Protein AF-A0A1B7TD98-F1 (afdb_monomer_lite)

InterPro domains:
  IPR039529 GPI inositol-deacylase [PTHR15495] (25-375)
  IPR056824 GPI inositol-deacylase, transmembrane domain [PF25140] (60-376)

pLDDT: mean 79.12, std 17.43, range [30.53, 97.5]

Structure (mmCIF, N/CA/C/O backbone):
data_AF-A0A1B7TD98-F1
#
_entry.id   AF-A0A1B7TD98-F1
#
loop_
_atom_site.group_PDB
_atom_site.id
_atom_site.type_symbol
_atom_site.label_atom_id
_atom_site.label_alt_id
_atom_site.label_comp_id
_atom_site.label_asym_id
_atom_site.label_entity_id
_atom_site.label_seq_id
_atom_site.pdbx_PDB_ins_code
_atom_site.Cartn_x
_atom_site.Cartn_y
_atom_site.Cartn_z
_atom_site.occupancy
_atom_site.B_iso_or_equiv
_atom_site.auth_seq_id
_atom_site.auth_comp_id
_atom_site.auth_asym_id
_atom_site.auth_atom_id
_atom_site.pdbx_PDB_model_num
ATOM 1 N N . MET A 1 1 ? 39.299 22.205 -28.347 1.00 33.16 1 MET A N 1
ATOM 2 C CA . MET A 1 1 ? 37.877 21.859 -28.118 1.00 33.16 1 MET A CA 1
ATOM 3 C C . MET A 1 1 ? 37.809 20.585 -27.289 1.00 33.16 1 MET A C 1
ATOM 5 O O . MET A 1 1 ? 38.097 19.516 -27.811 1.00 33.16 1 MET A O 1
ATOM 9 N N . SER A 1 2 ? 37.504 20.690 -25.994 1.00 30.53 2 SER A N 1
ATOM 10 C CA . SER A 1 2 ? 37.338 19.525 -25.119 1.00 30.53 2 SER A CA 1
ATOM 11 C C . SER A 1 2 ? 36.077 18.757 -25.520 1.00 30.53 2 SER A C 1
ATOM 13 O O . SER A 1 2 ? 34.961 19.213 -25.267 1.00 30.53 2 SER A O 1
ATOM 15 N N . LYS A 1 3 ? 36.238 17.610 -26.184 1.00 42.78 3 LYS A N 1
ATOM 16 C CA . LYS A 1 3 ? 35.116 16.724 -26.512 1.00 42.78 3 LYS A CA 1
ATOM 17 C C . LYS A 1 3 ? 34.628 16.077 -25.209 1.00 42.78 3 LYS A C 1
ATOM 19 O O . LYS A 1 3 ? 35.352 15.319 -24.570 1.00 42.78 3 LYS A O 1
ATOM 24 N N . HIS A 1 4 ? 33.425 16.443 -24.775 1.00 40.53 4 HIS A N 1
ATOM 25 C CA . HIS A 1 4 ? 32.807 15.912 -23.562 1.00 40.53 4 HIS A CA 1
ATOM 26 C C . HIS A 1 4 ? 32.268 14.501 -23.820 1.00 40.53 4 HIS A C 1
ATOM 28 O O . HIS A 1 4 ? 31.397 14.313 -24.663 1.00 40.53 4 HIS A O 1
ATOM 34 N N . ILE A 1 5 ? 32.770 13.516 -23.076 1.00 46.03 5 ILE A N 1
ATOM 35 C CA . ILE A 1 5 ? 32.271 12.137 -23.097 1.00 46.03 5 ILE A CA 1
ATOM 36 C C . ILE A 1 5 ? 31.273 11.993 -21.943 1.00 46.03 5 ILE A C 1
ATOM 38 O O . ILE A 1 5 ? 31.642 12.134 -20.778 1.00 46.03 5 ILE A O 1
ATOM 42 N N . SER A 1 6 ? 29.999 11.744 -22.252 1.00 37.22 6 SER A N 1
ATOM 43 C CA . SER A 1 6 ? 28.957 11.539 -21.241 1.00 37.22 6 SER A CA 1
ATOM 44 C C . SER A 1 6 ? 28.821 10.056 -20.894 1.00 37.22 6 SER A C 1
ATOM 46 O O . SER A 1 6 ? 28.399 9.253 -21.729 1.00 37.22 6 SER A O 1
ATOM 48 N N . ILE A 1 7 ? 29.128 9.692 -19.649 1.00 43.53 7 ILE A N 1
ATOM 49 C CA . ILE A 1 7 ? 28.857 8.354 -19.112 1.00 43.53 7 ILE A CA 1
ATOM 50 C C . ILE A 1 7 ? 27.369 8.279 -18.771 1.00 43.53 7 ILE A C 1
ATOM 52 O O . ILE A 1 7 ? 26.873 9.053 -17.953 1.00 43.53 7 ILE A O 1
ATOM 56 N N . THR A 1 8 ? 26.647 7.352 -19.398 1.00 44.50 8 THR A N 1
ATOM 57 C CA . THR A 1 8 ? 25.242 7.087 -19.073 1.00 44.50 8 THR A CA 1
ATOM 58 C C . THR A 1 8 ? 25.122 5.730 -18.395 1.00 44.50 8 THR A C 1
ATOM 60 O O . THR A 1 8 ? 25.466 4.687 -18.943 1.00 44.50 8 THR A O 1
ATOM 63 N N . THR A 1 9 ? 24.655 5.750 -17.156 1.00 45.41 9 THR A N 1
ATOM 64 C CA . THR A 1 9 ? 24.327 4.564 -16.369 1.00 45.41 9 THR A CA 1
ATOM 65 C C . THR A 1 9 ? 22.892 4.147 -16.712 1.00 45.41 9 THR A C 1
ATOM 67 O O . THR A 1 9 ? 21.987 4.978 -16.738 1.00 45.41 9 THR A O 1
ATOM 70 N N . ALA A 1 10 ? 22.684 2.860 -17.013 1.00 48.12 10 ALA A N 1
ATOM 71 C CA . ALA A 1 10 ? 21.403 2.255 -17.410 1.00 48.12 10 ALA A CA 1
ATOM 72 C C . ALA A 1 10 ? 20.827 2.709 -18.773 1.00 48.12 10 ALA A C 1
ATOM 74 O O . ALA A 1 10 ? 19.827 3.423 -18.845 1.00 48.12 10 ALA A O 1
ATOM 75 N N . VAL A 1 11 ? 21.411 2.219 -19.872 1.00 49.56 11 VAL A N 1
ATOM 76 C CA . VAL A 1 11 ? 20.911 2.496 -21.235 1.00 49.56 11 VAL A CA 1
ATOM 77 C C . VAL A 1 11 ? 19.663 1.673 -21.591 1.00 49.56 11 VAL A C 1
ATOM 79 O O . VAL A 1 11 ? 18.836 2.145 -22.367 1.00 49.56 11 VAL A O 1
ATOM 82 N N . ASN A 1 12 ? 19.473 0.480 -21.011 1.00 54.53 12 ASN A N 1
ATOM 83 C CA . ASN A 1 12 ? 18.415 -0.426 -21.466 1.00 54.53 12 ASN A CA 1
ATOM 84 C C . ASN A 1 12 ? 17.199 -0.486 -20.530 1.00 54.53 12 ASN A C 1
ATOM 86 O O . ASN A 1 12 ? 17.366 -0.584 -19.308 1.00 54.53 12 ASN A O 1
ATOM 90 N N . PRO A 1 13 ? 15.976 -0.446 -21.090 1.00 51.91 13 PRO A N 1
ATOM 91 C CA . PRO A 1 13 ? 14.746 -0.625 -20.330 1.00 51.91 13 PRO A CA 1
ATOM 92 C C . PRO A 1 13 ? 14.681 -2.028 -19.699 1.00 51.91 13 PRO A C 1
ATOM 94 O O . PRO A 1 13 ? 15.098 -3.005 -20.328 1.00 51.91 13 PRO A O 1
ATOM 97 N N . PRO A 1 14 ? 14.167 -2.148 -18.461 1.00 53.59 14 PRO A N 1
ATOM 98 C CA . PRO A 1 14 ? 13.927 -3.438 -17.834 1.00 53.59 14 PRO A CA 1
ATOM 99 C C . PRO A 1 14 ? 12.843 -4.173 -18.635 1.00 53.59 14 PRO A C 1
ATOM 101 O O . PRO A 1 14 ? 11.969 -3.529 -19.218 1.00 53.59 14 PRO A O 1
ATOM 104 N N . TYR A 1 15 ? 12.912 -5.506 -18.667 1.00 53.12 15 TYR A N 1
ATOM 105 C CA . TYR A 1 15 ? 11.934 -6.384 -19.333 1.00 53.12 15 TYR A CA 1
ATOM 106 C C . TYR A 1 15 ? 11.955 -6.409 -20.871 1.00 53.12 15 TYR A C 1
ATOM 108 O O . TYR A 1 15 ? 11.081 -7.026 -21.472 1.00 53.12 15 TYR A O 1
ATOM 116 N N . ILE A 1 16 ? 12.956 -5.809 -21.531 1.00 54.75 16 ILE A N 1
ATOM 117 C CA . ILE A 1 16 ? 13.160 -5.995 -22.979 1.00 54.75 16 ILE A CA 1
ATOM 118 C C . ILE A 1 16 ? 14.197 -7.101 -23.222 1.00 54.75 16 ILE A C 1
ATOM 120 O O . ILE A 1 16 ? 15.303 -7.019 -22.676 1.00 54.75 16 ILE A O 1
ATOM 124 N N . PRO A 1 17 ? 13.895 -8.113 -24.060 1.00 50.19 17 PRO A N 1
ATOM 125 C CA . PRO A 1 17 ? 14.865 -9.134 -24.432 1.00 50.19 17 PRO A CA 1
ATOM 126 C C . PRO A 1 17 ? 16.018 -8.478 -25.199 1.00 50.19 17 PRO A C 1
ATOM 128 O O . PRO A 1 17 ? 15.862 -8.023 -26.331 1.00 50.19 17 PRO A O 1
ATOM 131 N N . THR A 1 18 ? 17.194 -8.418 -24.577 1.00 52.53 18 THR A N 1
ATOM 132 C CA . THR A 1 18 ? 18.419 -7.938 -25.225 1.00 52.53 18 THR A CA 1
ATOM 133 C C . THR A 1 18 ? 19.396 -9.096 -25.364 1.00 52.53 18 THR A C 1
ATOM 135 O O . THR A 1 18 ? 19.607 -9.874 -24.432 1.00 52.53 18 THR A O 1
ATOM 138 N N . LYS A 1 19 ? 19.997 -9.246 -26.550 1.00 45.91 19 LYS A N 1
ATOM 139 C CA . LYS A 1 19 ? 21.075 -10.217 -26.745 1.00 45.91 19 LYS A CA 1
ATOM 140 C C . LYS A 1 19 ? 22.274 -9.755 -25.909 1.00 45.91 19 LYS A C 1
ATOM 142 O O . LYS A 1 19 ? 22.843 -8.698 -26.163 1.00 45.91 19 LYS A O 1
ATOM 147 N N . THR A 1 20 ? 22.620 -10.564 -24.906 1.00 49.62 20 THR A N 1
ATOM 148 C CA . THR A 1 20 ? 23.910 -10.577 -24.192 1.00 49.62 20 THR A CA 1
ATOM 149 C C . THR A 1 20 ? 24.321 -9.273 -23.505 1.00 49.62 20 THR A C 1
ATOM 151 O O . THR A 1 20 ? 25.203 -8.559 -23.976 1.00 49.62 20 THR A O 1
ATOM 154 N N . ILE A 1 21 ? 23.761 -8.998 -22.324 1.00 50.81 21 ILE A N 1
ATOM 155 C CA . ILE A 1 21 ? 24.272 -7.950 -21.432 1.00 50.81 21 ILE A CA 1
ATOM 156 C C . ILE A 1 21 ? 24.578 -8.560 -20.069 1.00 50.81 21 ILE A C 1
ATOM 158 O O . ILE A 1 21 ? 23.672 -8.931 -19.331 1.00 50.81 21 ILE A O 1
ATOM 162 N N . LYS A 1 22 ? 25.875 -8.690 -19.759 1.00 49.31 22 LYS A N 1
ATOM 163 C CA . LYS A 1 22 ? 26.366 -9.251 -18.487 1.00 49.31 22 LYS A CA 1
ATOM 164 C C . LYS A 1 22 ? 26.331 -8.242 -17.328 1.00 49.31 22 LYS A C 1
ATOM 166 O O . LYS A 1 22 ? 26.167 -8.658 -16.185 1.00 49.31 22 LYS A O 1
ATOM 171 N N . HIS A 1 23 ? 26.425 -6.942 -17.623 1.00 52.69 23 HIS A N 1
ATOM 172 C CA . HIS A 1 23 ? 26.517 -5.865 -16.628 1.00 52.69 23 HIS A CA 1
ATOM 173 C C . HIS A 1 23 ? 25.477 -4.769 -16.877 1.00 52.69 23 HIS A C 1
ATOM 175 O O . HIS A 1 23 ? 25.276 -4.347 -18.018 1.00 52.69 23 HIS A O 1
ATOM 181 N N . LEU A 1 24 ? 24.827 -4.304 -15.804 1.00 53.97 24 LEU A N 1
ATOM 182 C CA . LEU A 1 24 ? 23.800 -3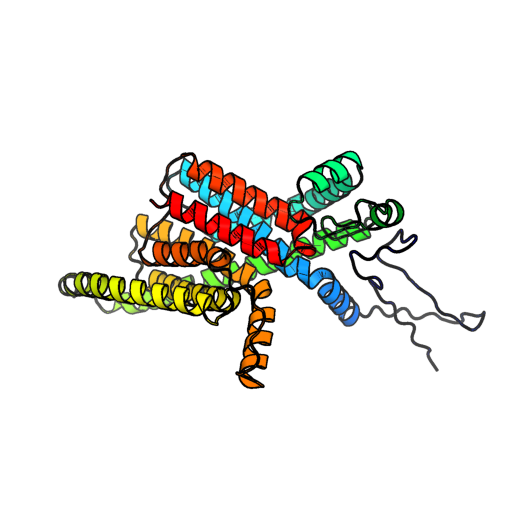.256 -15.854 1.00 53.97 24 LEU A CA 1
ATOM 183 C C . LEU A 1 24 ? 24.395 -1.868 -16.161 1.00 53.97 24 LEU A C 1
ATOM 185 O O . LEU A 1 24 ? 23.711 -0.992 -16.700 1.00 53.97 24 LEU A O 1
ATOM 189 N N . ILE A 1 25 ? 25.674 -1.691 -15.823 1.00 55.44 25 ILE A N 1
ATOM 190 C CA . ILE A 1 25 ? 26.480 -0.502 -16.080 1.00 55.44 25 ILE A CA 1
ATOM 191 C C . ILE A 1 25 ? 27.420 -0.832 -17.242 1.00 55.44 25 ILE A C 1
ATOM 193 O O . ILE A 1 25 ? 28.267 -1.715 -17.139 1.00 55.44 25 ILE A O 1
ATOM 197 N N . GLN A 1 26 ? 27.256 -0.142 -18.370 1.00 52.00 26 GLN A N 1
ATOM 198 C CA . GLN A 1 26 ? 28.139 -0.282 -19.527 1.00 52.00 26 GLN A CA 1
ATOM 199 C C . GLN A 1 26 ? 28.829 1.048 -19.802 1.00 52.00 26 GLN A C 1
ATOM 201 O O . GLN A 1 26 ? 28.171 2.056 -20.054 1.00 52.00 26 GLN A O 1
ATOM 206 N N . LEU A 1 27 ? 30.158 1.033 -19.800 1.00 53.31 27 LEU A N 1
ATOM 207 C CA . LEU A 1 27 ? 30.965 2.130 -20.316 1.00 53.31 27 LEU A CA 1
ATOM 208 C C . LEU A 1 27 ? 31.115 1.930 -21.826 1.00 53.31 27 LEU A C 1
ATOM 210 O O . LEU A 1 27 ? 31.827 1.032 -22.266 1.00 53.31 27 LEU A O 1
ATOM 214 N N . LYS A 1 28 ? 30.407 2.736 -22.626 1.00 51.50 28 LYS A N 1
ATOM 215 C CA . LYS A 1 28 ? 30.590 2.770 -24.083 1.00 51.50 28 LYS A CA 1
ATOM 216 C C . LYS A 1 28 ? 31.461 3.964 -24.451 1.00 51.50 28 LYS A C 1
ATOM 218 O O . LYS A 1 28 ? 31.071 5.106 -24.222 1.00 51.50 28 LYS A O 1
ATOM 223 N N . LEU A 1 29 ? 32.632 3.680 -25.013 1.00 51.00 29 LEU A N 1
ATOM 224 C CA . LEU A 1 29 ? 33.535 4.675 -25.580 1.00 51.00 29 LEU A CA 1
ATOM 225 C C . LEU A 1 29 ? 33.253 4.762 -27.079 1.00 51.00 29 LEU A C 1
ATOM 227 O O . LEU A 1 29 ? 33.496 3.806 -27.810 1.00 51.00 29 LEU A O 1
ATOM 231 N N . PHE A 1 30 ? 32.713 5.893 -27.525 1.00 51.75 30 PHE A N 1
ATOM 232 C CA . PHE A 1 30 ? 32.619 6.210 -28.946 1.00 51.75 30 PHE A CA 1
ATOM 233 C C . PHE A 1 30 ? 33.789 7.124 -29.285 1.00 51.75 30 PHE A C 1
ATOM 235 O O . PHE A 1 30 ? 33.818 8.273 -28.844 1.00 51.75 30 PHE A O 1
ATOM 242 N N . ASN A 1 31 ? 34.765 6.593 -30.016 1.00 53.91 31 ASN A N 1
ATOM 243 C CA . ASN A 1 31 ? 35.889 7.366 -30.513 1.00 53.91 31 ASN A CA 1
ATOM 244 C C . ASN A 1 31 ? 36.013 7.150 -32.023 1.00 53.91 31 ASN A C 1
ATOM 246 O O . ASN A 1 31 ? 36.061 6.007 -32.470 1.00 53.91 31 ASN A O 1
ATOM 250 N N . ASN A 1 32 ? 36.017 8.245 -32.782 1.00 54.22 32 ASN A N 1
ATOM 251 C CA . ASN A 1 32 ? 36.147 8.202 -34.239 1.00 54.22 32 ASN A CA 1
ATOM 252 C C . ASN A 1 32 ? 37.615 8.238 -34.694 1.00 54.22 32 ASN A C 1
ATOM 254 O O . ASN A 1 32 ? 37.887 7.829 -35.817 1.00 54.22 32 ASN A O 1
ATOM 258 N N . ASP A 1 33 ? 38.542 8.676 -33.834 1.00 54.31 33 ASP A N 1
ATOM 259 C CA . ASP A 1 33 ? 39.964 8.819 -34.161 1.00 54.31 33 ASP A CA 1
ATOM 260 C C . ASP A 1 33 ? 40.791 7.860 -33.288 1.00 54.31 33 ASP A C 1
ATOM 262 O O . ASP A 1 33 ? 40.589 7.794 -32.079 1.00 54.31 33 ASP A O 1
ATOM 266 N N . ASN A 1 34 ? 41.732 7.109 -33.864 1.00 56.44 34 ASN A N 1
ATOM 267 C CA . ASN A 1 34 ? 42.464 6.029 -33.176 1.00 56.44 34 ASN A CA 1
ATOM 268 C C . ASN A 1 34 ? 43.441 6.481 -32.065 1.00 56.44 34 ASN A C 1
ATOM 270 O O . ASN A 1 34 ? 44.133 5.639 -31.496 1.00 56.44 34 ASN A O 1
ATOM 274 N N . GLU A 1 35 ? 43.494 7.768 -31.711 1.00 58.34 35 GLU A N 1
ATOM 275 C CA . GLU A 1 35 ? 44.401 8.294 -30.684 1.00 58.34 35 GLU A CA 1
ATOM 276 C C . GLU A 1 35 ? 43.649 9.071 -29.594 1.00 58.34 35 GLU A C 1
ATOM 278 O O . GLU A 1 35 ? 42.868 9.987 -29.857 1.00 58.34 35 GLU A O 1
ATOM 283 N N . VAL A 1 36 ? 43.880 8.688 -28.332 1.00 58.00 36 VAL A N 1
ATOM 284 C CA . VAL A 1 36 ? 43.253 9.287 -27.144 1.00 58.00 36 VAL A CA 1
ATOM 285 C C . VAL A 1 36 ? 44.327 10.015 -26.335 1.00 58.00 36 VAL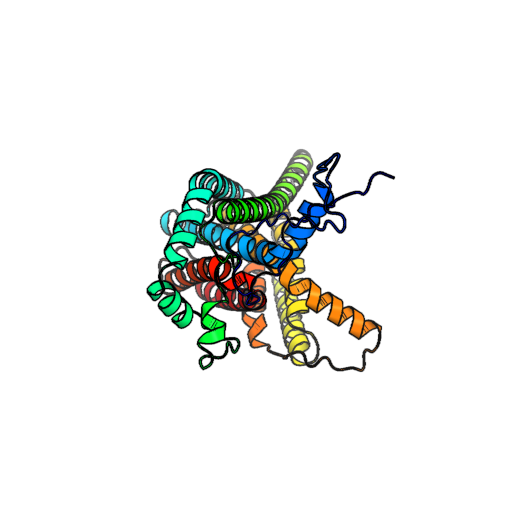 A C 1
ATOM 287 O O . VAL A 1 36 ? 45.069 9.386 -25.589 1.00 58.00 36 VAL A O 1
ATOM 290 N N . HIS A 1 37 ? 44.406 11.344 -26.455 1.00 58.31 37 HIS A N 1
ATOM 291 C CA . HIS A 1 37 ? 45.429 12.137 -25.750 1.00 58.31 37 HIS A CA 1
ATOM 292 C C . HIS A 1 37 ? 45.063 12.511 -24.304 1.00 58.31 37 HIS A C 1
ATOM 294 O O . HIS A 1 37 ? 45.949 12.717 -23.482 1.00 58.31 37 HIS A O 1
ATOM 300 N N . SER A 1 38 ? 43.776 12.617 -23.958 1.00 56.84 38 SER A N 1
ATOM 301 C CA . SER A 1 38 ? 43.332 12.761 -22.562 1.00 56.84 38 SER A CA 1
ATOM 302 C C . SER A 1 38 ? 41.843 12.461 -22.424 1.00 56.84 38 SER A C 1
ATOM 304 O O . SER A 1 38 ? 41.033 12.832 -23.275 1.00 56.84 38 SER A O 1
ATOM 306 N N . LEU A 1 39 ? 41.476 11.776 -21.341 1.00 59.91 39 LEU A N 1
ATOM 307 C CA . LEU A 1 39 ? 40.105 11.371 -21.056 1.00 59.91 39 LEU A CA 1
ATOM 308 C C . LEU A 1 39 ? 39.698 11.954 -19.700 1.00 59.91 39 LEU A C 1
ATOM 310 O O . LEU A 1 39 ? 40.201 11.540 -18.660 1.00 59.91 39 LEU A O 1
ATOM 314 N N . ILE A 1 40 ? 38.791 12.934 -19.710 1.00 60.25 40 ILE A N 1
ATOM 315 C CA . ILE A 1 40 ? 38.248 13.538 -18.487 1.00 60.25 40 ILE A CA 1
ATOM 316 C C . ILE A 1 40 ? 36.883 12.911 -18.209 1.00 60.25 40 ILE A C 1
ATOM 318 O O . ILE A 1 40 ? 35.885 13.237 -18.852 1.00 60.25 40 ILE A O 1
ATOM 322 N N . ILE A 1 41 ? 36.847 12.008 -17.232 1.00 60.91 41 ILE A N 1
ATOM 323 C CA . ILE A 1 41 ? 35.622 11.370 -16.746 1.00 60.91 41 ILE A CA 1
ATOM 324 C C . ILE A 1 41 ? 34.915 12.343 -15.798 1.00 60.91 41 ILE A C 1
ATOM 326 O O . ILE A 1 41 ? 35.410 12.624 -14.709 1.00 60.91 41 ILE A O 1
ATOM 330 N N . LYS A 1 42 ? 33.740 12.849 -16.191 1.00 64.81 42 LYS A N 1
ATOM 331 C CA . LYS A 1 42 ? 32.827 13.562 -15.285 1.00 64.81 42 LYS A CA 1
ATOM 332 C C . LYS A 1 42 ? 31.599 12.697 -15.021 1.00 64.81 42 LYS A C 1
ATOM 334 O O . LYS A 1 42 ? 30.877 12.341 -15.949 1.00 64.81 42 LYS A O 1
ATOM 339 N N . ILE A 1 43 ? 31.363 12.367 -13.754 1.00 71.88 43 ILE A N 1
ATOM 340 C CA . ILE A 1 43 ? 30.170 11.631 -13.328 1.00 71.88 43 ILE A CA 1
ATOM 341 C C . ILE A 1 43 ? 29.037 12.642 -13.129 1.00 71.88 43 ILE A C 1
ATOM 343 O O . ILE A 1 43 ? 29.057 13.424 -12.180 1.00 71.88 43 ILE A O 1
ATOM 347 N N . ASP A 1 44 ? 28.038 12.628 -14.013 1.00 79.50 44 ASP A N 1
ATOM 348 C CA . ASP A 1 44 ? 26.814 13.409 -13.815 1.00 79.50 44 ASP A CA 1
ATOM 349 C C . ASP A 1 44 ? 25.843 12.637 -12.908 1.00 79.50 44 ASP A C 1
ATOM 351 O O . ASP A 1 44 ? 25.037 11.806 -13.352 1.00 79.50 44 ASP A O 1
ATOM 355 N N . LEU A 1 45 ? 25.943 12.908 -11.604 1.00 80.12 45 LEU A N 1
ATOM 356 C CA . LEU A 1 45 ? 25.087 12.302 -10.583 1.00 80.12 45 LEU A CA 1
ATOM 357 C C . LEU A 1 45 ? 23.608 12.656 -10.786 1.00 80.12 45 LEU A C 1
ATOM 359 O O . LEU A 1 45 ? 22.740 11.805 -10.590 1.00 80.12 45 LEU A O 1
ATOM 363 N N . LYS A 1 46 ? 23.303 13.885 -11.224 1.00 82.69 46 LYS A N 1
ATOM 364 C CA . LYS A 1 46 ? 21.922 14.351 -11.413 1.00 82.69 46 LYS A CA 1
ATOM 365 C C . LYS A 1 46 ? 21.260 13.611 -12.571 1.00 82.69 46 LYS A C 1
ATOM 367 O O . LYS A 1 46 ? 20.128 13.139 -12.438 1.00 82.69 46 LYS A O 1
ATOM 372 N N . HIS A 1 47 ? 21.961 13.487 -13.695 1.00 77.00 47 HIS A N 1
ATOM 373 C CA . HIS A 1 47 ? 21.462 12.747 -14.850 1.00 77.00 47 HIS A CA 1
ATOM 374 C C . HIS A 1 47 ? 21.322 11.249 -14.547 1.00 77.00 47 HIS A C 1
ATOM 376 O O . HIS A 1 47 ? 20.288 10.654 -14.854 1.00 77.00 47 HIS A O 1
ATOM 382 N N . THR A 1 48 ? 22.305 10.660 -13.861 1.00 74.56 48 THR A N 1
ATOM 383 C CA . THR A 1 48 ? 22.274 9.258 -13.411 1.00 74.56 48 THR A CA 1
ATOM 384 C C . THR A 1 48 ? 21.051 8.965 -12.537 1.00 74.56 48 THR A C 1
ATOM 386 O O . THR A 1 48 ? 20.279 8.050 -12.826 1.00 74.56 48 THR A O 1
ATOM 389 N N . LEU A 1 49 ? 20.807 9.783 -11.509 1.00 77.94 49 LEU A N 1
ATOM 390 C CA . LEU A 1 49 ? 19.672 9.608 -10.600 1.00 77.94 49 LEU A CA 1
ATOM 391 C C . LEU A 1 49 ? 18.324 9.741 -11.331 1.00 77.94 49 LEU A C 1
ATOM 393 O O . LEU A 1 49 ? 17.407 8.951 -11.100 1.00 77.94 49 LEU A O 1
ATOM 397 N N . LYS A 1 50 ? 18.218 10.677 -12.285 1.00 80.56 50 LYS A N 1
ATOM 398 C CA . LYS A 1 50 ? 17.028 10.834 -13.138 1.00 80.56 50 LYS A CA 1
ATOM 399 C C . LYS A 1 50 ? 16.742 9.579 -13.972 1.00 80.56 50 LYS A C 1
ATOM 401 O O . LYS A 1 50 ? 15.579 9.189 -14.102 1.00 80.56 50 LYS A O 1
ATOM 406 N N . LEU A 1 51 ? 17.772 8.946 -14.538 1.00 76.44 51 LEU A N 1
ATOM 407 C CA . LEU A 1 51 ? 17.620 7.715 -15.318 1.00 76.44 51 LEU A CA 1
ATOM 408 C C . LEU A 1 51 ? 17.169 6.538 -14.447 1.00 76.44 51 LEU A C 1
ATOM 410 O O . LEU A 1 51 ? 16.254 5.817 -14.848 1.00 76.44 51 LEU A O 1
ATOM 414 N N . ILE A 1 52 ? 17.738 6.390 -13.247 1.00 76.94 52 ILE A N 1
ATOM 415 C CA . ILE A 1 52 ? 17.359 5.346 -12.282 1.00 76.94 52 ILE A CA 1
ATOM 416 C C . ILE A 1 52 ? 15.887 5.493 -11.879 1.00 76.94 52 ILE A C 1
ATOM 418 O O . ILE A 1 52 ? 15.133 4.526 -11.974 1.00 76.94 52 ILE A O 1
ATOM 422 N N . ILE A 1 53 ? 15.441 6.701 -11.513 1.00 81.69 53 ILE A N 1
ATOM 423 C CA . ILE A 1 53 ? 14.033 6.947 -11.157 1.00 81.69 53 ILE A CA 1
ATOM 424 C C . ILE A 1 53 ? 13.116 6.624 -12.338 1.00 81.69 53 ILE A C 1
ATOM 426 O O . ILE A 1 53 ? 12.119 5.927 -12.170 1.00 81.69 53 ILE A O 1
ATOM 430 N N . ARG A 1 54 ? 13.451 7.080 -13.553 1.00 79.38 54 ARG A N 1
ATOM 431 C CA . ARG A 1 54 ? 12.640 6.792 -14.746 1.00 79.38 54 ARG A CA 1
ATOM 432 C C . ARG A 1 54 ? 12.538 5.289 -15.015 1.00 79.38 54 ARG A C 1
ATOM 434 O O . ARG A 1 54 ? 11.473 4.826 -15.418 1.00 79.38 54 ARG A O 1
ATOM 441 N N . ARG A 1 55 ? 13.625 4.549 -14.779 1.00 78.69 55 ARG A N 1
ATOM 442 C CA . ARG A 1 55 ? 13.711 3.099 -14.969 1.00 78.69 55 ARG A CA 1
ATOM 443 C C . ARG A 1 55 ? 12.889 2.323 -13.938 1.00 78.69 55 ARG A C 1
ATOM 445 O O . ARG A 1 55 ? 12.127 1.442 -14.320 1.00 78.69 55 ARG A O 1
ATOM 452 N N . TYR A 1 56 ? 13.012 2.671 -12.659 1.00 84.81 56 TYR A N 1
ATOM 453 C CA . TYR A 1 56 ? 12.433 1.915 -11.542 1.00 84.81 56 TYR A CA 1
ATOM 454 C C . TYR A 1 56 ? 11.164 2.543 -10.945 1.00 84.81 56 TYR A C 1
ATOM 456 O O . TYR A 1 56 ? 10.675 2.089 -9.913 1.00 84.81 56 TYR A O 1
ATOM 464 N N . ARG A 1 57 ? 10.567 3.545 -11.606 1.00 86.00 57 ARG A N 1
ATOM 465 C CA . ARG A 1 57 ? 9.349 4.244 -11.143 1.00 86.00 57 ARG A CA 1
ATOM 466 C C . ARG A 1 57 ? 8.195 3.320 -10.746 1.00 86.00 57 ARG A C 1
ATOM 468 O O . ARG A 1 57 ? 7.496 3.610 -9.785 1.00 86.00 57 ARG A O 1
ATOM 475 N N . LEU A 1 58 ? 7.997 2.217 -11.472 1.00 87.06 58 LEU A N 1
ATOM 476 C CA . LEU A 1 58 ? 6.926 1.259 -11.177 1.00 87.06 58 LEU A CA 1
ATOM 477 C C . LEU A 1 58 ? 7.240 0.457 -9.911 1.00 87.06 58 LEU A C 1
ATOM 479 O O . LEU A 1 58 ? 6.355 0.250 -9.089 1.00 87.06 58 LEU A O 1
ATOM 483 N N . SER A 1 59 ? 8.511 0.111 -9.694 1.00 88.31 59 SER A N 1
ATOM 484 C CA . SER A 1 59 ? 8.961 -0.519 -8.451 1.00 88.31 59 SER A CA 1
ATOM 485 C C . SER A 1 59 ? 8.795 0.390 -7.239 1.00 88.31 59 SER A C 1
ATOM 487 O O . SER A 1 59 ? 8.442 -0.085 -6.163 1.00 88.31 59 SER A O 1
ATOM 489 N N . LEU A 1 60 ? 9.005 1.699 -7.410 1.00 89.69 60 LEU A N 1
ATOM 490 C CA . LEU A 1 60 ? 8.752 2.690 -6.362 1.00 89.69 60 LEU A CA 1
ATOM 491 C C . LEU A 1 60 ? 7.259 2.856 -6.041 1.00 89.69 60 LEU A C 1
ATOM 493 O O . LEU A 1 60 ? 6.940 3.443 -5.015 1.00 89.69 60 LEU A O 1
ATOM 497 N N . ALA A 1 61 ? 6.352 2.335 -6.873 1.00 89.62 61 ALA A N 1
ATOM 498 C CA . ALA A 1 61 ? 4.924 2.271 -6.573 1.00 89.62 61 ALA A CA 1
ATOM 499 C C . ALA A 1 61 ? 4.516 0.925 -5.946 1.00 89.62 61 ALA A C 1
ATOM 501 O O . ALA A 1 61 ? 3.641 0.895 -5.089 1.00 89.62 61 ALA A O 1
ATOM 502 N N . THR A 1 62 ? 5.143 -0.190 -6.335 1.00 92.88 62 THR A N 1
ATOM 503 C CA . THR A 1 62 ? 4.715 -1.537 -5.911 1.00 92.88 62 THR A CA 1
ATOM 504 C C . THR A 1 62 ? 5.378 -2.031 -4.632 1.00 92.88 62 THR A C 1
ATOM 506 O O . THR A 1 62 ? 4.703 -2.612 -3.782 1.00 92.88 62 THR A O 1
ATOM 509 N N . LEU A 1 63 ? 6.680 -1.783 -4.459 1.00 93.94 63 LEU A N 1
ATOM 510 C CA . LEU A 1 63 ? 7.408 -2.212 -3.264 1.00 93.94 63 LEU A CA 1
ATOM 511 C C . LEU A 1 63 ? 6.869 -1.576 -1.976 1.00 93.94 63 LEU A C 1
ATOM 513 O O . LEU A 1 63 ? 6.729 -2.313 -1.001 1.00 93.94 63 LEU A O 1
ATOM 517 N N . PRO A 1 64 ? 6.477 -0.282 -1.933 1.00 95.88 64 PRO A N 1
ATOM 518 C CA . PRO A 1 64 ? 5.840 0.275 -0.741 1.00 95.88 64 PRO A CA 1
ATOM 519 C C . PRO A 1 64 ? 4.602 -0.511 -0.303 1.00 95.88 64 PRO A C 1
ATOM 521 O O . PRO A 1 64 ? 4.439 -0.781 0.884 1.00 95.88 64 PRO A O 1
ATOM 524 N N . VAL A 1 65 ? 3.767 -0.948 -1.253 1.00 96.00 65 VAL A N 1
ATOM 525 C CA . VAL A 1 65 ? 2.568 -1.748 -0.965 1.00 96.00 65 VAL A CA 1
ATOM 526 C C . VAL A 1 65 ? 2.945 -3.107 -0.366 1.00 96.00 65 VAL A C 1
ATOM 528 O O . VAL A 1 65 ? 2.313 -3.563 0.590 1.00 96.00 65 VAL A O 1
ATOM 531 N N . ALA A 1 66 ? 4.006 -3.743 -0.873 1.00 95.69 66 ALA A N 1
ATOM 532 C CA . ALA A 1 66 ? 4.517 -4.992 -0.311 1.00 95.69 66 ALA A CA 1
ATOM 533 C C . ALA A 1 66 ? 5.024 -4.804 1.130 1.00 95.69 66 ALA A C 1
ATOM 535 O O . ALA A 1 66 ? 4.654 -5.572 2.018 1.00 95.69 66 ALA A O 1
ATOM 536 N N . LEU A 1 67 ? 5.796 -3.743 1.388 1.00 96.75 67 LEU A N 1
ATOM 537 C CA . LEU A 1 67 ? 6.301 -3.417 2.724 1.00 96.75 67 LEU A CA 1
ATOM 538 C C . LEU A 1 67 ? 5.170 -3.117 3.717 1.00 96.75 67 LEU A C 1
ATOM 540 O O . LEU A 1 67 ? 5.184 -3.614 4.843 1.00 96.75 67 LEU A O 1
ATOM 544 N N . ILE A 1 68 ? 4.155 -2.358 3.300 1.00 97.38 68 ILE A N 1
ATOM 545 C CA . ILE A 1 68 ? 2.981 -2.070 4.136 1.00 97.38 68 ILE A CA 1
ATOM 546 C C . ILE A 1 68 ? 2.177 -3.346 4.404 1.00 97.38 68 ILE A C 1
ATOM 548 O O . ILE A 1 68 ? 1.684 -3.531 5.515 1.00 97.38 68 ILE A O 1
ATOM 552 N N . SER A 1 69 ? 2.108 -4.271 3.445 1.00 96.88 69 SER A N 1
ATOM 553 C CA . SER A 1 69 ? 1.454 -5.570 3.648 1.00 96.88 69 SER A CA 1
ATOM 554 C C . SER A 1 69 ? 2.153 -6.408 4.723 1.00 96.88 69 SER A C 1
ATOM 556 O O . SER A 1 69 ? 1.477 -7.041 5.535 1.00 96.88 69 SER A O 1
ATOM 558 N N . ILE A 1 70 ? 3.491 -6.368 4.790 1.00 95.62 70 ILE A N 1
ATOM 559 C CA . ILE A 1 70 ? 4.274 -6.997 5.868 1.00 95.62 70 ILE A CA 1
ATOM 560 C C . ILE A 1 70 ? 3.960 -6.339 7.219 1.00 95.62 70 ILE A C 1
ATOM 562 O O . ILE A 1 70 ? 3.679 -7.041 8.193 1.00 95.62 70 ILE A O 1
ATOM 566 N N . ILE A 1 71 ? 3.970 -5.001 7.279 1.00 96.62 71 ILE A N 1
ATOM 567 C CA . ILE A 1 71 ? 3.632 -4.240 8.495 1.00 96.62 71 ILE A CA 1
ATOM 568 C C . ILE A 1 71 ? 2.245 -4.644 8.997 1.00 96.62 71 ILE A C 1
ATOM 570 O O . ILE A 1 71 ? 2.076 -4.988 10.170 1.00 96.62 71 ILE A O 1
ATOM 574 N N . PHE A 1 72 ? 1.266 -4.667 8.095 1.00 96.44 72 PHE A N 1
ATOM 575 C CA . PHE A 1 72 ? -0.112 -4.977 8.437 1.00 96.44 72 PHE A CA 1
ATOM 576 C C . PHE A 1 72 ? -0.274 -6.435 8.887 1.00 96.44 72 PHE A C 1
ATOM 578 O O . PHE A 1 72 ? -0.973 -6.711 9.863 1.00 96.44 72 PHE A O 1
ATOM 585 N N . LEU A 1 73 ? 0.435 -7.374 8.250 1.00 95.44 73 LEU A N 1
ATOM 586 C CA . LEU A 1 73 ? 0.460 -8.777 8.660 1.00 95.44 73 LEU A CA 1
ATOM 587 C C . LEU A 1 73 ? 0.999 -8.940 10.087 1.00 95.44 73 LEU A C 1
ATOM 589 O O . LEU A 1 73 ? 0.416 -9.682 10.882 1.00 95.44 73 LEU A O 1
ATOM 593 N N . PHE A 1 74 ? 2.085 -8.240 10.431 1.00 93.81 74 PHE A N 1
ATOM 594 C CA . PHE A 1 74 ? 2.628 -8.256 11.789 1.00 93.81 74 PHE A CA 1
ATOM 595 C C . PHE A 1 74 ? 1.655 -7.658 12.805 1.00 93.81 74 PHE A C 1
ATOM 597 O O . PHE A 1 74 ? 1.486 -8.227 13.884 1.00 93.81 74 PHE A O 1
ATOM 604 N N . GLN A 1 75 ? 0.976 -6.560 12.468 1.00 94.81 75 GLN A N 1
ATOM 605 C CA . GLN A 1 75 ? -0.003 -5.937 13.359 1.00 94.81 75 GLN A CA 1
ATOM 606 C C . GLN A 1 75 ? -1.234 -6.820 13.587 1.00 94.81 75 GLN A C 1
ATOM 608 O O . GLN A 1 75 ? -1.636 -6.994 14.735 1.00 94.81 75 GLN A O 1
ATOM 613 N N . ILE A 1 76 ? -1.793 -7.432 12.537 1.00 93.06 76 ILE A N 1
ATOM 614 C CA . ILE A 1 76 ? -2.945 -8.341 12.647 1.00 93.06 76 ILE A CA 1
ATOM 615 C C . ILE A 1 76 ? -2.586 -9.585 13.468 1.00 93.06 76 ILE A C 1
ATOM 617 O O . ILE A 1 76 ? -3.343 -9.984 14.352 1.00 93.06 76 ILE A O 1
ATOM 621 N N . ARG A 1 77 ? -1.412 -10.188 13.229 1.00 92.69 77 ARG A N 1
ATOM 622 C CA . ARG A 1 77 ? -0.943 -11.339 14.020 1.00 92.69 77 ARG A CA 1
ATOM 623 C C . ARG A 1 77 ? -0.680 -10.973 15.477 1.00 92.69 77 ARG A C 1
ATOM 625 O O . ARG A 1 77 ? -1.024 -11.749 16.364 1.00 92.69 77 ARG A O 1
ATOM 632 N N . GLY A 1 78 ? -0.094 -9.800 15.719 1.00 91.12 78 GLY A N 1
ATOM 633 C CA . GLY A 1 78 ? 0.089 -9.259 17.062 1.00 91.12 78 GLY A CA 1
ATOM 634 C C . GLY A 1 78 ? -1.250 -9.086 17.775 1.00 91.12 78 GLY A C 1
ATOM 635 O O . GLY A 1 78 ? -1.427 -9.620 18.864 1.00 91.12 78 GLY A O 1
ATOM 636 N N . PHE A 1 79 ? -2.214 -8.446 17.112 1.00 92.00 79 PHE A N 1
ATOM 637 C CA . PHE A 1 79 ? -3.556 -8.208 17.637 1.00 92.00 79 PHE A CA 1
ATOM 638 C C . PHE A 1 79 ? -4.300 -9.506 17.976 1.00 92.00 79 PHE A C 1
ATOM 640 O O . PHE A 1 79 ? -4.864 -9.614 19.058 1.00 92.00 79 PHE A O 1
ATOM 647 N N . ALA A 1 80 ? -4.238 -10.529 17.118 1.00 90.69 80 ALA A N 1
ATOM 648 C CA . ALA A 1 80 ? -4.884 -11.815 17.390 1.00 90.69 80 ALA A CA 1
ATOM 649 C C . ALA A 1 80 ? -4.293 -12.569 18.596 1.00 90.69 80 ALA A C 1
ATOM 651 O O . ALA A 1 80 ? -4.973 -13.414 19.176 1.00 90.69 80 ALA A O 1
ATOM 652 N N . ASN A 1 81 ? -3.039 -12.294 18.970 1.00 89.81 81 ASN A N 1
ATOM 653 C CA . ASN A 1 81 ? -2.388 -12.932 20.115 1.00 89.81 81 ASN A CA 1
ATOM 654 C C . ASN A 1 81 ? -2.519 -12.114 21.408 1.00 89.81 81 ASN A C 1
ATOM 656 O O . ASN A 1 81 ? -2.707 -12.703 22.465 1.00 89.81 81 ASN A O 1
ATOM 660 N N . SER A 1 82 ? -2.398 -10.785 21.343 1.00 87.69 82 SER A N 1
ATOM 661 C CA . SER A 1 82 ? -2.342 -9.917 22.529 1.00 87.69 82 SER A CA 1
ATOM 662 C C . SER A 1 82 ? -3.630 -9.140 22.810 1.00 87.69 82 SER A C 1
ATOM 664 O O . SER A 1 82 ? -3.753 -8.557 23.883 1.00 87.69 82 SER A O 1
ATOM 666 N N . GLY A 1 83 ? -4.551 -9.054 21.846 1.00 85.25 83 GLY A N 1
ATOM 667 C CA . GLY A 1 83 ? -5.723 -8.169 21.896 1.00 85.25 83 GLY A CA 1
ATOM 668 C C . GLY A 1 83 ? -5.408 -6.681 21.721 1.00 85.25 83 GLY A C 1
ATOM 669 O O . GLY A 1 83 ? -6.319 -5.861 21.620 1.00 85.25 83 GLY A O 1
ATOM 670 N N . ASN A 1 84 ? -4.127 -6.317 21.616 1.00 88.19 84 ASN A N 1
ATOM 671 C CA . ASN A 1 84 ? -3.676 -4.942 21.437 1.00 88.19 84 ASN A CA 1
ATOM 672 C C . ASN A 1 84 ? -3.084 -4.752 20.045 1.00 88.19 84 ASN A C 1
ATOM 674 O O . ASN A 1 84 ? -2.144 -5.443 19.642 1.00 88.19 84 ASN A O 1
ATOM 678 N N . PHE A 1 85 ? -3.628 -3.788 19.305 1.00 89.62 85 PHE A N 1
ATOM 679 C CA . PHE A 1 85 ? -3.141 -3.475 17.972 1.00 89.62 85 PHE A CA 1
ATOM 680 C C . PHE A 1 85 ? -1.860 -2.651 18.105 1.00 89.62 85 PHE A C 1
ATOM 682 O O . PHE A 1 85 ? -1.849 -1.582 18.717 1.00 89.62 85 PHE A O 1
ATOM 689 N N . SER A 1 86 ? -0.757 -3.178 17.572 1.00 90.06 86 SER A N 1
ATOM 690 C CA . SER A 1 86 ? 0.551 -2.524 17.660 1.00 90.06 86 SER A CA 1
ATOM 691 C C . SER A 1 86 ? 0.516 -1.167 16.962 1.00 90.06 86 SER A C 1
ATOM 693 O O . SER A 1 86 ? 0.049 -1.062 15.824 1.00 90.06 86 SER A O 1
ATOM 695 N N . GLY A 1 87 ? 1.057 -0.143 17.625 1.00 91.75 87 GLY A N 1
ATOM 696 C CA . GLY A 1 87 ? 1.111 1.208 17.081 1.00 91.75 87 GLY A CA 1
ATOM 697 C C . GLY A 1 87 ? 1.825 1.253 15.731 1.00 91.75 87 GLY A C 1
ATOM 698 O O . GLY A 1 87 ? 2.790 0.513 15.491 1.00 91.75 87 GLY A O 1
ATOM 699 N N . LEU A 1 88 ? 1.360 2.127 14.837 1.00 93.38 88 LEU A N 1
ATOM 700 C CA . LEU A 1 88 ? 1.941 2.280 13.506 1.00 93.38 88 LEU A CA 1
ATOM 701 C C . LEU A 1 88 ? 3.426 2.667 13.592 1.00 93.38 88 LEU A C 1
ATOM 703 O O . LEU A 1 88 ? 4.251 2.076 12.899 1.00 93.38 88 LEU A O 1
ATOM 707 N N . GLY A 1 89 ? 3.786 3.588 14.493 1.00 93.38 89 GLY A N 1
ATOM 708 C CA . GLY A 1 89 ? 5.174 4.028 14.690 1.00 93.38 89 GLY A CA 1
ATOM 709 C C . GLY A 1 89 ? 6.125 2.905 15.115 1.00 93.38 89 GLY A C 1
ATOM 710 O O . GLY A 1 89 ? 7.209 2.765 14.546 1.00 93.38 89 GLY A O 1
ATOM 711 N N . ASP A 1 90 ? 5.708 2.053 16.055 1.00 92.44 90 ASP A N 1
ATOM 712 C CA . ASP A 1 90 ? 6.513 0.904 16.489 1.00 92.44 90 ASP A CA 1
ATOM 713 C C . ASP A 1 90 ? 6.693 -0.114 15.361 1.00 92.44 90 ASP A C 1
ATOM 715 O O . ASP A 1 90 ? 7.783 -0.657 15.168 1.00 92.44 90 ASP A O 1
ATOM 719 N N . SER A 1 91 ? 5.628 -0.349 14.594 1.00 93.75 91 SER A N 1
ATOM 720 C CA . SER A 1 91 ? 5.618 -1.311 13.490 1.00 93.75 91 SER A CA 1
ATOM 721 C C . SER A 1 91 ? 6.491 -0.833 12.320 1.00 93.75 91 SER A C 1
ATOM 723 O O . SER A 1 91 ? 7.260 -1.620 11.761 1.00 93.75 91 SER A O 1
ATOM 725 N N . LEU A 1 92 ? 6.461 0.470 12.018 1.00 94.75 92 LEU A N 1
ATOM 726 C CA . LEU A 1 92 ? 7.358 1.130 11.065 1.00 94.75 92 LEU A CA 1
ATOM 727 C C . LEU A 1 92 ? 8.824 1.026 11.503 1.00 94.75 92 LEU A C 1
ATOM 729 O O . LEU A 1 92 ? 9.663 0.587 10.721 1.00 94.75 92 LEU A O 1
ATOM 733 N N . ARG A 1 93 ? 9.139 1.347 12.767 1.00 94.88 93 ARG A N 1
ATOM 734 C CA . ARG A 1 93 ? 10.512 1.268 13.299 1.00 94.88 93 ARG A CA 1
ATOM 735 C C . ARG A 1 93 ? 11.076 -0.152 13.239 1.00 94.88 93 ARG A C 1
ATOM 737 O O . ARG A 1 93 ? 12.212 -0.334 12.807 1.00 94.88 93 ARG A O 1
ATOM 744 N N . ARG A 1 94 ? 10.289 -1.158 13.640 1.00 93.44 94 ARG A N 1
ATOM 745 C CA . ARG A 1 94 ? 10.694 -2.575 13.567 1.00 93.44 94 ARG A CA 1
ATOM 746 C C . ARG A 1 94 ? 10.978 -3.003 12.130 1.00 93.44 94 ARG A C 1
ATOM 748 O O . ARG A 1 94 ? 12.005 -3.619 11.870 1.00 93.44 94 ARG A O 1
ATOM 755 N N . THR A 1 95 ? 10.101 -2.631 11.202 1.00 93.06 95 THR A N 1
ATOM 756 C CA . THR A 1 95 ? 10.246 -2.968 9.779 1.00 93.06 95 THR A CA 1
ATOM 757 C C . THR A 1 95 ? 11.453 -2.268 9.157 1.00 93.06 95 THR A C 1
ATOM 759 O O . THR A 1 95 ? 12.216 -2.894 8.428 1.00 93.06 95 THR A O 1
ATOM 762 N N . CYS A 1 96 ? 11.690 -1.003 9.513 1.00 94.44 96 CYS A N 1
ATOM 763 C CA . CYS A 1 96 ? 12.859 -0.244 9.081 1.00 94.44 96 CYS A CA 1
ATOM 764 C C . CYS A 1 96 ? 14.170 -0.888 9.552 1.00 94.44 96 CYS A C 1
ATOM 766 O O . CYS A 1 96 ? 15.061 -1.133 8.740 1.00 94.44 96 CYS A O 1
ATOM 768 N N . SER A 1 97 ? 14.269 -1.235 10.840 1.00 93.88 97 SER A N 1
ATOM 769 C CA . SER A 1 97 ? 15.451 -1.915 11.388 1.00 93.88 97 SER A CA 1
ATOM 770 C C . SER A 1 97 ? 15.682 -3.279 10.731 1.00 93.88 97 SER A C 1
ATOM 772 O O . SER A 1 97 ? 16.809 -3.586 10.346 1.00 93.88 97 SER A O 1
ATOM 774 N N . PHE A 1 98 ? 14.616 -4.062 10.530 1.00 93.75 98 PHE A N 1
ATOM 775 C CA . PHE A 1 98 ? 14.700 -5.367 9.881 1.00 93.75 98 PHE A CA 1
ATOM 776 C C . PHE A 1 98 ? 15.204 -5.264 8.436 1.00 93.75 98 PHE A C 1
ATOM 778 O O . PHE A 1 98 ? 16.141 -5.965 8.073 1.00 93.75 98 PHE A O 1
ATOM 785 N N . ILE A 1 99 ? 14.632 -4.371 7.624 1.00 92.88 99 ILE A N 1
ATOM 786 C CA . ILE A 1 99 ? 15.010 -4.221 6.210 1.00 92.88 99 ILE A CA 1
ATOM 787 C C . ILE A 1 99 ? 16.395 -3.595 6.064 1.00 92.88 99 ILE A C 1
ATOM 789 O O . ILE A 1 99 ? 17.139 -3.985 5.175 1.00 92.88 99 ILE A O 1
ATOM 793 N N . THR A 1 100 ? 16.782 -2.670 6.940 1.00 91.94 100 THR A N 1
ATOM 794 C CA . THR A 1 100 ? 18.121 -2.065 6.868 1.00 91.94 100 THR A CA 1
ATOM 795 C C . THR A 1 100 ? 19.216 -3.099 7.148 1.00 91.94 100 THR A C 1
ATOM 797 O O . THR A 1 100 ? 20.252 -3.081 6.493 1.00 91.94 100 THR A O 1
ATOM 800 N N . TYR A 1 101 ? 18.993 -4.023 8.090 1.00 92.19 101 TYR A N 1
ATOM 801 C CA . TYR A 1 101 ? 19.982 -5.050 8.433 1.00 92.19 101 TYR A CA 1
ATOM 802 C C . TYR A 1 101 ? 19.922 -6.271 7.499 1.00 92.19 101 TYR A C 1
ATOM 804 O O . TYR A 1 101 ? 20.944 -6.711 6.982 1.00 92.19 101 TYR A O 1
ATOM 812 N N . TRP A 1 102 ? 18.724 -6.811 7.250 1.00 93.38 102 TRP A N 1
ATOM 813 C CA . TRP A 1 102 ? 18.532 -8.044 6.474 1.00 93.38 102 TRP A CA 1
ATOM 814 C C . TRP A 1 102 ? 18.238 -7.810 4.989 1.00 93.38 102 TRP A C 1
ATOM 816 O O . TRP A 1 102 ? 18.274 -8.758 4.210 1.00 93.38 102 TRP A O 1
ATOM 826 N N . GLY A 1 103 ? 17.962 -6.577 4.564 1.00 90.81 103 GLY A N 1
ATOM 827 C CA . GLY A 1 103 ? 17.591 -6.237 3.186 1.00 90.81 103 GLY A CA 1
ATOM 828 C C . GLY A 1 103 ? 18.589 -6.704 2.127 1.00 90.81 103 GLY A C 1
ATOM 829 O O . GLY A 1 103 ? 18.153 -7.362 1.184 1.00 90.81 103 GLY A O 1
ATOM 830 N N . PRO A 1 104 ? 19.909 -6.462 2.273 1.00 89.38 104 PRO A N 1
ATOM 831 C CA . PRO A 1 104 ? 20.889 -6.934 1.297 1.00 89.38 104 PRO A CA 1
ATOM 832 C C . PRO A 1 104 ? 20.881 -8.460 1.173 1.00 89.38 104 PRO A C 1
ATOM 834 O O . PRO A 1 104 ? 20.916 -8.986 0.066 1.00 89.38 104 PRO A O 1
ATOM 837 N N . VAL A 1 105 ? 20.763 -9.167 2.303 1.00 91.81 105 VAL A N 1
ATOM 838 C CA . VAL A 1 105 ? 20.692 -10.635 2.352 1.00 91.81 105 VAL A CA 1
ATOM 839 C C . VAL A 1 105 ? 19.408 -11.149 1.693 1.00 91.81 105 VAL A C 1
ATOM 841 O O . VAL A 1 105 ? 19.427 -12.144 0.976 1.00 91.81 105 VAL A O 1
ATOM 844 N N . LEU A 1 106 ? 18.279 -10.465 1.882 1.00 90.25 106 LEU A N 1
ATOM 845 C CA . LEU A 1 106 ? 17.027 -10.818 1.211 1.00 90.25 106 LEU A CA 1
ATOM 846 C C . LEU A 1 106 ? 17.132 -10.623 -0.306 1.00 90.25 106 LEU A C 1
ATOM 848 O O . LEU A 1 106 ? 16.726 -11.510 -1.054 1.00 90.25 106 LEU A O 1
ATOM 852 N N . CYS A 1 107 ? 17.714 -9.511 -0.765 1.00 88.94 107 CYS A N 1
ATOM 853 C CA . CYS A 1 107 ? 17.945 -9.257 -2.188 1.00 88.94 107 CYS A CA 1
ATOM 854 C C . CYS A 1 107 ? 18.864 -10.317 -2.812 1.00 88.94 107 CYS A C 1
ATOM 856 O O . CYS A 1 107 ? 18.543 -10.838 -3.878 1.00 88.94 107 CYS A O 1
ATOM 858 N N . THR A 1 108 ? 19.963 -10.690 -2.144 1.00 88.12 108 THR A N 1
ATOM 859 C CA . THR A 1 108 ? 20.873 -11.728 -2.654 1.00 88.12 108 THR A CA 1
ATOM 860 C C . THR A 1 108 ? 20.202 -13.093 -2.719 1.00 88.12 108 THR A C 1
ATOM 862 O O . THR A 1 108 ? 20.342 -13.782 -3.727 1.00 88.12 108 THR A O 1
ATOM 865 N N . ILE A 1 109 ? 19.441 -13.479 -1.690 1.00 90.19 109 ILE A N 1
ATOM 866 C CA . ILE A 1 109 ? 18.705 -14.747 -1.679 1.00 90.19 109 ILE A CA 1
ATOM 867 C C . ILE A 1 109 ? 17.668 -14.772 -2.805 1.00 90.19 109 ILE A C 1
ATOM 869 O O . ILE A 1 109 ? 17.598 -15.762 -3.528 1.00 90.19 109 ILE A O 1
ATOM 873 N N . ILE A 1 110 ? 16.892 -13.700 -2.994 1.00 87.94 110 ILE A N 1
ATOM 874 C CA . ILE A 1 110 ? 15.891 -13.617 -4.069 1.00 87.94 110 ILE A CA 1
ATOM 875 C C . ILE A 1 110 ? 16.567 -13.744 -5.442 1.00 87.94 110 ILE A C 1
ATOM 877 O O . ILE A 1 110 ? 16.166 -14.595 -6.234 1.00 87.94 110 ILE A O 1
ATOM 881 N N . GLU A 1 111 ? 17.626 -12.979 -5.712 1.00 84.38 111 GLU A N 1
ATOM 882 C CA . GLU A 1 111 ? 18.366 -13.042 -6.984 1.00 84.38 111 GLU A CA 1
ATOM 883 C C . GLU A 1 111 ? 19.047 -14.403 -7.219 1.00 84.38 111 GLU A C 1
ATOM 885 O O . GLU A 1 111 ? 19.155 -14.878 -8.354 1.00 84.38 111 GLU A O 1
ATOM 890 N N . MET A 1 112 ? 19.485 -15.076 -6.153 1.00 86.31 112 MET A N 1
ATOM 891 C CA . MET A 1 112 ? 20.034 -16.430 -6.233 1.00 86.31 112 MET A CA 1
ATOM 892 C C . MET A 1 112 ? 18.945 -17.460 -6.552 1.00 86.31 112 MET A C 1
ATOM 894 O O . MET A 1 112 ? 19.125 -18.298 -7.433 1.00 86.31 112 MET A O 1
ATOM 898 N N . LEU A 1 113 ? 17.787 -17.374 -5.893 1.00 85.81 113 LEU A N 1
ATOM 899 C CA . LEU A 1 113 ? 16.642 -18.251 -6.148 1.00 85.81 113 LEU A CA 1
ATOM 900 C C . LEU A 1 113 ? 16.120 -18.088 -7.583 1.00 85.81 113 LEU A C 1
ATOM 902 O O . LEU A 1 113 ? 15.832 -19.077 -8.255 1.00 85.81 113 LEU A O 1
ATOM 906 N N . LEU A 1 114 ? 16.074 -16.857 -8.095 1.00 81.94 114 LEU A N 1
ATOM 907 C CA . LEU A 1 114 ? 15.626 -16.558 -9.457 1.00 81.94 114 LEU A CA 1
ATOM 908 C C . LEU A 1 114 ? 16.575 -17.065 -10.555 1.00 81.94 114 LEU A C 1
ATOM 910 O O . LEU A 1 114 ? 16.218 -17.010 -11.730 1.00 81.94 114 LEU A O 1
ATOM 914 N N . GLN A 1 115 ? 17.767 -17.577 -10.234 1.00 80.81 115 GLN A N 1
ATOM 915 C CA . GLN A 1 115 ? 18.624 -18.219 -11.238 1.00 80.81 115 GLN A CA 1
ATOM 916 C C . GLN A 1 115 ? 18.175 -19.632 -11.587 1.00 80.81 115 GLN A C 1
ATOM 918 O O . GLN A 1 115 ? 18.342 -20.039 -12.738 1.00 80.81 115 GLN A O 1
ATOM 923 N N . PHE A 1 116 ? 17.575 -20.352 -10.639 1.00 82.69 116 PHE A N 1
ATOM 924 C CA . PHE A 1 116 ? 17.160 -21.733 -10.846 1.00 82.69 116 PHE A CA 1
ATOM 925 C C . PHE A 1 116 ? 15.934 -21.809 -11.759 1.00 82.69 116 PHE A C 1
ATOM 927 O O . PHE A 1 116 ? 14.883 -21.229 -11.479 1.00 82.69 116 PHE A O 1
ATOM 934 N N . ASP A 1 117 ? 16.036 -22.586 -12.835 1.00 78.50 117 ASP A N 1
ATOM 935 C CA . ASP A 1 117 ? 14.953 -22.718 -13.818 1.00 78.50 117 ASP A CA 1
ATOM 936 C C . ASP A 1 117 ? 13.697 -23.383 -13.235 1.00 78.50 117 ASP A C 1
ATOM 938 O O . ASP A 1 117 ? 12.581 -23.034 -13.617 1.00 78.50 117 ASP A O 1
ATOM 942 N N . ILE A 1 118 ? 13.861 -24.271 -12.247 1.00 80.06 118 ILE A N 1
ATOM 943 C CA . ILE A 1 118 ? 12.745 -24.888 -11.508 1.00 80.06 118 ILE A CA 1
ATOM 944 C C . ILE A 1 118 ? 11.923 -23.813 -10.785 1.00 80.06 118 ILE A C 1
ATOM 946 O O . ILE A 1 118 ? 10.694 -23.843 -10.814 1.00 80.06 118 ILE A O 1
ATOM 950 N N . ILE A 1 119 ? 12.596 -22.834 -10.172 1.00 82.19 119 ILE A N 1
ATOM 951 C CA . ILE A 1 119 ? 11.937 -21.748 -9.442 1.00 82.19 119 ILE A CA 1
ATOM 952 C C . ILE A 1 119 ? 11.190 -20.840 -10.418 1.00 82.19 119 ILE A C 1
ATOM 954 O O . ILE A 1 119 ? 10.037 -20.510 -10.160 1.00 82.19 119 ILE A O 1
ATOM 958 N N . LYS A 1 120 ? 11.774 -20.514 -11.576 1.00 77.62 120 LYS A N 1
ATOM 959 C CA . LYS A 1 120 ? 11.071 -19.758 -12.631 1.00 77.62 120 LYS A CA 1
ATOM 960 C C . LYS A 1 120 ? 9.833 -20.498 -13.140 1.00 77.62 120 LYS A C 1
ATOM 962 O O . LYS A 1 120 ? 8.793 -19.883 -13.352 1.00 77.62 120 LYS A O 1
ATOM 967 N N . LEU A 1 121 ? 9.912 -21.820 -13.309 1.00 76.56 121 LEU A N 1
ATOM 968 C CA . LEU A 1 121 ? 8.769 -22.633 -13.731 1.00 76.56 121 LEU A CA 1
ATOM 969 C C . LEU A 1 121 ? 7.640 -22.613 -12.689 1.00 76.56 121 LEU A C 1
ATOM 971 O O . LEU A 1 121 ? 6.479 -22.430 -13.054 1.00 76.56 121 LEU A O 1
ATOM 975 N N . LEU A 1 122 ? 7.978 -22.729 -11.401 1.00 80.88 122 LEU A N 1
ATOM 976 C CA . LEU A 1 122 ? 7.014 -22.592 -10.305 1.00 80.88 122 LEU A CA 1
ATOM 977 C C . LEU A 1 122 ? 6.410 -21.182 -10.248 1.00 80.88 122 LEU A C 1
ATOM 979 O O . LEU A 1 122 ? 5.199 -21.036 -10.105 1.00 80.88 122 LEU A O 1
ATOM 983 N N . LEU A 1 123 ? 7.227 -20.141 -10.410 1.00 79.50 123 LEU A N 1
ATOM 984 C CA . LEU A 1 123 ? 6.775 -18.749 -10.432 1.00 79.50 123 LEU A CA 1
ATOM 985 C C . LEU A 1 123 ? 5.820 -18.472 -11.598 1.00 79.50 123 LEU A C 1
ATOM 987 O O . LEU A 1 123 ? 4.784 -17.847 -11.391 1.00 79.50 123 LEU A O 1
ATOM 991 N N . ASN A 1 124 ? 6.097 -19.017 -12.782 1.00 75.94 124 ASN A N 1
ATOM 992 C CA . ASN A 1 124 ? 5.207 -18.935 -13.943 1.00 75.94 124 ASN A CA 1
ATOM 993 C C . ASN A 1 124 ? 3.874 -19.672 -13.745 1.00 75.94 124 ASN A C 1
ATOM 995 O O . ASN A 1 124 ? 2.877 -19.336 -14.386 1.00 75.94 124 ASN A O 1
ATOM 999 N N . PHE A 1 125 ? 3.840 -20.693 -12.885 1.00 74.62 125 PHE A N 1
ATOM 1000 C CA . PHE A 1 125 ? 2.594 -21.356 -12.508 1.00 74.62 125 PHE A CA 1
ATOM 1001 C C . PHE A 1 125 ? 1.767 -20.500 -11.539 1.00 74.62 125 PHE A C 1
ATOM 1003 O O . PHE A 1 125 ? 0.549 -20.424 -11.681 1.00 74.62 125 PHE A O 1
ATOM 1010 N N . VAL A 1 126 ? 2.430 -19.841 -10.583 1.00 77.56 126 VAL A N 1
ATOM 1011 C CA . VAL A 1 126 ? 1.795 -18.962 -9.585 1.00 77.56 126 VAL A CA 1
ATOM 1012 C C . VAL A 1 126 ? 1.351 -17.626 -10.186 1.00 77.56 126 VAL A C 1
ATOM 1014 O O . VAL A 1 126 ? 0.440 -16.987 -9.663 1.00 77.56 126 VAL A O 1
ATOM 1017 N N . ASP A 1 127 ? 1.963 -17.196 -11.286 1.00 72.88 127 ASP A N 1
ATOM 1018 C CA . ASP A 1 127 ? 1.564 -15.995 -12.004 1.00 72.88 127 ASP A CA 1
ATOM 1019 C C . ASP A 1 127 ? 0.171 -16.154 -12.638 1.00 72.88 127 ASP A C 1
ATOM 1021 O O . ASP A 1 127 ? -0.002 -16.620 -13.765 1.00 72.88 127 ASP A O 1
ATOM 1025 N N . CYS A 1 128 ? -0.852 -15.748 -11.886 1.00 66.75 128 CYS A N 1
ATOM 1026 C CA . CYS A 1 128 ? -2.244 -15.746 -12.332 1.00 66.75 128 CYS A CA 1
ATOM 1027 C C . CYS A 1 128 ? -2.505 -14.711 -13.436 1.00 66.75 128 CYS A C 1
ATOM 1029 O O . CYS A 1 128 ? -3.500 -14.806 -14.154 1.00 66.75 128 CYS A O 1
ATOM 1031 N N . VAL A 1 129 ? -1.632 -13.709 -13.570 1.00 66.06 129 VAL A N 1
ATOM 1032 C CA . VAL A 1 129 ? -1.774 -12.604 -14.518 1.00 66.06 129 VAL A CA 1
ATOM 1033 C C . VAL A 1 129 ? -0.857 -12.894 -15.697 1.00 66.06 129 VAL A C 1
ATOM 1035 O O . VAL A 1 129 ? 0.082 -12.152 -15.982 1.00 66.06 129 VAL A O 1
ATOM 1038 N N . LYS A 1 130 ? -1.142 -14.008 -16.382 1.00 61.12 130 LYS A N 1
ATOM 1039 C CA . LYS A 1 130 ? -0.512 -14.372 -17.653 1.00 61.12 130 LYS A CA 1
ATOM 1040 C C . LYS A 1 130 ? -0.928 -13.354 -18.711 1.00 61.12 130 LYS A C 1
ATOM 1042 O O . LYS A 1 130 ? -1.789 -13.630 -19.545 1.00 61.12 130 LYS A O 1
ATOM 1047 N N . VAL A 1 131 ? -0.342 -12.158 -18.678 1.00 50.91 131 VAL A N 1
ATOM 1048 C CA . VAL A 1 131 ? -0.421 -11.205 -19.786 1.00 50.91 131 VAL A CA 1
ATOM 1049 C C . VAL A 1 131 ? 0.453 -11.758 -20.899 1.00 50.91 131 VAL A C 1
ATOM 1051 O O . VAL A 1 131 ? 1.581 -11.336 -21.079 1.00 50.91 131 VAL A O 1
ATOM 1054 N N . ASN A 1 132 ? -0.076 -12.762 -21.592 1.00 45.28 132 ASN A N 1
ATOM 1055 C CA . ASN A 1 132 ? 0.229 -13.100 -22.972 1.00 45.28 132 ASN A CA 1
ATOM 1056 C C . ASN A 1 132 ? 1.715 -13.092 -23.379 1.00 45.28 132 ASN A C 1
ATOM 1058 O O . ASN A 1 132 ? 2.052 -12.673 -24.484 1.00 45.28 132 ASN A O 1
ATOM 1062 N N . ASP A 1 133 ? 2.612 -13.575 -22.522 1.00 48.22 133 ASP A N 1
ATOM 1063 C CA . ASP A 1 133 ? 3.966 -13.889 -22.954 1.00 48.22 133 ASP A CA 1
ATOM 1064 C C . ASP A 1 133 ? 3.883 -15.210 -23.707 1.00 48.22 133 ASP A C 1
ATOM 1066 O O . ASP A 1 133 ? 3.630 -16.258 -23.119 1.00 48.22 133 ASP A O 1
ATOM 1070 N N . ASN A 1 134 ? 4.018 -15.121 -25.028 1.00 47.34 134 ASN A N 1
ATOM 1071 C CA . ASN A 1 134 ? 4.162 -16.198 -26.001 1.00 47.34 134 ASN A CA 1
ATOM 1072 C C . ASN A 1 134 ? 4.736 -17.507 -25.412 1.00 47.34 134 ASN A C 1
ATOM 1074 O O . ASN A 1 134 ? 5.920 -17.806 -25.583 1.00 47.34 134 ASN A O 1
ATOM 1078 N N . LEU A 1 135 ? 3.879 -18.335 -24.801 1.00 45.81 135 LEU A N 1
ATOM 1079 C CA . LEU A 1 135 ? 4.199 -19.672 -24.271 1.00 45.81 135 LEU A CA 1
ATOM 1080 C C . LEU A 1 135 ? 4.881 -20.566 -25.326 1.00 45.81 135 LEU A C 1
ATOM 1082 O O . LEU A 1 135 ? 5.561 -21.531 -24.989 1.00 45.81 135 LEU A O 1
ATOM 1086 N N . PHE A 1 136 ? 4.741 -20.203 -26.603 1.00 47.53 136 PHE A N 1
ATOM 1087 C CA . PHE A 1 136 ? 5.259 -20.912 -27.766 1.00 47.53 136 PHE A CA 1
ATOM 1088 C C . PHE A 1 136 ? 6.596 -20.392 -28.310 1.00 47.53 136 PHE A C 1
ATOM 1090 O O . PHE A 1 136 ? 7.172 -21.037 -29.182 1.00 47.53 136 PHE A O 1
ATOM 1097 N N . ASN A 1 137 ? 7.143 -19.281 -27.802 1.00 53.62 137 ASN A N 1
ATOM 1098 C CA . ASN A 1 137 ? 8.398 -18.720 -28.309 1.00 53.62 137 ASN A CA 1
ATOM 1099 C C . ASN A 1 137 ? 9.530 -18.876 -27.278 1.00 53.62 137 ASN A C 1
ATOM 1101 O O . ASN A 1 137 ? 9.956 -17.916 -26.635 1.00 53.62 137 ASN A O 1
ATOM 1105 N N . LYS A 1 138 ? 10.050 -20.110 -27.145 1.00 55.06 138 LYS A N 1
ATOM 1106 C CA . LYS A 1 138 ? 11.196 -20.474 -26.273 1.00 55.06 138 LYS A CA 1
ATOM 1107 C C . LYS A 1 138 ? 12.413 -19.551 -26.442 1.00 55.06 138 LYS A C 1
ATOM 1109 O O . LYS A 1 138 ? 13.196 -19.371 -25.513 1.00 55.06 138 LYS A O 1
ATOM 1114 N N . SER A 1 139 ? 12.569 -18.962 -27.626 1.00 52.16 139 SER A N 1
ATOM 1115 C CA . SER A 1 139 ? 13.637 -18.014 -27.941 1.00 52.16 139 SER A CA 1
ATOM 1116 C C . SER A 1 139 ? 13.485 -16.673 -27.218 1.00 52.16 139 SER A C 1
ATOM 1118 O O . SER A 1 139 ? 14.497 -16.052 -26.927 1.00 52.16 139 SER A O 1
ATOM 1120 N N . TYR A 1 140 ? 12.263 -16.228 -26.904 1.00 51.09 140 TYR A N 1
ATOM 1121 C CA . TYR A 1 140 ? 12.000 -14.960 -26.208 1.00 51.09 140 TYR A CA 1
ATOM 1122 C C . TYR A 1 140 ? 12.005 -15.123 -24.683 1.00 51.09 140 TYR A C 1
ATOM 1124 O O . TYR A 1 140 ? 12.593 -14.297 -23.985 1.00 51.09 140 TYR A O 1
ATOM 1132 N N . SER A 1 141 ? 11.452 -16.226 -24.166 1.00 54.38 141 SER A N 1
ATOM 1133 C CA . SER A 1 141 ? 11.414 -16.504 -22.721 1.00 54.38 141 SER A CA 1
ATOM 1134 C C . SER A 1 141 ? 12.802 -16.700 -22.098 1.00 54.38 141 SER A C 1
ATOM 1136 O O . SER A 1 141 ? 12.990 -16.439 -20.915 1.00 54.38 141 SER A O 1
ATOM 1138 N N . LYS A 1 142 ? 13.805 -17.120 -22.884 1.00 55.34 142 LYS A N 1
ATOM 1139 C CA . LYS A 1 142 ? 15.179 -17.323 -22.394 1.00 55.34 142 LYS A CA 1
ATOM 1140 C C . LYS A 1 142 ? 15.930 -16.013 -22.107 1.00 55.34 142 LYS A C 1
ATOM 1142 O O . LYS A 1 142 ? 16.886 -16.030 -21.336 1.00 55.34 142 LYS A O 1
ATOM 1147 N N . PHE A 1 143 ? 15.524 -14.892 -22.714 1.00 51.59 143 PHE A N 1
ATOM 1148 C CA . PHE A 1 143 ? 16.212 -13.595 -22.583 1.00 51.59 143 PHE A CA 1
ATOM 1149 C C . PHE A 1 143 ? 15.421 -12.539 -21.805 1.00 51.59 143 PHE A C 1
ATOM 1151 O O . PHE A 1 143 ? 15.980 -11.495 -21.471 1.00 51.59 143 PHE A O 1
ATOM 1158 N N . GLN A 1 144 ? 14.146 -12.790 -21.511 1.00 54.59 144 GLN A N 1
ATOM 1159 C CA . GLN A 1 144 ? 13.299 -11.882 -20.750 1.00 54.59 144 GLN A CA 1
ATOM 1160 C C . GLN A 1 144 ? 13.196 -12.387 -19.307 1.00 54.59 144 GLN A C 1
ATOM 1162 O O . GLN A 1 144 ? 12.559 -13.402 -19.046 1.00 54.59 144 GLN A O 1
ATOM 1167 N N . LYS A 1 145 ? 13.852 -11.699 -18.368 1.00 60.84 145 LYS A N 1
ATOM 1168 C CA . LYS A 1 145 ? 13.597 -11.910 -16.939 1.00 60.84 145 LYS A CA 1
ATOM 1169 C C . LYS A 1 145 ? 12.467 -10.991 -16.517 1.00 60.84 145 LYS A C 1
ATOM 1171 O O . LYS A 1 145 ? 12.618 -9.771 -16.582 1.00 60.84 145 LYS A O 1
ATOM 1176 N N . ASN A 1 146 ? 11.347 -11.587 -16.140 1.00 58.53 146 ASN A N 1
ATOM 1177 C CA . ASN A 1 146 ? 10.102 -10.889 -15.832 1.00 58.53 146 ASN A CA 1
ATOM 1178 C C . ASN A 1 146 ? 9.888 -10.681 -14.333 1.00 58.53 146 ASN A C 1
ATOM 1180 O O . ASN A 1 146 ? 8.936 -10.012 -13.935 1.00 58.53 146 ASN A O 1
ATOM 1184 N N . GLU A 1 147 ? 10.768 -11.248 -13.516 1.00 70.50 147 GLU A N 1
ATOM 1185 C CA . GLU A 1 147 ? 10.629 -11.317 -12.074 1.00 70.50 147 GLU A CA 1
ATOM 1186 C C . GLU A 1 147 ? 11.489 -10.263 -11.355 1.00 70.50 147 GLU A C 1
ATOM 1188 O O . GLU A 1 147 ? 12.576 -9.882 -11.803 1.00 70.50 147 GLU A O 1
ATOM 1193 N N . PHE A 1 148 ? 10.981 -9.810 -10.207 1.00 77.88 148 PHE A N 1
ATOM 1194 C CA . PHE A 1 148 ? 11.578 -8.826 -9.308 1.00 77.88 148 PHE A CA 1
ATOM 1195 C C . PHE A 1 148 ? 11.821 -7.465 -9.981 1.00 77.88 148 PHE A C 1
ATOM 1197 O O . PHE A 1 148 ? 10.873 -6.711 -10.210 1.00 77.88 148 PHE A O 1
ATOM 1204 N N . LEU A 1 149 ? 13.075 -7.140 -10.301 1.00 72.44 149 LEU A N 1
ATOM 1205 C CA . LEU A 1 149 ? 13.473 -5.886 -10.950 1.00 72.44 149 LEU A CA 1
ATOM 1206 C C . LEU A 1 149 ? 13.901 -6.078 -12.416 1.00 72.44 149 LEU A C 1
ATOM 1208 O O . LEU A 1 149 ? 14.283 -5.112 -13.084 1.00 72.44 149 LEU A O 1
ATOM 1212 N N . GLY A 1 150 ? 13.800 -7.310 -12.931 1.00 64.88 150 GLY A N 1
ATOM 1213 C CA . GLY A 1 150 ? 14.159 -7.657 -14.306 1.00 64.88 150 GLY A CA 1
ATOM 1214 C C . GLY A 1 150 ? 15.668 -7.636 -14.565 1.00 64.88 150 GLY A C 1
ATOM 1215 O O . GLY A 1 150 ? 16.102 -7.415 -15.700 1.00 64.88 150 GLY A O 1
ATOM 1216 N N . ASN A 1 151 ? 16.488 -7.825 -13.525 1.00 68.25 151 ASN A N 1
ATOM 1217 C CA . ASN A 1 151 ? 17.942 -7.807 -13.635 1.00 68.25 151 ASN A CA 1
ATOM 1218 C C . ASN A 1 151 ? 18.474 -9.155 -14.159 1.00 68.25 151 ASN A C 1
ATOM 1220 O O . ASN A 1 151 ? 18.377 -10.213 -13.539 1.00 68.25 151 ASN A O 1
ATOM 1224 N N . GLY A 1 152 ? 19.058 -9.123 -15.358 1.00 59.62 152 GLY A N 1
ATOM 1225 C CA . GLY A 1 152 ? 19.487 -10.306 -16.114 1.00 59.62 152 GLY A CA 1
ATOM 1226 C C . GLY A 1 152 ? 20.614 -11.146 -15.494 1.00 59.62 152 GLY A C 1
ATOM 1227 O O . GLY A 1 152 ? 20.772 -12.305 -15.877 1.00 59.62 152 GLY A O 1
ATOM 1228 N N . SER A 1 153 ? 21.368 -10.638 -14.518 1.00 66.38 153 SER A N 1
ATOM 1229 C CA . SER A 1 153 ? 22.583 -11.288 -14.006 1.00 66.38 153 SER A CA 1
ATOM 1230 C C . SER A 1 153 ? 22.743 -11.167 -12.488 1.00 66.38 153 SER A C 1
ATOM 1232 O O . SER A 1 153 ? 22.329 -10.174 -11.891 1.00 66.38 153 SER A O 1
ATOM 1234 N N . LEU A 1 154 ? 23.392 -12.168 -11.877 1.00 73.25 154 LEU A N 1
ATOM 1235 C CA . LEU A 1 154 ? 23.899 -12.106 -10.502 1.00 73.25 154 LEU A CA 1
ATOM 1236 C C . LEU A 1 154 ? 25.194 -11.296 -10.487 1.00 73.25 154 LEU A C 1
ATOM 1238 O O . LEU A 1 154 ? 26.296 -11.836 -10.441 1.00 73.25 154 LEU A O 1
ATOM 1242 N N . SER A 1 155 ? 25.055 -9.989 -10.628 1.00 76.06 155 SER A N 1
ATOM 1243 C CA . SER A 1 155 ? 26.164 -9.051 -10.525 1.00 76.06 155 SER A CA 1
ATOM 1244 C C . SER A 1 155 ? 26.051 -8.276 -9.218 1.00 76.06 155 SER A C 1
ATOM 1246 O O . SER A 1 155 ? 24.952 -8.059 -8.712 1.00 76.06 155 SER A O 1
ATOM 1248 N N . LEU A 1 156 ? 27.178 -7.826 -8.665 1.00 76.06 156 LEU A N 1
ATOM 1249 C CA . LEU A 1 156 ? 27.147 -6.926 -7.507 1.00 76.06 156 LEU A CA 1
ATOM 1250 C C . LEU A 1 156 ? 26.369 -5.637 -7.827 1.00 76.06 156 LEU A C 1
ATOM 1252 O O . LEU A 1 156 ? 25.659 -5.125 -6.966 1.00 76.06 156 LEU A O 1
ATOM 1256 N N . ASP A 1 157 ? 26.422 -5.179 -9.082 1.00 78.38 157 ASP A N 1
ATOM 1257 C CA . ASP A 1 157 ? 25.690 -4.004 -9.563 1.00 78.38 157 ASP A CA 1
ATOM 1258 C C . ASP A 1 157 ? 24.169 -4.172 -9.453 1.00 78.38 157 ASP A C 1
ATOM 1260 O O . ASP A 1 157 ? 23.478 -3.233 -9.058 1.00 78.38 157 ASP A O 1
ATOM 1264 N N . SER A 1 158 ? 23.636 -5.353 -9.796 1.00 79.25 158 SER A N 1
ATOM 1265 C CA . SER A 1 158 ? 22.197 -5.626 -9.694 1.00 79.25 158 SER A CA 1
ATOM 1266 C C . SER A 1 158 ? 21.758 -5.667 -8.239 1.00 79.25 158 SER A C 1
ATOM 1268 O O . SER A 1 158 ? 20.883 -4.894 -7.868 1.00 79.25 158 SER A O 1
ATOM 1270 N N . ILE A 1 159 ? 22.448 -6.439 -7.394 1.00 84.56 159 ILE A N 1
ATOM 1271 C CA . ILE A 1 159 ? 22.142 -6.529 -5.955 1.00 84.56 159 ILE A CA 1
ATOM 1272 C C . ILE A 1 159 ? 22.176 -5.144 -5.292 1.00 84.56 159 ILE A C 1
ATOM 1274 O O . ILE A 1 159 ? 21.300 -4.813 -4.493 1.00 84.56 159 ILE A O 1
ATOM 1278 N N . PHE A 1 160 ? 23.173 -4.320 -5.627 1.00 86.12 160 PHE A N 1
ATOM 1279 C CA . PHE A 1 160 ? 23.283 -2.965 -5.095 1.00 86.12 160 PHE A CA 1
ATOM 1280 C C . PHE A 1 160 ? 22.100 -2.085 -5.512 1.00 86.12 160 PHE A C 1
ATOM 1282 O O . PHE A 1 160 ? 21.527 -1.385 -4.677 1.00 86.12 160 PHE A O 1
ATOM 1289 N N . ILE A 1 161 ? 21.710 -2.129 -6.788 1.00 85.44 161 ILE A N 1
ATOM 1290 C CA . ILE A 1 161 ? 20.566 -1.363 -7.295 1.00 85.44 161 ILE A CA 1
ATOM 1291 C C . ILE A 1 161 ? 19.261 -1.856 -6.669 1.00 85.44 161 ILE A C 1
ATOM 1293 O O . ILE A 1 161 ? 18.423 -1.037 -6.293 1.00 85.44 161 ILE A O 1
ATOM 1297 N N . ASP A 1 162 ? 19.109 -3.162 -6.495 1.00 87.31 162 ASP A N 1
ATOM 1298 C CA . ASP A 1 162 ? 17.921 -3.767 -5.904 1.00 87.31 162 ASP A CA 1
ATOM 1299 C C . ASP A 1 162 ? 17.752 -3.351 -4.446 1.00 87.31 162 ASP A C 1
ATOM 1301 O O . ASP A 1 162 ? 16.676 -2.907 -4.035 1.00 87.31 162 ASP A O 1
ATOM 1305 N N . TYR A 1 163 ? 18.846 -3.393 -3.684 1.00 91.06 163 TYR A N 1
ATOM 1306 C CA . TYR A 1 163 ? 18.870 -2.891 -2.319 1.00 91.06 163 TYR A CA 1
ATOM 1307 C C . TYR A 1 163 ? 18.613 -1.378 -2.257 1.00 91.06 163 TYR A C 1
ATOM 1309 O O . TYR A 1 163 ? 17.849 -0.917 -1.410 1.00 91.06 163 TYR A O 1
ATOM 1317 N N . LEU A 1 164 ? 19.176 -0.588 -3.178 1.00 90.44 164 LEU A N 1
ATOM 1318 C CA . LEU A 1 164 ? 18.936 0.855 -3.247 1.00 90.44 164 LEU A CA 1
ATOM 1319 C C . LEU A 1 164 ? 17.456 1.168 -3.500 1.00 90.44 164 LEU A C 1
ATOM 1321 O O . LEU A 1 164 ? 16.882 2.025 -2.826 1.00 90.44 164 LEU A O 1
ATOM 1325 N N . VAL A 1 165 ? 16.817 0.468 -4.439 1.00 90.75 165 VAL A N 1
ATOM 1326 C CA . VAL A 1 165 ? 15.388 0.637 -4.738 1.00 90.75 165 VAL A CA 1
ATOM 1327 C C . VAL A 1 165 ? 14.529 0.196 -3.548 1.00 90.75 165 VAL A C 1
ATOM 1329 O O . VAL A 1 165 ? 13.569 0.891 -3.203 1.00 90.75 165 VAL A O 1
ATOM 1332 N N . LEU A 1 166 ? 14.903 -0.890 -2.862 1.00 92.88 166 LEU A N 1
ATOM 1333 C CA . LEU A 1 166 ? 14.250 -1.324 -1.626 1.00 92.88 166 LEU A CA 1
ATOM 1334 C C . LEU A 1 166 ? 14.347 -0.248 -0.533 1.00 92.88 166 LEU A C 1
ATOM 1336 O O . LEU A 1 166 ? 13.328 0.108 0.056 1.00 92.88 166 LEU A O 1
ATOM 1340 N N . MET A 1 167 ? 15.526 0.337 -0.311 1.00 94.12 167 MET A N 1
ATOM 1341 C CA . MET A 1 167 ? 15.727 1.403 0.678 1.00 94.12 167 MET A CA 1
ATOM 1342 C C . MET A 1 167 ? 14.971 2.687 0.328 1.00 94.12 167 MET A C 1
ATOM 1344 O O . MET A 1 167 ? 14.377 3.305 1.211 1.00 94.12 167 MET A O 1
ATOM 1348 N N . LEU A 1 168 ? 14.918 3.069 -0.951 1.00 93.62 168 LEU A N 1
ATOM 1349 C CA . LEU A 1 168 ? 14.082 4.186 -1.401 1.00 93.62 168 LEU A CA 1
ATOM 1350 C C . LEU A 1 168 ? 12.596 3.913 -1.142 1.00 93.62 168 LEU A C 1
ATOM 1352 O O . LEU A 1 168 ? 11.887 4.790 -0.651 1.00 93.62 168 LEU A O 1
ATOM 1356 N N . SER A 1 169 ? 12.126 2.694 -1.420 1.00 94.25 169 SER A N 1
ATOM 1357 C CA . SER A 1 169 ? 10.737 2.307 -1.157 1.00 94.25 169 SER A CA 1
ATOM 1358 C C . SER A 1 169 ? 10.407 2.303 0.340 1.00 94.25 169 SER A C 1
ATOM 1360 O O . SER A 1 169 ? 9.356 2.805 0.736 1.00 94.25 169 SER A O 1
ATOM 1362 N N . LEU A 1 170 ? 11.333 1.841 1.187 1.00 95.75 170 LEU A N 1
ATOM 1363 C CA . LEU A 1 170 ? 11.219 1.927 2.640 1.00 95.75 170 LEU A CA 1
ATOM 1364 C C . LEU A 1 170 ? 11.157 3.387 3.097 1.00 95.75 170 LEU A C 1
ATOM 1366 O O . LEU A 1 170 ? 10.302 3.735 3.907 1.00 95.75 170 LEU A O 1
ATOM 1370 N N . GLY A 1 171 ? 12.012 4.251 2.544 1.00 95.81 171 GLY A N 1
ATOM 1371 C CA . GLY A 1 171 ? 11.992 5.689 2.801 1.00 95.81 171 GLY A CA 1
ATOM 1372 C C . GLY A 1 171 ? 10.636 6.323 2.480 1.00 95.81 171 GLY A C 1
ATOM 1373 O O . GLY A 1 171 ? 10.122 7.094 3.286 1.00 95.81 171 GLY A O 1
ATOM 1374 N N . LEU A 1 172 ? 10.008 5.942 1.361 1.00 95.12 172 LEU A N 1
ATOM 1375 C CA . LEU A 1 172 ? 8.657 6.394 1.007 1.00 95.12 172 LEU A CA 1
ATOM 1376 C C . LEU A 1 172 ? 7.599 5.923 2.015 1.00 95.12 172 LEU A C 1
ATOM 1378 O O . LEU A 1 172 ? 6.752 6.717 2.419 1.00 95.12 172 LEU A O 1
ATOM 1382 N N . VAL A 1 173 ? 7.657 4.664 2.463 1.00 96.88 173 VAL A N 1
ATOM 1383 C CA . VAL A 1 173 ? 6.737 4.139 3.490 1.00 96.88 173 VAL A CA 1
ATOM 1384 C C . VAL A 1 173 ? 6.919 4.873 4.819 1.00 96.88 173 VAL A C 1
ATOM 1386 O O . VAL A 1 173 ? 5.933 5.263 5.445 1.00 96.88 173 VAL A O 1
ATOM 1389 N N . MET A 1 174 ? 8.166 5.110 5.232 1.00 96.75 174 MET A N 1
ATOM 1390 C CA . MET A 1 174 ? 8.489 5.861 6.447 1.00 96.75 174 MET A CA 1
ATOM 1391 C C . MET A 1 174 ? 8.037 7.318 6.356 1.00 96.75 174 MET A C 1
ATOM 1393 O O . MET A 1 174 ? 7.539 7.854 7.341 1.00 96.75 174 MET A O 1
ATOM 1397 N N . LEU A 1 175 ? 8.162 7.946 5.184 1.00 96.75 175 LEU A N 1
ATOM 1398 C CA . LEU A 1 175 ? 7.679 9.302 4.942 1.00 96.75 175 LEU A CA 1
ATOM 1399 C C . LEU A 1 175 ? 6.153 9.354 5.052 1.00 96.75 175 LEU A C 1
ATOM 1401 O O . LEU A 1 175 ? 5.632 10.146 5.831 1.00 96.75 175 LEU A O 1
ATOM 1405 N N . LEU A 1 176 ? 5.429 8.486 4.337 1.00 96.38 176 LEU A N 1
ATOM 1406 C CA . LEU A 1 176 ? 3.963 8.451 4.376 1.00 96.38 176 LEU A CA 1
ATOM 1407 C C . LEU A 1 176 ? 3.433 8.143 5.784 1.00 96.38 176 LEU A C 1
ATOM 1409 O O . LEU A 1 176 ? 2.558 8.846 6.286 1.00 96.38 176 LEU A O 1
ATOM 1413 N N . GLY A 1 177 ? 3.988 7.130 6.451 1.00 96.62 177 GLY A N 1
ATOM 1414 C CA . GLY A 1 177 ? 3.625 6.787 7.825 1.00 96.62 177 GLY A CA 1
ATOM 1415 C C . GLY A 1 177 ? 4.002 7.885 8.825 1.00 96.62 177 GLY A C 1
ATOM 1416 O O . GLY A 1 177 ? 3.224 8.202 9.724 1.00 96.62 177 GLY A O 1
ATOM 1417 N N . GLY A 1 178 ? 5.161 8.516 8.633 1.00 96.06 178 GLY A N 1
ATOM 1418 C CA . GLY A 1 178 ? 5.626 9.653 9.422 1.00 96.06 178 GLY A CA 1
ATOM 1419 C C . GLY A 1 178 ? 4.715 10.872 9.293 1.00 96.06 178 GLY A C 1
ATOM 1420 O O . GLY A 1 178 ? 4.425 11.502 10.304 1.00 96.06 178 GLY A O 1
ATOM 1421 N N . LEU A 1 179 ? 4.192 11.163 8.096 1.00 96.62 179 LEU A N 1
ATOM 1422 C CA . LEU A 1 179 ? 3.205 12.229 7.886 1.00 96.62 179 LEU A CA 1
ATOM 1423 C C . LEU A 1 179 ? 1.907 11.965 8.661 1.00 96.62 179 LEU A C 1
ATOM 1425 O O . LEU A 1 179 ? 1.391 12.878 9.301 1.00 96.62 179 LEU A O 1
ATOM 1429 N N . ILE A 1 180 ? 1.405 10.724 8.666 1.00 96.06 180 ILE A N 1
ATOM 1430 C CA . ILE A 1 180 ? 0.204 10.355 9.437 1.00 96.06 180 ILE A CA 1
ATOM 1431 C C . ILE A 1 180 ? 0.433 10.583 10.941 1.00 96.06 180 ILE A C 1
ATOM 1433 O O . ILE A 1 180 ? -0.408 11.183 11.611 1.00 96.06 180 ILE A O 1
ATOM 1437 N N . LEU A 1 181 ? 1.583 10.148 11.468 1.00 95.06 181 LEU A N 1
ATOM 1438 C CA . LEU A 1 181 ? 1.949 10.337 12.879 1.00 95.06 181 LEU A CA 1
ATOM 1439 C C . LEU A 1 181 ? 2.206 11.810 13.226 1.00 95.06 181 LEU A C 1
ATOM 1441 O O . LEU A 1 181 ? 1.888 12.254 14.327 1.00 95.06 181 LEU A O 1
ATOM 1445 N N . LEU A 1 182 ? 2.764 12.587 12.297 1.00 95.12 182 LEU A N 1
ATOM 1446 C CA . LEU A 1 182 ? 2.964 14.023 12.466 1.00 95.12 182 LEU A CA 1
ATOM 1447 C C . LEU A 1 182 ? 1.619 14.737 12.609 1.00 95.12 182 LEU A C 1
ATOM 1449 O O . LEU A 1 182 ? 1.456 15.524 13.537 1.00 95.12 182 LEU A O 1
ATOM 1453 N N . VAL A 1 183 ? 0.642 14.421 11.754 1.00 94.12 183 VAL A N 1
ATOM 1454 C CA . VAL A 1 183 ? -0.716 14.984 11.835 1.00 94.12 183 VAL A CA 1
ATOM 1455 C C . VAL A 1 183 ? -1.382 14.637 13.170 1.00 94.12 183 VAL A C 1
ATOM 1457 O O . VAL A 1 183 ? -1.940 15.518 13.823 1.00 94.12 183 VAL A O 1
ATOM 1460 N N . GLU A 1 184 ? -1.276 13.389 13.629 1.00 92.56 184 GLU A N 1
ATOM 1461 C CA . GLU A 1 184 ? -1.765 12.989 14.954 1.00 92.56 184 GLU A CA 1
ATOM 1462 C C . GLU A 1 184 ? -1.092 13.784 16.085 1.00 92.56 184 GLU A C 1
ATOM 1464 O O . GLU A 1 184 ? -1.765 14.295 16.985 1.00 92.56 184 GLU A O 1
ATOM 1469 N N . ASN A 1 185 ? 0.233 13.923 16.042 1.00 91.56 185 ASN A N 1
ATOM 1470 C CA . ASN A 1 185 ? 0.988 14.664 17.049 1.00 91.56 185 ASN A CA 1
ATOM 1471 C C . ASN A 1 185 ? 0.615 16.154 17.072 1.00 91.56 185 ASN A C 1
ATOM 1473 O O . ASN A 1 185 ? 0.573 16.753 18.144 1.00 91.56 185 ASN A O 1
ATOM 1477 N N . LEU A 1 186 ? 0.323 16.759 15.917 1.00 92.25 186 LEU A N 1
ATOM 1478 C CA . LEU A 1 186 ? -0.155 18.141 15.849 1.00 92.25 186 LEU A CA 1
ATOM 1479 C C . LEU A 1 186 ? -1.538 18.280 16.498 1.00 92.25 186 LEU A C 1
ATOM 1481 O O . LEU A 1 186 ? -1.718 19.132 17.364 1.00 92.25 186 LEU A O 1
ATOM 1485 N N . ILE A 1 187 ? -2.485 17.399 16.166 1.00 89.94 187 ILE A N 1
ATOM 1486 C CA . ILE A 1 187 ? -3.853 17.448 16.709 1.00 89.94 187 ILE A CA 1
ATOM 1487 C C . ILE A 1 187 ? -3.865 17.199 18.221 1.00 89.94 187 ILE A C 1
ATOM 1489 O O . ILE A 1 187 ? -4.559 17.889 18.966 1.00 89.94 187 ILE A O 1
ATOM 1493 N N . THR A 1 188 ? -3.082 16.231 18.702 1.00 87.00 188 THR A N 1
ATOM 1494 C CA . THR A 1 188 ? -2.988 15.945 20.143 1.00 87.00 188 THR A CA 1
ATOM 1495 C C . THR A 1 188 ? -2.357 17.096 20.926 1.00 87.00 188 THR A C 1
ATOM 1497 O O . THR A 1 188 ? -2.775 17.343 22.057 1.00 87.00 188 THR A O 1
ATOM 1500 N N . LYS A 1 189 ? -1.401 17.834 20.342 1.00 86.75 189 LYS A N 1
ATOM 1501 C CA . LYS A 1 189 ? -0.873 19.076 20.931 1.00 86.75 189 LYS A CA 1
ATOM 1502 C C . LYS A 1 189 ? -1.928 20.184 20.968 1.00 86.75 189 LYS A C 1
ATOM 1504 O O . LYS A 1 189 ? -2.088 20.796 22.018 1.00 86.75 189 LYS A O 1
ATOM 1509 N N . CYS A 1 190 ? -2.676 20.395 19.882 1.00 86.81 190 CYS A N 1
ATOM 1510 C CA . CYS A 1 190 ? -3.747 21.400 19.836 1.00 86.81 190 CYS A CA 1
ATOM 1511 C C . CYS A 1 190 ? -4.809 21.157 20.919 1.00 86.81 190 CYS A C 1
ATOM 1513 O O . CYS A 1 190 ? -5.146 22.074 21.659 1.00 86.81 190 CYS A O 1
ATOM 1515 N N . LYS A 1 191 ? -5.249 19.905 21.095 1.00 82.81 191 LYS A N 1
ATOM 1516 C CA . LYS A 1 191 ? -6.218 19.542 22.141 1.00 82.81 191 LYS A CA 1
ATOM 1517 C C . LYS A 1 191 ? -5.736 19.827 23.554 1.00 82.81 191 LYS A C 1
ATOM 1519 O O . LYS A 1 191 ? -6.509 20.300 24.379 1.00 82.81 191 LYS A O 1
ATOM 1524 N N . LYS A 1 192 ? -4.477 19.489 23.858 1.00 74.69 192 LYS A N 1
ATOM 1525 C CA . LYS A 1 192 ? -3.929 19.696 25.204 1.00 74.69 192 LYS A CA 1
ATOM 1526 C C . LYS A 1 192 ? -3.995 21.165 25.599 1.00 74.69 192 LYS A C 1
ATOM 1528 O O . LYS A 1 192 ? -4.312 21.431 26.746 1.00 74.69 192 LYS A O 1
ATOM 1533 N N . ASN A 1 193 ? -3.778 22.080 24.655 1.00 70.44 193 ASN A N 1
ATOM 1534 C CA . ASN A 1 193 ? -3.895 23.512 24.909 1.00 70.44 193 ASN A CA 1
ATOM 1535 C C . ASN A 1 193 ? -5.349 23.939 25.187 1.00 70.44 193 ASN A C 1
ATOM 1537 O O . ASN A 1 193 ? -5.565 24.716 26.105 1.00 70.44 193 ASN A O 1
ATOM 1541 N N . GLU A 1 194 ? -6.340 23.389 24.475 1.00 64.38 194 GLU A N 1
ATOM 1542 C CA . GLU A 1 194 ? -7.769 23.690 24.709 1.00 64.38 194 GLU A CA 1
ATOM 1543 C C . GLU A 1 194 ? -8.312 23.098 26.022 1.00 64.38 194 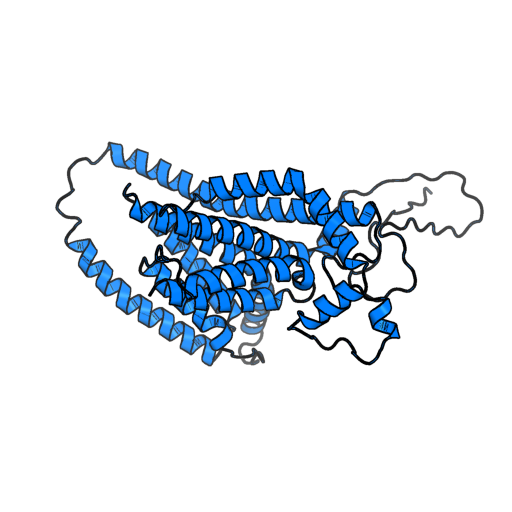GLU A C 1
ATOM 1545 O O . GLU A 1 194 ? -9.164 23.694 26.678 1.00 64.38 194 GLU A O 1
ATOM 1550 N N . THR A 1 195 ? -7.814 21.930 26.448 1.00 56.00 195 THR A N 1
ATOM 1551 C CA . THR A 1 195 ? -8.347 21.247 27.646 1.00 56.00 195 THR A CA 1
ATOM 1552 C C . THR A 1 195 ? -7.925 21.922 28.961 1.00 56.00 195 THR A C 1
ATOM 1554 O O . THR A 1 195 ? -8.464 21.584 30.011 1.00 56.00 195 THR A O 1
ATOM 1557 N N . TYR A 1 196 ? -6.990 22.880 28.925 1.00 51.72 196 TYR A N 1
ATOM 1558 C CA . TYR A 1 196 ? -6.641 23.691 30.097 1.00 51.72 196 TYR A CA 1
ATOM 1559 C C . TYR A 1 196 ? -7.689 24.772 30.424 1.00 51.72 196 TYR A C 1
ATOM 1561 O O . TYR A 1 196 ? -7.643 25.310 31.526 1.00 51.72 196 TYR A O 1
ATOM 1569 N N . GLU A 1 197 ? -8.658 25.056 29.540 1.00 49.28 197 GLU A N 1
ATOM 1570 C CA . GLU A 1 197 ? -9.613 26.164 29.733 1.00 49.28 197 GLU A CA 1
ATOM 1571 C C . GLU A 1 197 ? -11.067 25.754 30.037 1.00 49.28 197 GLU A C 1
ATOM 1573 O O . GLU A 1 197 ? -11.874 26.615 30.374 1.00 49.28 197 GLU A O 1
ATOM 1578 N N . THR A 1 198 ? -11.450 24.473 29.975 1.00 48.22 198 THR A N 1
ATOM 1579 C CA . THR A 1 198 ? -12.873 24.081 30.121 1.00 48.22 198 THR A CA 1
ATOM 1580 C C . THR A 1 198 ? -13.088 22.777 30.894 1.00 48.22 198 THR A C 1
ATOM 1582 O O . THR A 1 198 ? -13.502 21.749 30.364 1.00 48.22 198 THR A O 1
ATOM 1585 N N . THR A 1 199 ? -12.888 22.825 32.210 1.00 44.81 199 THR A N 1
ATOM 1586 C CA . THR A 1 199 ? -13.491 21.866 33.149 1.00 44.81 199 THR A CA 1
ATOM 1587 C C . THR A 1 199 ? -14.840 22.420 33.612 1.00 44.81 199 THR A C 1
ATOM 1589 O O . THR A 1 199 ? -14.823 23.175 34.575 1.00 44.81 199 THR A O 1
ATOM 1592 N N . ASN A 1 200 ? -15.968 22.141 32.926 1.00 41.78 200 ASN A N 1
ATOM 1593 C CA . ASN A 1 200 ? -17.332 22.236 33.518 1.00 41.78 200 ASN A CA 1
ATOM 1594 C C . ASN A 1 200 ? -18.550 21.792 32.656 1.00 41.78 200 ASN A C 1
ATOM 1596 O O . ASN A 1 200 ? -19.673 22.020 33.090 1.00 41.78 200 ASN A O 1
ATOM 1600 N N . ASP A 1 201 ? -18.418 21.115 31.503 1.00 43.62 201 ASP A N 1
ATOM 1601 C CA . ASP A 1 201 ? -19.588 20.832 30.626 1.00 43.62 201 ASP A CA 1
ATOM 1602 C C . ASP A 1 201 ? -19.796 19.346 30.238 1.00 43.62 201 ASP A C 1
ATOM 1604 O O . ASP A 1 201 ? -20.184 19.002 29.121 1.00 43.62 201 ASP A O 1
ATOM 1608 N N . GLU A 1 202 ? -19.597 18.407 31.168 1.00 47.81 202 GLU A N 1
ATOM 1609 C CA . GLU A 1 202 ? -19.735 16.963 30.879 1.00 47.81 202 GLU A CA 1
ATOM 1610 C C . GLU A 1 202 ? -21.188 16.453 30.703 1.00 47.81 202 GLU A C 1
ATOM 1612 O O . GLU A 1 202 ? -21.403 15.297 30.318 1.00 47.81 202 GLU A O 1
ATOM 1617 N N . SER A 1 203 ? -22.214 17.278 30.945 1.00 42.94 203 SER A N 1
ATOM 1618 C CA . SER A 1 203 ? -23.617 16.824 30.982 1.00 42.94 203 SER A CA 1
ATOM 1619 C C . SER A 1 203 ? -24.447 17.134 29.725 1.00 42.94 203 SER A C 1
ATOM 1621 O O . SER A 1 203 ? -25.396 16.400 29.443 1.00 42.94 203 SER A O 1
ATOM 1623 N N . LYS A 1 204 ? -24.083 18.132 28.901 1.00 42.97 204 LYS A N 1
ATOM 1624 C CA . LYS A 1 204 ? -24.863 18.515 27.698 1.00 42.97 204 LYS A CA 1
ATOM 1625 C C . LYS A 1 204 ? -24.449 17.802 26.401 1.00 42.97 204 LYS A C 1
ATOM 1627 O O . LYS A 1 204 ? -25.251 17.699 25.474 1.00 42.97 204 LYS A O 1
ATOM 1632 N N . GLU A 1 205 ? -23.249 17.227 26.325 1.00 49.38 205 GLU A N 1
ATOM 1633 C CA . GLU A 1 205 ? -22.750 16.584 25.095 1.00 49.38 205 GLU A CA 1
ATOM 1634 C C . GLU A 1 205 ? -23.339 15.190 24.796 1.00 49.38 205 GLU A C 1
ATOM 1636 O O . GLU A 1 205 ? -23.282 14.728 23.653 1.00 49.38 205 GLU A O 1
ATOM 1641 N N . LYS A 1 206 ? -23.900 14.484 25.786 1.00 47.91 206 LYS A N 1
ATOM 1642 C CA . LYS A 1 206 ? -24.345 13.086 25.601 1.00 47.91 206 LYS A CA 1
ATOM 1643 C C . LYS A 1 206 ? -25.639 12.943 24.788 1.00 47.91 206 LYS A C 1
ATOM 1645 O O . LYS A 1 206 ? -25.802 11.924 24.122 1.00 47.91 206 LYS A O 1
ATOM 1650 N N . ILE A 1 207 ? -26.522 13.946 24.796 1.00 43.03 207 ILE A N 1
ATOM 1651 C CA . ILE A 1 207 ? -27.842 13.876 24.135 1.00 43.03 207 ILE A CA 1
ATOM 1652 C C . ILE A 1 207 ? -27.763 14.292 22.650 1.00 43.03 207 ILE A C 1
ATOM 1654 O O . ILE A 1 207 ? -28.468 13.733 21.817 1.00 43.03 207 ILE A O 1
ATOM 1658 N N . SER A 1 208 ? -26.838 15.187 22.281 1.00 42.91 208 SER A N 1
ATOM 1659 C CA . SER A 1 208 ? -26.612 15.614 20.883 1.00 42.91 208 SER A CA 1
ATOM 1660 C C . SER A 1 208 ? -25.814 14.588 20.052 1.00 42.91 208 SER A C 1
ATOM 1662 O O . SER A 1 208 ? -26.021 14.425 18.848 1.00 42.91 208 SER A O 1
ATOM 1664 N N . LYS A 1 209 ? -24.927 13.815 20.697 1.00 49.56 209 LYS A N 1
ATOM 1665 C CA . LYS A 1 209 ? -24.066 12.834 20.013 1.00 49.56 209 LYS A CA 1
ATOM 1666 C C . LYS A 1 209 ? -24.808 11.588 19.507 1.00 49.56 209 LYS A C 1
ATOM 1668 O O . LYS A 1 209 ? -24.252 10.902 18.653 1.00 49.56 209 LYS A O 1
ATOM 1673 N N . SER A 1 210 ? -26.019 11.273 19.982 1.00 45.84 210 SER A N 1
ATOM 1674 C CA . SER A 1 210 ? -26.784 10.090 19.535 1.00 45.84 210 SER A CA 1
ATOM 1675 C C . SER A 1 210 ? -27.618 10.358 18.274 1.00 45.84 210 SER A C 1
ATOM 1677 O O . SER A 1 210 ? -27.566 9.561 17.337 1.00 45.84 210 SER A O 1
ATOM 1679 N N . SER A 1 211 ? -28.296 11.507 18.194 1.00 39.09 211 SER A N 1
ATOM 1680 C CA . SER A 1 211 ? -29.116 11.911 17.042 1.00 39.09 211 SER A CA 1
ATOM 1681 C C . SER A 1 211 ? -28.267 12.266 15.814 1.00 39.09 211 SER A C 1
ATOM 1683 O O . SER A 1 211 ? -28.592 11.855 14.699 1.00 39.09 211 SER A O 1
ATOM 1685 N N . LEU A 1 212 ? -27.103 12.904 16.004 1.00 46.09 212 LEU A N 1
ATOM 1686 C CA . LEU A 1 212 ? -26.120 13.106 14.931 1.00 46.09 212 LEU A CA 1
ATOM 1687 C C . LEU A 1 212 ? -25.532 11.783 14.422 1.00 46.09 212 LEU A C 1
ATOM 1689 O O . LEU A 1 212 ? -25.308 11.641 13.224 1.00 46.09 212 LEU A O 1
ATOM 1693 N N . LYS A 1 213 ? -25.334 10.779 15.286 1.00 53.12 213 LYS A N 1
ATOM 1694 C CA . LYS A 1 213 ? -24.843 9.448 14.878 1.00 53.12 213 LYS A CA 1
ATOM 1695 C C . LYS A 1 213 ? -25.835 8.715 13.970 1.00 53.12 213 LYS A C 1
ATOM 1697 O O . LYS A 1 213 ? -25.409 7.990 13.073 1.00 53.12 213 LYS A O 1
ATOM 1702 N N . GLN A 1 214 ? -27.133 8.924 14.192 1.00 44.41 214 GLN A N 1
ATOM 1703 C CA . GLN A 1 214 ? -28.220 8.330 13.409 1.00 44.41 214 GLN A CA 1
ATOM 1704 C C . GLN A 1 214 ? -28.467 9.069 12.084 1.00 44.41 214 GLN A C 1
ATOM 1706 O O . GLN A 1 214 ? -28.636 8.429 11.052 1.00 44.41 214 GLN A O 1
ATOM 1711 N N . ILE A 1 215 ? -28.400 10.405 12.059 1.00 43.34 215 ILE A N 1
ATOM 1712 C CA . ILE A 1 215 ? -28.525 11.182 10.809 1.00 43.34 215 ILE A CA 1
ATOM 1713 C C . ILE A 1 215 ? -27.269 11.024 9.928 1.00 43.34 215 ILE A C 1
ATOM 1715 O O . ILE A 1 215 ? -27.373 10.950 8.700 1.00 43.34 215 ILE A O 1
ATOM 1719 N N . LEU A 1 216 ? -26.078 10.867 10.527 1.00 54.53 216 LEU A N 1
ATOM 1720 C CA . LEU A 1 216 ? -24.861 10.542 9.776 1.00 54.53 216 LEU A CA 1
ATOM 1721 C C . LEU A 1 216 ? -24.895 9.141 9.146 1.00 54.53 216 LEU A C 1
ATOM 1723 O O . LEU A 1 216 ? -24.191 8.945 8.158 1.00 54.53 216 LEU A O 1
ATOM 1727 N N . SER A 1 217 ? -25.668 8.171 9.650 1.00 67.12 217 SER A N 1
ATOM 1728 C CA . SER A 1 217 ? -25.681 6.822 9.064 1.00 67.12 217 SER A CA 1
ATOM 1729 C C . SER A 1 217 ? -26.477 6.773 7.756 1.00 67.12 217 SER A C 1
ATOM 1731 O O . SER A 1 217 ? -25.960 6.265 6.760 1.00 67.12 217 SER A O 1
ATOM 1733 N N . LEU A 1 218 ? -27.665 7.388 7.698 1.00 73.62 218 LEU A N 1
ATOM 1734 C CA . LEU A 1 218 ? -28.498 7.397 6.488 1.00 73.62 218 LEU A CA 1
ATOM 1735 C C . LEU A 1 218 ? -27.839 8.191 5.348 1.00 73.62 218 LEU A C 1
ATOM 1737 O O . LEU A 1 218 ? -27.750 7.712 4.218 1.00 73.62 218 LEU A O 1
ATOM 1741 N N . GLY A 1 219 ? -27.283 9.369 5.657 1.00 77.69 219 GLY A N 1
ATOM 1742 C CA . GLY A 1 219 ? -26.560 10.180 4.675 1.00 77.69 219 GLY A CA 1
ATOM 1743 C C . GLY A 1 219 ? -25.310 9.486 4.120 1.00 77.69 219 GLY A C 1
ATOM 1744 O O . GLY A 1 219 ? -24.986 9.646 2.945 1.00 77.69 219 GLY A O 1
ATOM 1745 N N . ARG A 1 220 ? -24.614 8.672 4.927 1.00 79.00 220 ARG A N 1
ATOM 1746 C CA . ARG A 1 220 ? -23.487 7.851 4.452 1.00 79.00 220 ARG A CA 1
ATOM 1747 C C . ARG A 1 220 ? -23.958 6.743 3.519 1.00 79.00 220 ARG A C 1
ATOM 1749 O O . ARG A 1 220 ? -23.376 6.597 2.450 1.00 79.00 220 ARG A O 1
ATOM 1756 N N . VAL A 1 221 ? -25.013 6.008 3.881 1.00 84.06 221 VAL A N 1
ATOM 1757 C CA . VAL A 1 221 ? -25.581 4.950 3.024 1.00 84.06 221 VAL A CA 1
ATOM 1758 C C . VAL A 1 221 ? -25.965 5.516 1.656 1.00 84.06 221 VAL A C 1
ATOM 1760 O O . VAL A 1 221 ? -25.566 4.958 0.636 1.00 84.06 221 VAL A O 1
ATOM 1763 N N . ILE A 1 222 ? -26.633 6.675 1.625 1.00 86.75 222 ILE A N 1
ATOM 1764 C CA . ILE A 1 222 ? -26.989 7.367 0.378 1.00 86.75 222 ILE A CA 1
ATOM 1765 C C . ILE A 1 222 ? -25.735 7.729 -0.432 1.00 86.75 222 ILE A C 1
ATOM 1767 O O . ILE A 1 222 ? -25.690 7.459 -1.629 1.00 86.75 222 ILE A O 1
ATOM 1771 N N . LYS A 1 223 ? -24.687 8.281 0.199 1.00 85.81 223 LYS A N 1
ATOM 1772 C CA . LYS A 1 223 ? -23.420 8.605 -0.488 1.00 85.81 223 LYS A CA 1
ATOM 1773 C C . LYS A 1 223 ? -22.788 7.379 -1.149 1.00 85.81 223 LYS A C 1
ATOM 1775 O O . LYS A 1 223 ? -22.387 7.463 -2.307 1.00 85.81 223 LYS A O 1
ATOM 1780 N N . PHE A 1 224 ? -22.706 6.251 -0.445 1.00 85.38 224 PHE A N 1
ATOM 1781 C CA . PHE A 1 224 ? -22.141 5.021 -1.007 1.00 85.38 224 PHE A CA 1
ATOM 1782 C C . PHE A 1 224 ? -23.027 4.426 -2.108 1.00 85.38 224 PHE A C 1
ATOM 1784 O O . PHE A 1 224 ? -22.499 3.951 -3.110 1.00 85.38 224 PHE A O 1
ATOM 1791 N N . PHE A 1 225 ? -24.352 4.512 -1.973 1.00 88.19 225 PHE A N 1
ATOM 1792 C CA . PHE A 1 225 ? -25.284 4.094 -3.020 1.00 88.19 225 PHE A CA 1
ATOM 1793 C C . PHE A 1 225 ? -25.112 4.926 -4.300 1.00 88.19 225 PHE A C 1
ATOM 1795 O O . PHE A 1 225 ? -24.925 4.361 -5.377 1.00 88.19 225 PHE A O 1
ATOM 1802 N N . ILE A 1 226 ? -25.070 6.259 -4.179 1.00 89.81 226 ILE A N 1
ATOM 1803 C CA . ILE A 1 226 ? -24.804 7.173 -5.303 1.00 89.81 226 ILE A CA 1
ATOM 1804 C C . ILE A 1 226 ? -23.466 6.837 -5.966 1.00 89.81 226 ILE A C 1
ATOM 1806 O O . ILE A 1 226 ? -23.372 6.822 -7.189 1.00 89.81 226 ILE A O 1
ATOM 1810 N N . LEU A 1 227 ? -22.434 6.536 -5.176 1.00 87.69 227 LEU A N 1
ATOM 1811 C CA . LEU A 1 227 ? -21.107 6.194 -5.681 1.00 87.69 227 LEU A CA 1
ATOM 1812 C C . LEU A 1 227 ? -21.113 4.893 -6.502 1.00 87.69 227 LEU A C 1
ATOM 1814 O O . LEU A 1 227 ? -20.497 4.845 -7.562 1.00 87.69 227 LEU A O 1
ATOM 1818 N N . ILE A 1 228 ? -21.835 3.861 -6.051 1.00 87.56 228 ILE A N 1
ATOM 1819 C CA . ILE A 1 228 ? -21.996 2.594 -6.786 1.00 87.56 228 ILE A CA 1
ATOM 1820 C C . ILE A 1 228 ? -22.718 2.836 -8.116 1.00 87.56 228 ILE A C 1
ATOM 1822 O O . ILE A 1 228 ? -22.246 2.391 -9.164 1.00 87.56 228 ILE A O 1
ATOM 1826 N N . VAL A 1 229 ? -23.822 3.587 -8.082 1.00 87.50 229 VAL A N 1
ATOM 1827 C CA . VAL A 1 229 ? -24.580 3.975 -9.280 1.00 87.50 229 VAL A CA 1
ATOM 1828 C C . VAL A 1 229 ? -23.691 4.774 -10.242 1.00 87.50 229 VAL A C 1
ATOM 1830 O O . VAL A 1 229 ? -23.656 4.491 -11.436 1.00 87.50 229 VAL A O 1
ATOM 1833 N N . ALA A 1 230 ? -22.890 5.713 -9.735 1.00 85.12 230 ALA A N 1
ATOM 1834 C CA . ALA A 1 230 ? -21.983 6.516 -10.550 1.00 85.12 230 ALA A CA 1
ATOM 1835 C C . ALA A 1 230 ? -20.925 5.667 -11.280 1.00 85.12 230 ALA A C 1
ATOM 1837 O O . ALA A 1 230 ? -20.659 5.917 -12.458 1.00 85.12 230 ALA A O 1
ATOM 1838 N N . VAL A 1 231 ? -20.350 4.650 -10.621 1.00 84.75 231 VAL A N 1
ATOM 1839 C CA . VAL A 1 231 ? -19.393 3.717 -11.254 1.00 84.75 231 VAL A CA 1
ATOM 1840 C C . VAL A 1 231 ? -20.057 2.892 -12.347 1.00 84.75 231 VAL A C 1
ATOM 1842 O O . VAL A 1 231 ? -19.466 2.681 -13.408 1.00 84.75 231 VAL A O 1
ATOM 1845 N N . PHE A 1 232 ? -21.283 2.433 -12.086 1.00 83.75 232 PHE A N 1
ATOM 1846 C CA . PHE A 1 232 ? -22.048 1.634 -13.036 1.00 83.75 232 PHE A CA 1
ATOM 1847 C C . PHE A 1 232 ? -22.291 2.389 -14.349 1.00 83.75 232 PHE A C 1
ATOM 1849 O O . PHE A 1 232 ? -22.149 1.804 -15.417 1.00 83.75 232 PHE A O 1
ATOM 1856 N N . PHE A 1 233 ? -22.598 3.689 -14.279 1.00 79.88 233 PHE A N 1
ATOM 1857 C CA . PHE A 1 233 ? -22.962 4.473 -15.461 1.00 79.88 233 PHE A CA 1
ATOM 1858 C C . PHE A 1 233 ? -21.793 5.165 -16.172 1.00 79.88 233 PHE A C 1
ATOM 1860 O O . PHE A 1 233 ? -21.776 5.194 -17.399 1.00 79.88 233 PHE A O 1
ATOM 1867 N N . TYR A 1 234 ? -20.854 5.783 -15.445 1.00 79.81 234 TYR A N 1
ATOM 1868 C CA . TYR A 1 234 ? -19.940 6.751 -16.078 1.00 79.81 234 TYR A CA 1
ATOM 1869 C C . TYR A 1 234 ? -18.546 6.829 -15.452 1.00 79.81 234 TYR A C 1
ATOM 1871 O O . TYR A 1 234 ? -17.553 7.023 -16.153 1.00 79.81 234 TYR A O 1
ATOM 1879 N N . VAL A 1 235 ? -18.444 6.687 -14.132 1.00 84.75 235 VAL A N 1
ATOM 1880 C CA . VAL A 1 235 ? -17.228 7.040 -13.395 1.00 84.75 235 VAL A CA 1
ATOM 1881 C C . VAL A 1 235 ? -16.249 5.859 -13.346 1.00 84.75 235 VAL A C 1
ATOM 1883 O O . VAL A 1 235 ? -16.626 4.772 -12.906 1.00 84.75 235 VAL A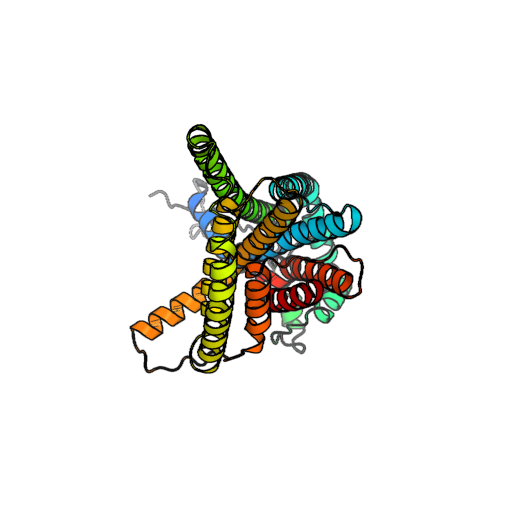 O 1
ATOM 1886 N N . PRO A 1 236 ? -14.968 6.037 -13.723 1.00 88.31 236 PRO A N 1
ATOM 1887 C CA . PRO A 1 236 ? -13.969 4.989 -13.555 1.00 88.31 236 PRO A CA 1
ATOM 1888 C C . PRO A 1 236 ? -13.756 4.696 -12.067 1.00 88.31 236 PRO A C 1
ATOM 1890 O O . PRO A 1 236 ? -13.627 5.608 -11.244 1.00 88.31 236 PRO A O 1
ATOM 1893 N N . TYR A 1 237 ? -13.663 3.419 -11.700 1.00 89.94 237 TYR A N 1
ATOM 1894 C CA . TYR A 1 237 ? -13.515 3.030 -10.297 1.00 89.94 237 TYR A CA 1
ATOM 1895 C C . TYR A 1 237 ? -12.236 3.578 -9.643 1.00 89.94 237 TYR A C 1
ATOM 1897 O O . TYR A 1 237 ? -12.213 3.772 -8.433 1.00 89.94 237 TYR A O 1
ATOM 1905 N N . GLN A 1 238 ? -11.189 3.889 -10.413 1.00 92.19 238 GLN A N 1
ATOM 1906 C CA . GLN A 1 238 ? -9.963 4.529 -9.921 1.00 92.19 238 GLN A CA 1
ATOM 1907 C C . GLN A 1 238 ? -10.223 5.936 -9.363 1.00 92.19 238 GLN A C 1
ATOM 1909 O O . GLN A 1 238 ? -9.593 6.347 -8.383 1.00 92.19 238 GLN A O 1
ATOM 1914 N N . LEU A 1 239 ? -11.165 6.676 -9.960 1.00 91.31 239 LEU A N 1
ATOM 1915 C CA . LEU A 1 239 ? -11.600 7.969 -9.435 1.00 91.31 239 LEU A CA 1
ATOM 1916 C C . LEU A 1 239 ? -12.343 7.760 -8.118 1.00 91.31 239 LEU A C 1
ATOM 1918 O O . LEU A 1 239 ? -12.053 8.431 -7.130 1.00 91.31 239 LEU A O 1
ATOM 1922 N N . VAL A 1 240 ? -13.234 6.771 -8.070 1.00 92.88 240 VAL A N 1
ATOM 1923 C CA . VAL A 1 240 ? -13.956 6.419 -6.845 1.00 92.88 240 VAL A CA 1
ATOM 1924 C C . VAL A 1 240 ? -13.012 5.991 -5.723 1.00 92.88 240 VAL A C 1
ATOM 1926 O O . VAL A 1 240 ? -13.132 6.495 -4.611 1.00 92.88 240 VAL A O 1
ATOM 1929 N N . PHE A 1 241 ? -12.019 5.152 -6.007 1.00 94.81 241 PHE A N 1
ATOM 1930 C CA . PHE A 1 241 ? -10.963 4.797 -5.061 1.00 94.81 241 PHE A CA 1
ATOM 1931 C C . PHE A 1 241 ? -10.233 6.030 -4.508 1.00 94.81 241 PHE A C 1
ATOM 1933 O O . PHE A 1 241 ? -9.983 6.124 -3.304 1.00 94.81 241 PHE A O 1
ATOM 1940 N N . THR A 1 242 ? -9.931 7.002 -5.371 1.00 95.06 242 THR A N 1
ATOM 1941 C CA . THR A 1 242 ? -9.282 8.259 -4.977 1.00 95.06 242 THR A CA 1
ATOM 1942 C C . THR A 1 242 ? -10.172 9.067 -4.026 1.00 95.06 242 THR A C 1
ATOM 1944 O O . THR A 1 242 ? -9.713 9.482 -2.962 1.00 95.06 242 THR A O 1
ATOM 1947 N N . LEU A 1 243 ? -11.463 9.219 -4.346 1.00 94.38 243 LEU A N 1
ATOM 1948 C CA . LEU A 1 243 ? -12.440 9.894 -3.480 1.00 94.38 243 LEU A CA 1
ATOM 1949 C C . LEU A 1 243 ? -12.619 9.184 -2.132 1.00 94.38 243 LEU A C 1
ATOM 1951 O O . LEU A 1 243 ? -12.685 9.841 -1.094 1.00 94.38 243 LEU A O 1
ATOM 1955 N N . LEU A 1 244 ? -12.656 7.852 -2.127 1.00 95.38 244 LEU A N 1
ATOM 1956 C CA . LEU A 1 244 ? -12.730 7.047 -0.908 1.00 95.38 244 LEU A CA 1
ATOM 1957 C C . LEU A 1 244 ? -11.476 7.197 -0.048 1.00 95.38 244 LEU A C 1
ATOM 1959 O O . LEU A 1 244 ? -11.593 7.325 1.166 1.00 95.38 244 LEU A O 1
ATOM 1963 N N . THR A 1 245 ? -10.290 7.239 -0.659 1.00 96.69 245 THR A N 1
ATOM 1964 C CA . THR A 1 245 ? -9.026 7.476 0.056 1.00 96.69 245 THR A CA 1
ATOM 1965 C C . THR A 1 245 ? -9.029 8.843 0.738 1.00 96.69 245 THR A C 1
ATOM 1967 O O . THR A 1 245 ? -8.693 8.944 1.916 1.00 96.69 245 THR A O 1
ATOM 1970 N N . ILE A 1 246 ? -9.480 9.887 0.034 1.00 95.62 246 ILE A N 1
ATOM 1971 C CA . ILE A 1 246 ? -9.624 11.241 0.589 1.00 95.62 246 ILE A CA 1
ATOM 1972 C C . ILE A 1 246 ? -10.673 11.260 1.710 1.00 95.62 246 ILE A C 1
ATOM 1974 O O . ILE A 1 246 ? -10.425 11.792 2.791 1.00 95.62 246 ILE A O 1
ATOM 1978 N N . SER A 1 247 ? -11.835 10.638 1.495 1.00 94.38 247 SER A N 1
ATOM 1979 C CA . SER A 1 247 ? -12.884 10.539 2.516 1.00 94.38 247 SER A CA 1
ATOM 1980 C C . SER A 1 247 ? -12.405 9.796 3.764 1.00 94.38 247 SER A C 1
ATOM 1982 O O . SER A 1 247 ? -12.769 10.182 4.875 1.00 94.38 247 SER A O 1
ATOM 1984 N N . HIS A 1 248 ? -11.612 8.736 3.600 1.00 95.19 248 HIS A N 1
ATOM 1985 C CA . HIS A 1 248 ? -11.038 7.979 4.709 1.00 95.19 248 HIS A CA 1
ATOM 1986 C C . HIS A 1 248 ? -9.970 8.786 5.448 1.00 95.19 248 HIS A C 1
ATOM 1988 O O . HIS A 1 248 ? -9.944 8.779 6.673 1.00 95.19 248 HIS A O 1
ATOM 1994 N N . LEU A 1 249 ? -9.152 9.563 4.732 1.00 95.88 249 LEU A N 1
ATOM 1995 C CA . LEU A 1 249 ? -8.193 10.494 5.332 1.00 95.88 249 LEU A CA 1
ATOM 1996 C C . LEU A 1 249 ? -8.892 11.498 6.260 1.00 95.88 249 LEU A C 1
ATOM 1998 O O . LEU A 1 249 ? -8.486 11.649 7.412 1.00 95.88 249 LEU A O 1
ATOM 2002 N N . PHE A 1 250 ? -9.983 12.123 5.805 1.00 92.75 250 PHE A N 1
ATOM 2003 C CA . PHE A 1 250 ? -10.780 13.014 6.655 1.00 92.75 250 PHE A CA 1
ATOM 2004 C C . PHE A 1 250 ? -11.389 12.289 7.856 1.00 92.75 250 PHE A C 1
ATOM 2006 O O . PHE A 1 250 ? -11.412 12.839 8.955 1.00 92.75 250 PHE A O 1
ATOM 2013 N N . TYR A 1 251 ? -11.845 11.048 7.676 1.00 91.31 251 TYR A N 1
ATOM 2014 C CA . TYR A 1 251 ? -12.360 10.241 8.778 1.00 91.31 251 TYR A CA 1
ATOM 2015 C C . TYR A 1 251 ? -11.283 9.927 9.828 1.00 91.31 251 TYR A C 1
ATOM 2017 O O . TYR A 1 251 ? -11.542 10.057 11.021 1.00 91.31 251 TYR A O 1
ATOM 2025 N N . VAL A 1 252 ? -10.061 9.583 9.414 1.00 92.06 252 VAL A N 1
ATOM 2026 C CA . VAL A 1 252 ? -8.937 9.350 10.334 1.00 92.06 252 VAL A CA 1
ATOM 2027 C C . VAL A 1 252 ? -8.565 10.626 11.097 1.00 92.06 252 VAL A C 1
ATOM 2029 O O . VAL A 1 252 ? -8.376 10.573 12.311 1.00 92.06 252 VAL A O 1
ATOM 2032 N N . ILE A 1 253 ? -8.547 11.785 10.430 1.00 90.44 253 ILE A N 1
ATOM 2033 C CA . ILE A 1 253 ? -8.356 13.087 11.095 1.00 90.44 253 ILE A CA 1
ATOM 2034 C C . ILE A 1 253 ? -9.474 13.340 12.115 1.00 90.44 253 ILE A C 1
ATOM 2036 O O . ILE A 1 253 ? -9.204 13.699 13.261 1.00 90.44 253 ILE A O 1
ATOM 2040 N N . PHE A 1 254 ? -10.729 13.095 11.735 1.00 87.94 254 PHE A N 1
ATOM 2041 C CA . PHE A 1 254 ? -11.872 13.212 12.638 1.00 87.94 254 PHE A CA 1
ATOM 2042 C C . PHE A 1 254 ? -11.761 12.266 13.842 1.00 87.94 254 PHE A C 1
ATOM 2044 O O . PHE A 1 254 ? -12.094 12.661 14.959 1.00 87.94 254 PHE A O 1
ATOM 2051 N N . LEU A 1 255 ? -11.254 11.043 13.654 1.00 87.38 255 LEU A N 1
ATOM 2052 C CA . LEU A 1 255 ? -10.976 10.116 14.751 1.00 87.38 255 LEU A CA 1
ATOM 2053 C C . LEU A 1 255 ? -9.908 10.667 15.699 1.00 87.38 255 LEU A C 1
ATOM 2055 O O . LEU A 1 255 ? -10.084 10.569 16.911 1.00 87.38 255 LEU A O 1
ATOM 2059 N N . PHE A 1 256 ? -8.845 11.298 15.193 1.00 88.00 256 PHE A N 1
ATOM 2060 C CA . PHE A 1 256 ? -7.843 11.953 16.043 1.00 88.00 256 PHE A CA 1
ATOM 2061 C C . PHE A 1 256 ? -8.464 13.077 16.883 1.00 88.00 256 PHE A C 1
ATOM 2063 O O . PHE A 1 256 ? -8.185 13.175 18.081 1.00 88.00 256 PHE A O 1
ATOM 2070 N N . ILE A 1 257 ? -9.365 13.870 16.292 1.00 85.06 257 ILE A N 1
ATOM 2071 C CA . ILE A 1 257 ? -10.100 14.954 16.968 1.00 85.06 257 ILE A CA 1
ATOM 2072 C C . ILE A 1 257 ? -11.145 14.412 17.955 1.00 85.06 257 ILE A C 1
ATOM 2074 O O . ILE A 1 257 ? -11.328 14.963 19.033 1.00 85.06 257 ILE A O 1
ATOM 2078 N N . SER A 1 258 ? -11.780 13.283 17.666 1.00 81.25 258 SER A N 1
ATOM 2079 C CA . SER A 1 258 ? -12.823 12.711 18.533 1.00 81.25 258 SER A CA 1
ATOM 2080 C C . SER A 1 258 ? -12.281 11.756 19.596 1.00 81.25 258 SER A C 1
ATOM 2082 O O . SER A 1 258 ? -13.016 11.344 20.491 1.00 81.25 258 SER A O 1
ATOM 2084 N N . SER A 1 259 ? -11.006 11.370 19.506 1.00 72.12 259 SER A N 1
ATOM 2085 C CA . SER A 1 259 ? -10.417 10.394 20.419 1.00 72.12 259 SER A CA 1
ATOM 2086 C C . SER A 1 259 ? -10.371 10.929 21.853 1.00 72.12 259 SER A C 1
ATOM 2088 O O . SER A 1 259 ? -9.605 11.848 22.155 1.00 72.12 259 SER A O 1
ATOM 2090 N N . SER A 1 260 ? -11.184 10.329 22.728 1.00 59.94 260 SER A N 1
ATOM 2091 C CA . SER A 1 260 ? -10.975 10.292 24.181 1.00 59.94 260 SER A CA 1
ATOM 2092 C C . SER A 1 260 ? -10.115 9.074 24.527 1.00 59.94 260 SER A C 1
ATOM 2094 O O . SER A 1 260 ? -10.258 8.027 23.891 1.00 59.94 260 SER A O 1
ATOM 2096 N N . SER A 1 261 ? -9.276 9.196 25.558 1.00 57.44 261 SER A N 1
ATOM 2097 C CA . SER A 1 261 ? -8.183 8.301 26.001 1.00 57.44 261 SER A CA 1
ATOM 2098 C C . SER A 1 261 ? -8.521 6.824 26.315 1.00 57.44 261 SER A C 1
ATOM 2100 O O . SER A 1 261 ? -7.717 6.125 26.928 1.00 57.44 261 SER A O 1
ATOM 2102 N N . LYS A 1 262 ? -9.678 6.298 25.900 1.00 58.91 262 LYS A N 1
ATOM 2103 C CA . LYS A 1 262 ? -10.079 4.900 26.114 1.00 58.91 262 LYS A CA 1
ATOM 2104 C C . LYS A 1 262 ? -9.296 3.932 25.214 1.00 58.91 262 LYS A C 1
ATOM 2106 O O . LYS A 1 262 ? -9.124 4.169 24.020 1.00 58.91 262 LYS A O 1
ATOM 2111 N N . ILE A 1 263 ? -8.905 2.786 25.775 1.00 59.19 263 ILE A N 1
ATOM 2112 C CA . ILE A 1 263 ? -8.063 1.759 25.129 1.00 59.19 263 ILE A CA 1
ATOM 2113 C C . ILE A 1 263 ? -8.688 1.188 23.835 1.00 59.19 263 ILE A C 1
ATOM 2115 O O . ILE A 1 263 ? -7.991 1.087 22.826 1.00 59.19 263 ILE A O 1
ATOM 2119 N N . ASN A 1 264 ? -10.000 0.910 23.795 1.00 59.69 264 ASN A N 1
ATOM 2120 C CA . ASN A 1 264 ? -10.673 0.405 22.578 1.00 59.69 264 ASN A CA 1
ATOM 2121 C C . ASN A 1 264 ? -10.649 1.407 21.410 1.00 59.69 264 ASN A C 1
ATOM 2123 O O . ASN A 1 264 ? -10.567 1.007 20.245 1.00 59.69 264 ASN A O 1
ATOM 2127 N N . ASN A 1 265 ? -10.649 2.712 21.705 1.00 76.69 265 ASN A N 1
ATOM 2128 C CA . ASN A 1 265 ? -10.501 3.734 20.668 1.00 76.69 265 ASN A CA 1
ATOM 2129 C C . ASN A 1 265 ? -9.094 3.689 20.064 1.00 76.69 265 ASN A C 1
ATOM 2131 O O . ASN A 1 265 ? -8.946 3.879 18.860 1.00 76.69 265 ASN A O 1
ATOM 2135 N N . LYS A 1 266 ? -8.066 3.377 20.866 1.00 85.81 266 LYS A N 1
ATOM 2136 C CA . LYS A 1 266 ? -6.674 3.320 20.403 1.00 85.81 266 LYS A CA 1
ATOM 2137 C C . LYS A 1 266 ? -6.462 2.229 19.352 1.00 85.81 266 LYS A C 1
ATOM 2139 O O . LYS A 1 266 ? -5.916 2.520 18.294 1.00 85.81 266 LYS A O 1
ATOM 2144 N N . ASN A 1 267 ? -6.948 1.011 19.597 1.00 90.12 267 ASN A N 1
ATOM 2145 C CA . ASN A 1 267 ? -6.835 -0.095 18.636 1.00 90.12 267 ASN A CA 1
ATOM 2146 C C . ASN A 1 267 ? -7.506 0.247 17.296 1.00 90.12 267 ASN A C 1
ATOM 2148 O O . ASN A 1 267 ? -6.909 0.072 16.233 1.00 90.12 267 ASN A O 1
ATOM 2152 N N . THR A 1 268 ? -8.713 0.817 17.361 1.00 89.56 268 THR A N 1
ATOM 2153 C CA . THR A 1 268 ? -9.469 1.251 16.178 1.00 89.56 268 THR A CA 1
ATOM 2154 C C . THR A 1 268 ? -8.705 2.320 15.399 1.00 89.56 268 THR A C 1
ATOM 2156 O O . THR A 1 268 ? -8.621 2.255 14.174 1.00 89.56 268 THR A O 1
ATOM 2159 N N . ILE A 1 269 ? -8.104 3.286 16.093 1.00 91.62 269 ILE A N 1
ATOM 2160 C CA . ILE A 1 269 ? -7.309 4.351 15.481 1.00 91.62 269 ILE A CA 1
ATOM 2161 C C . ILE A 1 269 ? -6.081 3.785 14.757 1.00 91.62 269 ILE A C 1
ATOM 2163 O O . ILE A 1 269 ? -5.874 4.097 13.586 1.00 91.62 269 ILE A O 1
ATOM 2167 N N . GLU A 1 270 ? -5.289 2.930 15.407 1.00 93.56 270 GLU A N 1
ATOM 2168 C CA . GLU A 1 270 ? -4.081 2.347 14.800 1.00 93.56 270 GLU A CA 1
ATOM 2169 C C . GLU A 1 270 ? -4.399 1.455 13.590 1.00 93.56 270 GLU A C 1
ATOM 2171 O O . GLU A 1 270 ? -3.693 1.480 12.575 1.00 93.56 270 GLU A O 1
ATOM 2176 N N . PHE A 1 271 ? -5.507 0.717 13.656 1.00 94.88 271 PHE A N 1
ATOM 2177 C CA . PHE A 1 271 ? -6.005 -0.063 12.531 1.00 94.88 271 PHE A CA 1
ATOM 2178 C C . PHE A 1 271 ? -6.394 0.836 11.348 1.00 94.88 271 PHE A C 1
ATOM 2180 O O . PHE A 1 271 ? -5.938 0.623 10.223 1.00 94.88 271 PHE A O 1
ATOM 2187 N N . ASN A 1 272 ? -7.157 1.903 11.605 1.00 95.12 272 ASN A N 1
ATOM 2188 C CA . ASN A 1 272 ? -7.563 2.869 10.584 1.00 95.12 272 ASN A CA 1
ATOM 2189 C C . ASN A 1 272 ? -6.365 3.593 9.941 1.00 95.12 272 ASN A C 1
ATOM 2191 O O . ASN A 1 272 ? -6.366 3.786 8.723 1.00 95.12 272 ASN A O 1
ATOM 2195 N N . LYS A 1 273 ? -5.325 3.935 10.721 1.00 95.69 273 LYS A N 1
ATOM 2196 C CA . LYS A 1 273 ? -4.059 4.495 10.204 1.00 95.69 273 LYS A CA 1
ATOM 2197 C C . LYS A 1 273 ? -3.362 3.538 9.241 1.00 95.69 273 LYS A C 1
ATOM 2199 O O . LYS A 1 273 ? -2.863 3.965 8.205 1.00 95.69 273 LYS A O 1
ATOM 2204 N N . THR A 1 274 ? -3.332 2.251 9.576 1.00 96.69 274 THR A N 1
ATOM 2205 C CA . THR A 1 274 ? -2.673 1.227 8.755 1.00 96.69 274 THR A CA 1
ATOM 2206 C C . THR A 1 274 ? -3.414 1.019 7.434 1.00 96.69 274 THR A C 1
ATOM 2208 O O . THR A 1 274 ? -2.788 0.989 6.375 1.00 96.69 274 THR A O 1
ATOM 2211 N N . VAL A 1 275 ? -4.751 0.958 7.468 1.00 96.88 275 VAL A N 1
ATOM 2212 C CA . VAL A 1 275 ? -5.561 0.890 6.241 1.00 96.88 275 VAL A CA 1
ATOM 2213 C C . VAL A 1 275 ? -5.377 2.151 5.391 1.00 96.88 275 VAL A C 1
ATOM 2215 O O . VAL A 1 275 ? -5.192 2.040 4.181 1.00 96.88 275 VAL A O 1
ATOM 2218 N N . LEU A 1 276 ? -5.351 3.341 6.006 1.00 97.38 276 LEU A N 1
ATOM 2219 C CA . LEU A 1 276 ? -5.080 4.595 5.297 1.00 97.38 276 LEU A CA 1
ATOM 2220 C C . LEU A 1 276 ? -3.699 4.582 4.628 1.00 97.38 276 LEU A C 1
ATOM 2222 O O . LEU A 1 276 ? -3.588 4.964 3.465 1.00 97.38 276 LEU A O 1
ATOM 2226 N N . LEU A 1 277 ? -2.664 4.112 5.328 1.00 97.50 277 LEU A N 1
ATOM 2227 C CA . LEU A 1 277 ? -1.314 3.983 4.779 1.00 97.50 277 LEU A CA 1
ATOM 2228 C C . LEU A 1 277 ? -1.298 3.064 3.546 1.00 97.50 277 LEU A C 1
ATOM 2230 O O . LEU A 1 277 ? -0.702 3.413 2.526 1.00 97.50 277 LEU A O 1
ATOM 2234 N N . MET A 1 278 ? -2.010 1.936 3.606 1.00 96.88 278 MET A N 1
ATOM 2235 C CA . MET A 1 278 ? -2.171 1.024 2.471 1.00 96.88 278 MET A CA 1
ATOM 2236 C C . MET A 1 278 ? -2.884 1.709 1.292 1.00 96.88 278 MET A C 1
ATOM 2238 O O . MET A 1 278 ? -2.379 1.673 0.171 1.00 96.88 278 MET A O 1
ATOM 2242 N N . MET A 1 279 ? -4.002 2.404 1.531 1.00 97.25 279 MET A N 1
ATOM 2243 C CA . MET A 1 279 ? -4.735 3.127 0.479 1.00 97.25 279 MET A CA 1
ATOM 2244 C C . MET A 1 279 ? -3.883 4.229 -0.173 1.00 97.25 279 MET A C 1
ATOM 2246 O O . MET A 1 279 ? -3.828 4.320 -1.400 1.00 97.25 279 MET A O 1
ATOM 2250 N N . LEU A 1 280 ? -3.157 5.020 0.627 1.00 96.94 280 LEU A N 1
ATOM 2251 C CA . LEU A 1 280 ? -2.253 6.066 0.134 1.00 96.94 280 LEU A CA 1
ATOM 2252 C C . LEU A 1 280 ? -1.110 5.499 -0.714 1.00 96.94 280 LEU A C 1
ATOM 2254 O O . LEU A 1 280 ? -0.709 6.136 -1.682 1.00 96.94 280 LEU A O 1
ATOM 2258 N N . SER A 1 281 ? -0.609 4.301 -0.399 1.00 95.50 281 SER A N 1
ATOM 2259 C CA . SER A 1 281 ? 0.461 3.663 -1.179 1.00 95.50 281 SER A CA 1
ATOM 2260 C C . SER A 1 281 ? 0.019 3.161 -2.558 1.00 95.50 281 SER A C 1
ATOM 2262 O O . SER A 1 281 ? 0.827 3.112 -3.481 1.00 95.50 281 SER A O 1
ATOM 2264 N N . ILE A 1 282 ? -1.268 2.842 -2.725 1.00 95.25 282 ILE A N 1
ATOM 2265 C CA . ILE A 1 282 ? -1.853 2.397 -4.002 1.00 95.25 282 ILE A CA 1
ATOM 2266 C C . ILE A 1 282 ? -2.272 3.596 -4.865 1.00 95.25 282 ILE A C 1
ATOM 2268 O O . ILE A 1 282 ? -2.339 3.501 -6.093 1.00 95.25 282 ILE A O 1
ATOM 2272 N N . LEU A 1 283 ? -2.517 4.752 -4.246 1.00 94.56 283 LEU A N 1
ATOM 2273 C CA . LEU A 1 283 ? -2.980 5.964 -4.918 1.00 94.56 283 LEU A CA 1
ATOM 2274 C C . LEU A 1 283 ? -2.108 6.404 -6.120 1.00 94.56 283 LEU A C 1
ATOM 2276 O O . LEU A 1 283 ? -2.690 6.703 -7.166 1.00 94.56 283 LEU A O 1
ATOM 2280 N N . PRO A 1 284 ? -0.757 6.370 -6.072 1.00 92.62 284 PRO A N 1
ATOM 2281 C CA . PRO A 1 284 ? 0.097 6.709 -7.215 1.00 92.62 284 PRO A CA 1
ATOM 2282 C C . PRO A 1 284 ? -0.134 5.841 -8.458 1.00 92.62 284 PRO A C 1
ATOM 2284 O O . PRO A 1 284 ? 0.115 6.298 -9.570 1.00 92.62 284 PRO A O 1
ATOM 2287 N N . ILE A 1 285 ? -0.625 4.608 -8.288 1.00 91.19 285 ILE A N 1
ATOM 2288 C CA . ILE A 1 285 ? -0.969 3.703 -9.396 1.00 91.19 285 ILE A CA 1
ATOM 2289 C C . ILE A 1 285 ? -2.273 4.163 -10.070 1.00 91.19 285 ILE A C 1
ATOM 2291 O O . ILE A 1 285 ? -2.425 4.041 -11.284 1.00 91.19 285 ILE A O 1
ATOM 2295 N N . CYS A 1 286 ? -3.205 4.729 -9.298 1.00 91.50 286 CYS A N 1
ATOM 2296 C CA . CYS A 1 286 ? -4.526 5.146 -9.773 1.00 91.50 286 CYS A CA 1
ATOM 2297 C C . CYS A 1 286 ? -4.533 6.561 -10.377 1.00 91.50 286 CYS A C 1
ATOM 2299 O O . CYS A 1 286 ? -5.249 6.803 -11.349 1.00 91.50 286 CYS A O 1
ATOM 2301 N N . ILE A 1 287 ? -3.730 7.486 -9.834 1.00 91.56 287 ILE A N 1
ATOM 2302 C CA . ILE A 1 287 ? -3.711 8.906 -10.233 1.00 91.56 287 ILE A CA 1
ATOM 2303 C C . ILE A 1 287 ? -3.532 9.112 -11.747 1.00 91.56 287 ILE A C 1
ATOM 2305 O O . ILE A 1 287 ? -4.304 9.890 -12.305 1.00 91.56 287 ILE A O 1
ATOM 2309 N N . PRO A 1 288 ? -2.599 8.443 -12.457 1.00 90.56 288 PRO A N 1
ATOM 2310 C CA . PRO A 1 288 ? -2.424 8.663 -13.893 1.00 90.56 288 PRO A CA 1
ATOM 2311 C C . PRO A 1 288 ? -3.702 8.412 -14.702 1.00 90.56 288 PRO A C 1
ATOM 2313 O O . PRO A 1 288 ? -4.009 9.170 -15.617 1.00 90.56 288 PRO A O 1
ATOM 2316 N N . ILE A 1 289 ? -4.481 7.393 -14.327 1.00 87.94 289 ILE A N 1
ATOM 2317 C CA . ILE A 1 289 ? -5.752 7.060 -14.983 1.00 87.94 289 ILE A CA 1
ATOM 2318 C C . ILE A 1 289 ? -6.789 8.151 -14.702 1.00 87.94 289 ILE A C 1
ATOM 2320 O O . ILE A 1 289 ? -7.487 8.588 -15.614 1.00 87.94 289 ILE A O 1
ATOM 2324 N N . VAL A 1 290 ? -6.853 8.634 -13.457 1.00 90.25 290 VAL A N 1
ATOM 2325 C CA . VAL A 1 290 ? -7.754 9.727 -13.060 1.00 90.25 290 VAL A CA 1
ATOM 2326 C C . VAL A 1 290 ? -7.414 11.023 -13.797 1.00 90.25 290 VAL A C 1
ATOM 2328 O O . VAL A 1 290 ? -8.315 11.688 -14.295 1.00 90.25 290 VAL A O 1
ATOM 2331 N N . VAL A 1 291 ? -6.130 11.369 -13.918 1.00 91.31 291 VAL A N 1
ATOM 2332 C CA . VAL A 1 291 ? -5.678 12.579 -14.624 1.00 91.31 291 VAL A CA 1
ATOM 2333 C C . VAL A 1 291 ? -6.063 12.526 -16.099 1.00 91.31 291 VAL A C 1
ATOM 2335 O O . VAL A 1 291 ? -6.634 13.484 -16.614 1.00 91.31 291 VAL A O 1
ATOM 2338 N N . VAL A 1 292 ? -5.806 11.401 -16.774 1.00 88.94 292 VAL A N 1
ATOM 2339 C CA . VAL A 1 292 ? -6.183 11.225 -18.186 1.00 88.94 292 VAL A CA 1
ATOM 2340 C C . VAL A 1 292 ? -7.704 11.280 -18.358 1.00 88.94 292 VAL A C 1
ATOM 2342 O O . VAL A 1 292 ? -8.195 11.897 -19.302 1.00 88.94 292 VAL A O 1
ATOM 2345 N N . PHE A 1 293 ? -8.458 10.682 -17.434 1.00 87.12 293 PHE A N 1
ATOM 2346 C CA . PHE A 1 293 ? -9.916 10.754 -17.446 1.00 87.12 293 PHE A CA 1
ATOM 2347 C C . PHE A 1 293 ? -10.422 12.196 -17.306 1.00 87.12 293 PHE A C 1
ATOM 2349 O O . PHE A 1 293 ? -11.221 12.633 -18.129 1.00 87.12 293 PHE A O 1
ATOM 2356 N N . LEU A 1 294 ? -9.930 12.954 -16.319 1.00 88.81 294 LEU A N 1
ATOM 2357 C CA . LEU A 1 294 ? -10.336 14.346 -16.094 1.00 88.81 294 LEU A CA 1
ATOM 2358 C C . LEU A 1 294 ? -9.951 15.259 -17.262 1.00 88.81 294 LEU A C 1
ATOM 2360 O O . LEU A 1 294 ? -10.738 16.120 -17.647 1.00 88.81 294 LEU A O 1
ATOM 2364 N N . HIS A 1 295 ? -8.776 15.046 -17.858 1.00 89.25 295 HIS A N 1
ATOM 2365 C CA . HIS A 1 295 ? -8.361 15.760 -19.062 1.00 89.25 295 HIS A CA 1
ATOM 2366 C C . HIS A 1 295 ? -9.333 15.507 -20.222 1.00 89.25 295 HIS A C 1
ATOM 2368 O O . HIS A 1 295 ? -9.813 16.446 -20.850 1.00 89.25 295 HIS A O 1
ATOM 2374 N N . ASN A 1 296 ? -9.680 14.244 -20.482 1.00 86.44 296 ASN A N 1
ATOM 2375 C CA . ASN A 1 296 ? -10.603 13.907 -21.566 1.00 86.44 296 ASN A CA 1
ATOM 2376 C C . ASN A 1 296 ? -12.027 14.399 -21.288 1.00 86.44 296 ASN A C 1
ATOM 2378 O O . ASN A 1 296 ? -12.687 14.867 -22.211 1.00 86.44 296 ASN A O 1
ATOM 2382 N N . PHE A 1 297 ? -12.464 14.374 -20.026 1.00 85.69 297 PHE A N 1
ATOM 2383 C CA . PHE A 1 297 ? -13.733 14.958 -19.599 1.00 85.69 297 PHE A CA 1
ATOM 2384 C C . PHE A 1 297 ? -13.791 16.467 -19.875 1.00 85.69 297 PHE A C 1
ATOM 2386 O O . PHE A 1 297 ? -14.804 16.961 -20.365 1.00 85.69 297 PHE A O 1
ATOM 2393 N N . ALA A 1 298 ? -12.693 17.185 -19.613 1.00 88.44 298 ALA A N 1
ATOM 2394 C CA . ALA A 1 298 ? -12.590 18.620 -19.863 1.00 88.44 298 ALA A CA 1
ATOM 2395 C C . ALA A 1 298 ? -12.543 18.970 -21.360 1.00 88.44 298 ALA A C 1
ATOM 2397 O O . ALA A 1 298 ? -13.118 19.975 -21.768 1.00 88.44 298 ALA A O 1
ATOM 2398 N N . VAL A 1 299 ? -11.871 18.152 -22.178 1.00 88.25 299 VAL A N 1
ATOM 2399 C CA . VAL A 1 299 ? -11.718 18.396 -23.623 1.00 88.25 299 VAL A CA 1
ATOM 2400 C C . VAL A 1 299 ? -12.977 18.004 -24.395 1.00 88.25 299 VAL A C 1
ATOM 2402 O O . VAL A 1 299 ? -13.483 18.793 -25.183 1.00 88.25 299 VAL A O 1
ATOM 2405 N N . ASN A 1 300 ? -13.484 16.787 -24.187 1.00 81.19 300 ASN A N 1
ATOM 2406 C CA . ASN A 1 300 ? -14.629 16.237 -24.908 1.00 81.19 300 ASN A CA 1
ATOM 2407 C C . ASN A 1 300 ? -15.464 15.350 -23.980 1.00 81.19 300 ASN A C 1
ATOM 2409 O O . ASN A 1 300 ? -15.361 14.127 -24.007 1.00 81.19 300 ASN A O 1
ATOM 2413 N N . TRP A 1 301 ? -16.373 15.950 -23.215 1.00 77.19 301 TRP A N 1
ATOM 2414 C CA . TRP A 1 301 ? -17.271 15.213 -22.312 1.00 77.19 301 TRP A CA 1
ATOM 2415 C C . TRP A 1 301 ? -18.121 14.121 -23.004 1.00 77.19 301 TRP A C 1
ATOM 2417 O O . TRP A 1 301 ? -18.579 13.184 -22.349 1.00 77.19 301 TRP A O 1
ATOM 2427 N N . LYS A 1 302 ? -18.315 14.229 -24.330 1.00 73.69 302 LYS A N 1
ATOM 2428 C CA . LYS A 1 302 ? -19.068 13.280 -25.166 1.00 73.69 302 LYS A CA 1
ATOM 2429 C C . LYS A 1 302 ? -18.286 12.035 -25.583 1.00 73.69 302 LYS A C 1
ATOM 2431 O O . LYS A 1 302 ? -18.915 11.128 -26.119 1.00 73.69 302 LYS A O 1
ATOM 2436 N N . THR A 1 303 ? -16.963 11.965 -25.416 1.00 65.56 303 THR A N 1
ATOM 2437 C CA . THR A 1 303 ? -16.221 10.748 -25.778 1.00 65.56 303 THR A CA 1
ATOM 2438 C C . THR A 1 303 ? -16.315 9.745 -24.628 1.00 65.56 303 THR A C 1
ATOM 2440 O O . THR A 1 303 ? -15.688 9.944 -23.585 1.00 65.56 303 THR A O 1
ATOM 2443 N N . PRO A 1 304 ? -17.096 8.654 -24.762 1.00 57.69 304 PRO A N 1
ATOM 2444 C CA . PRO A 1 304 ? -17.120 7.636 -23.730 1.00 57.69 304 PRO A CA 1
ATOM 2445 C C . PRO A 1 304 ? -15.735 6.999 -23.672 1.00 57.69 304 PRO A C 1
ATOM 2447 O O . PRO A 1 304 ? -15.249 6.415 -24.645 1.00 57.69 304 PRO A O 1
ATOM 2450 N N . PHE A 1 305 ? -15.084 7.095 -22.518 1.00 57.88 305 PHE A N 1
ATOM 2451 C CA . PHE A 1 305 ? -13.972 6.208 -22.240 1.00 57.88 305 PHE A CA 1
ATOM 2452 C C . PHE A 1 305 ? -14.537 4.785 -22.232 1.00 57.88 305 PHE A C 1
ATOM 2454 O O . PHE A 1 305 ? -15.490 4.511 -21.503 1.00 57.88 305 PHE A O 1
ATOM 2461 N N . ARG A 1 306 ? -13.940 3.858 -22.993 1.00 56.66 306 ARG A N 1
ATOM 2462 C CA . ARG A 1 306 ? -14.141 2.413 -22.778 1.00 56.66 306 ARG A CA 1
ATOM 2463 C C . ARG A 1 306 ? -13.452 2.006 -21.469 1.00 56.66 306 ARG A C 1
ATOM 2465 O O . ARG A 1 306 ? -12.500 1.231 -21.453 1.00 56.66 306 ARG A O 1
ATOM 2472 N N . SER A 1 307 ? -13.884 2.604 -20.367 1.00 53.44 307 SER A N 1
ATOM 2473 C CA . SER A 1 307 ? -13.548 2.168 -19.025 1.00 53.44 307 SER A CA 1
ATOM 2474 C C . SER A 1 307 ? -14.291 0.864 -18.809 1.00 53.44 307 SER A C 1
ATOM 2476 O O . SER A 1 307 ? -15.491 0.776 -19.050 1.00 53.44 307 SER A O 1
ATOM 2478 N N . HIS A 1 308 ? -13.592 -0.175 -18.379 1.00 58.34 308 HIS A N 1
ATOM 2479 C CA . HIS A 1 308 ? -14.252 -1.402 -17.963 1.00 58.34 308 HIS A CA 1
ATOM 2480 C C . HIS A 1 308 ? -15.047 -1.059 -16.697 1.00 58.34 308 HIS A C 1
ATOM 2482 O O . HIS A 1 308 ? -14.460 -0.942 -15.620 1.00 58.34 308 HIS A O 1
ATOM 2488 N N . HIS A 1 309 ? -16.352 -0.809 -16.835 1.00 66.56 309 HIS A N 1
ATOM 2489 C CA . HIS A 1 309 ? -17.274 -0.514 -15.736 1.00 66.56 309 HIS A CA 1
ATOM 2490 C C . HIS A 1 309 ? -17.444 -1.767 -14.872 1.00 66.56 309 HIS A C 1
ATOM 2492 O O . HIS A 1 309 ? -18.433 -2.488 -14.948 1.00 66.56 309 HIS A O 1
ATOM 2498 N N . ASN A 1 310 ? -16.419 -2.082 -14.087 1.00 79.94 310 ASN A N 1
ATOM 2499 C CA . ASN A 1 310 ? -16.392 -3.251 -13.233 1.00 79.94 310 ASN A CA 1
ATOM 2500 C C . ASN A 1 310 ? -16.694 -2.819 -11.799 1.00 79.94 310 ASN A C 1
ATOM 2502 O O . ASN A 1 310 ? -15.790 -2.530 -11.018 1.00 79.94 310 ASN A O 1
ATOM 2506 N N . VAL A 1 311 ? -17.981 -2.773 -11.450 1.00 82.81 311 VAL A N 1
ATOM 2507 C CA . VAL A 1 311 ? -18.430 -2.446 -10.085 1.00 82.81 311 VAL A CA 1
ATOM 2508 C C . VAL A 1 311 ? -17.814 -3.408 -9.060 1.00 82.81 311 VAL A C 1
ATOM 2510 O O . VAL A 1 311 ? -17.428 -2.989 -7.968 1.00 82.81 311 VAL A O 1
ATOM 2513 N N . LEU A 1 312 ? -17.608 -4.678 -9.430 1.00 86.75 312 LEU A N 1
ATOM 2514 C CA . LEU A 1 312 ? -16.970 -5.677 -8.568 1.00 86.75 312 LEU A CA 1
ATOM 2515 C C . LEU A 1 312 ? -15.513 -5.312 -8.222 1.00 86.75 312 LEU A C 1
ATOM 2517 O O . LEU A 1 312 ? -15.007 -5.704 -7.171 1.00 86.75 312 LEU A O 1
ATOM 2521 N N . ALA A 1 313 ? -14.842 -4.524 -9.069 1.00 85.62 313 ALA A N 1
ATOM 2522 C CA . ALA A 1 313 ? -13.469 -4.072 -8.850 1.00 85.62 313 ALA A CA 1
ATOM 2523 C C . ALA A 1 313 ? -13.336 -2.960 -7.792 1.00 85.62 313 ALA A C 1
ATOM 2525 O O . ALA A 1 313 ? -12.213 -2.569 -7.475 1.00 85.62 313 ALA A O 1
ATOM 2526 N N . ILE A 1 314 ? -14.442 -2.438 -7.255 1.00 90.81 314 ILE A N 1
ATOM 2527 C CA . ILE A 1 314 ? -14.432 -1.362 -6.246 1.00 90.81 314 ILE A CA 1
ATOM 2528 C C . ILE A 1 314 ? -15.414 -1.581 -5.100 1.00 90.81 314 ILE A C 1
ATOM 2530 O O . ILE A 1 314 ? -15.214 -1.029 -4.019 1.00 90.81 314 ILE A O 1
ATOM 2534 N N . PHE A 1 315 ? -16.453 -2.391 -5.304 1.00 92.06 315 PHE A N 1
ATOM 2535 C CA . PHE A 1 315 ? -17.482 -2.639 -4.301 1.00 92.06 315 PHE A CA 1
ATOM 2536 C C . PHE A 1 315 ? -16.914 -3.094 -2.940 1.00 92.06 315 PHE A C 1
ATOM 2538 O O . PHE A 1 315 ? -17.251 -2.457 -1.944 1.00 92.06 315 PHE A O 1
ATOM 2545 N N . PRO A 1 316 ? -15.987 -4.071 -2.850 1.00 94.62 316 PRO A N 1
ATOM 2546 C CA . PRO A 1 316 ? -15.366 -4.419 -1.570 1.00 94.62 316 PRO A CA 1
ATOM 2547 C C . PRO A 1 316 ? -14.647 -3.259 -0.868 1.00 94.62 316 PRO A C 1
ATOM 2549 O O . PRO A 1 316 ? -14.717 -3.145 0.353 1.00 94.62 316 PRO A O 1
ATOM 2552 N N . ILE A 1 317 ? -13.975 -2.375 -1.614 1.00 95.19 317 ILE A N 1
ATOM 2553 C CA . ILE A 1 317 ? -13.313 -1.191 -1.040 1.00 95.19 317 ILE A CA 1
ATOM 2554 C C . ILE A 1 317 ? -14.351 -0.181 -0.535 1.00 95.19 317 ILE A C 1
ATOM 2556 O O . ILE A 1 317 ? -14.175 0.381 0.545 1.00 95.19 317 ILE A O 1
ATOM 2560 N N . ILE A 1 318 ? -15.446 0.022 -1.276 1.00 94.44 318 ILE A N 1
ATOM 2561 C CA . ILE A 1 318 ? -16.592 0.831 -0.833 1.00 94.44 318 ILE A CA 1
ATOM 2562 C C . ILE A 1 318 ? -17.133 0.288 0.494 1.00 94.44 318 ILE A C 1
ATOM 2564 O O . ILE A 1 318 ? -17.255 1.041 1.462 1.00 94.44 318 ILE A O 1
ATOM 2568 N N . SER A 1 319 ? -17.394 -1.020 0.559 1.00 92.56 319 SER A N 1
ATOM 2569 C CA . SER A 1 319 ? -17.858 -1.689 1.772 1.00 92.56 319 SER A CA 1
ATOM 2570 C C . SER A 1 319 ? -16.865 -1.531 2.922 1.00 92.56 319 SER A C 1
ATOM 2572 O O . SER A 1 319 ? -17.286 -1.206 4.029 1.00 92.56 319 SER A O 1
ATOM 2574 N N . LEU A 1 320 ? -15.560 -1.676 2.674 1.00 94.88 320 LEU A N 1
ATOM 2575 C CA . LEU A 1 320 ? -14.532 -1.522 3.705 1.00 94.88 320 LEU A CA 1
ATOM 2576 C C . LEU A 1 320 ? -14.552 -0.118 4.301 1.00 94.88 320 LEU A C 1
ATOM 2578 O O . LEU A 1 320 ? -14.591 0.027 5.519 1.00 94.88 320 LEU A O 1
ATOM 2582 N N . VAL A 1 321 ? -14.563 0.919 3.463 1.00 94.50 321 VAL A N 1
ATOM 2583 C CA . VAL A 1 321 ? -14.581 2.305 3.947 1.00 94.50 321 VAL A CA 1
ATOM 2584 C C . VAL A 1 321 ? -15.878 2.601 4.704 1.00 94.50 321 VAL A C 1
ATOM 2586 O O . VAL A 1 321 ? -15.829 3.256 5.743 1.00 94.50 321 VAL A O 1
ATOM 2589 N N . PHE A 1 322 ? -17.022 2.068 4.265 1.00 91.75 322 PHE A N 1
ATOM 2590 C CA . PHE A 1 322 ? -18.277 2.163 5.018 1.00 91.75 322 PHE A CA 1
ATOM 2591 C C . PHE A 1 322 ? -18.173 1.508 6.406 1.00 91.75 322 PHE A C 1
ATOM 2593 O O . PHE A 1 322 ? -18.539 2.123 7.410 1.00 91.75 322 PHE A O 1
ATOM 2600 N N . CYS A 1 323 ? -17.624 0.293 6.477 1.00 90.94 323 CYS A N 1
ATOM 2601 C CA . CYS A 1 323 ? -17.410 -0.440 7.726 1.00 90.94 323 CYS A CA 1
ATOM 2602 C C . CYS A 1 323 ? -16.509 0.342 8.694 1.00 90.94 323 CYS A C 1
ATOM 2604 O O . CYS A 1 323 ? -16.862 0.548 9.857 1.00 90.94 323 CYS A O 1
ATOM 2606 N N . LEU A 1 324 ? -15.380 0.844 8.189 1.00 91.12 324 LEU A N 1
ATOM 2607 C CA . LEU A 1 324 ? -14.423 1.640 8.955 1.00 91.12 324 LEU A CA 1
ATOM 2608 C C . LEU A 1 324 ? -15.052 2.930 9.482 1.00 91.12 324 LEU A C 1
ATOM 2610 O O . LEU A 1 324 ? -14.914 3.234 10.663 1.00 91.12 324 LEU A O 1
ATOM 2614 N N . GLN A 1 325 ? -15.808 3.653 8.650 1.00 88.88 325 GLN A N 1
ATOM 2615 C CA . GLN A 1 325 ? -16.480 4.896 9.048 1.00 88.88 325 GLN A CA 1
ATOM 2616 C C . GLN A 1 325 ? -17.560 4.687 10.119 1.00 88.88 325 GLN A C 1
ATOM 2618 O O . GLN A 1 325 ? -17.852 5.603 10.900 1.00 88.88 325 GLN A O 1
ATOM 2623 N N . ASN A 1 326 ? -18.143 3.489 10.185 1.00 85.06 326 ASN A N 1
ATOM 2624 C CA . ASN A 1 326 ? -19.076 3.092 11.240 1.00 85.06 326 ASN A CA 1
ATOM 2625 C C . ASN A 1 326 ? -18.370 2.646 12.532 1.00 85.06 326 ASN A C 1
ATOM 2627 O O . ASN A 1 326 ? -19.038 2.325 13.512 1.00 85.06 326 ASN A O 1
ATOM 2631 N N . GLY A 1 327 ? -17.036 2.692 12.565 1.00 82.94 327 GLY A N 1
ATOM 2632 C CA . GLY A 1 327 ? -16.229 2.334 13.726 1.00 82.94 327 GLY A CA 1
ATOM 2633 C C . GLY A 1 327 ? -16.023 0.831 13.885 1.00 82.94 327 GLY A C 1
ATOM 2634 O O . GLY A 1 327 ? -15.684 0.390 14.980 1.00 82.94 327 GLY A O 1
ATOM 2635 N N . MET A 1 328 ? -16.237 0.042 12.828 1.00 86.00 328 MET A N 1
ATOM 2636 C CA . MET A 1 328 ? -15.965 -1.390 12.876 1.00 86.00 328 MET A CA 1
ATOM 2637 C C . MET A 1 328 ? -14.464 -1.665 12.750 1.00 86.00 328 MET A C 1
ATOM 2639 O O . MET A 1 328 ? -13.743 -1.001 12.003 1.00 86.00 328 MET A O 1
ATOM 2643 N N . MET A 1 329 ? -14.002 -2.673 13.483 1.00 87.62 329 MET A N 1
ATOM 2644 C CA . MET A 1 329 ? -12.630 -3.172 13.475 1.00 87.62 329 MET A CA 1
ATOM 2645 C C . MET A 1 329 ? -12.668 -4.703 13.436 1.00 87.62 329 MET A C 1
ATOM 2647 O O . MET A 1 329 ? -13.665 -5.308 13.825 1.00 87.62 329 MET A O 1
ATOM 2651 N N . LEU A 1 330 ? -11.588 -5.329 12.957 1.00 87.62 330 LEU A N 1
ATOM 2652 C CA . LEU A 1 330 ? -11.416 -6.780 13.047 1.00 87.62 330 LEU A CA 1
ATOM 2653 C C . LEU A 1 330 ? -11.593 -7.272 14.489 1.00 87.62 330 LEU A C 1
ATOM 2655 O O . LEU A 1 330 ? -11.048 -6.682 15.425 1.00 87.62 330 LEU A O 1
ATOM 2659 N N . LYS A 1 331 ? -12.304 -8.388 14.650 1.00 86.50 331 LYS A N 1
ATOM 2660 C CA . LYS A 1 331 ? -12.449 -9.073 15.938 1.00 86.50 331 LYS A CA 1
ATOM 2661 C C . LYS A 1 331 ? -11.173 -9.831 16.298 1.00 86.50 331 LYS A C 1
ATOM 2663 O O . LYS A 1 331 ? -10.425 -10.278 15.426 1.00 86.50 331 LYS A O 1
ATOM 2668 N N . GLN A 1 332 ? -10.922 -9.985 17.595 1.00 86.25 332 GLN A N 1
ATOM 2669 C CA . GLN A 1 332 ? -9.788 -10.753 18.108 1.00 86.25 332 GLN A CA 1
ATOM 2670 C C . GLN A 1 332 ? -10.093 -12.260 18.051 1.00 86.25 332 GLN A C 1
ATOM 2672 O O . GLN A 1 332 ? -10.259 -12.915 19.074 1.00 86.25 332 GLN A O 1
ATOM 2677 N N . GLU A 1 333 ? -10.184 -12.820 16.846 1.00 83.81 333 GLU A N 1
ATOM 2678 C CA . GLU A 1 333 ? -10.525 -14.230 16.645 1.00 83.81 333 GLU A CA 1
ATOM 2679 C C . GLU A 1 333 ? -9.641 -14.862 15.564 1.00 83.81 333 GLU A C 1
ATOM 2681 O O . GLU A 1 333 ? -9.362 -14.263 14.523 1.00 83.81 333 GLU A O 1
ATOM 2686 N N . LYS A 1 334 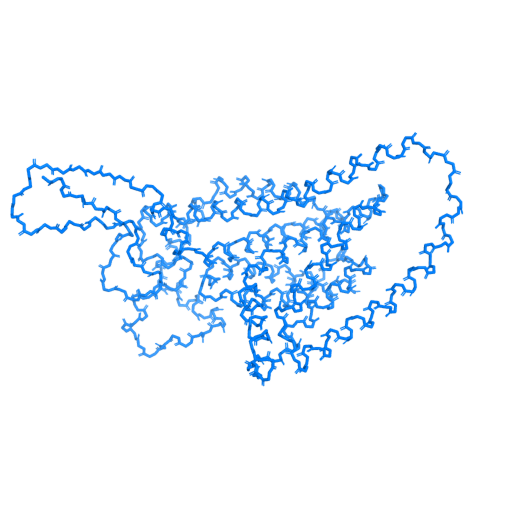? -9.198 -16.105 15.788 1.00 84.12 334 LYS A N 1
ATOM 2687 C CA . LYS A 1 334 ? -8.349 -16.867 14.851 1.00 84.12 334 LYS A CA 1
ATOM 2688 C C . LYS A 1 334 ? -9.186 -17.717 13.891 1.00 84.12 334 LYS A C 1
ATOM 2690 O O . LYS A 1 334 ? -8.897 -18.891 13.672 1.00 84.12 334 LYS A O 1
ATOM 2695 N N . ASN A 1 335 ? -10.223 -17.118 13.317 1.00 87.88 335 ASN A N 1
ATOM 2696 C CA . ASN A 1 335 ? -11.153 -17.814 12.430 1.00 87.88 335 ASN A CA 1
ATOM 2697 C C . ASN A 1 335 ? -10.553 -18.040 11.033 1.00 87.88 335 ASN A C 1
ATOM 2699 O O . ASN A 1 335 ? -9.487 -17.522 10.683 1.00 87.88 335 ASN A O 1
ATOM 2703 N N . PHE A 1 336 ? -11.283 -18.770 10.187 1.00 89.75 336 PHE A N 1
ATOM 2704 C CA . PHE A 1 336 ? -10.938 -18.941 8.773 1.00 89.75 336 PHE A CA 1
ATOM 2705 C C . PHE A 1 336 ? -10.687 -17.593 8.066 1.00 89.75 336 PHE A C 1
ATOM 2707 O O . PHE A 1 336 ? -9.706 -17.449 7.338 1.00 89.75 336 PHE A O 1
ATOM 2714 N N . ASN A 1 337 ? -11.489 -16.567 8.375 1.00 89.12 337 ASN A N 1
ATOM 2715 C CA . ASN A 1 337 ? -11.355 -15.213 7.820 1.00 89.12 337 ASN A CA 1
ATOM 2716 C C . ASN A 1 337 ? -10.026 -14.540 8.197 1.00 89.12 337 ASN A C 1
ATOM 2718 O O . ASN A 1 337 ? -9.393 -13.887 7.363 1.00 89.12 337 ASN A O 1
ATOM 2722 N N . PHE A 1 338 ? -9.563 -14.741 9.435 1.00 90.69 338 PHE A N 1
ATOM 2723 C CA . PHE A 1 338 ? -8.253 -14.269 9.881 1.00 90.69 338 PHE A CA 1
ATOM 2724 C C . PHE A 1 338 ? -7.139 -14.943 9.076 1.00 90.69 338 PHE A C 1
ATOM 2726 O O . PHE A 1 338 ? -6.265 -14.265 8.533 1.00 90.69 338 PHE A O 1
ATOM 2733 N N . ARG A 1 339 ? -7.202 -16.274 8.925 1.00 92.94 339 ARG A N 1
ATOM 2734 C CA . ARG A 1 339 ? -6.217 -17.028 8.137 1.00 92.94 339 ARG A CA 1
ATOM 2735 C C . ARG A 1 339 ? -6.213 -16.591 6.672 1.00 92.94 339 ARG A C 1
ATOM 2737 O O . ARG A 1 339 ? -5.134 -16.412 6.111 1.00 92.94 339 ARG A O 1
ATOM 2744 N N . SER A 1 340 ? -7.390 -16.353 6.091 1.00 93.50 340 SER A N 1
ATOM 2745 C CA . SER A 1 340 ? -7.546 -15.828 4.732 1.00 93.50 340 SER A CA 1
ATOM 2746 C C . SER A 1 340 ? -6.917 -14.440 4.581 1.00 93.50 340 SER A C 1
ATOM 2748 O O . SER A 1 340 ? -6.149 -14.211 3.651 1.00 93.50 340 SER A O 1
ATOM 2750 N N . THR A 1 341 ? -7.161 -13.528 5.527 1.00 94.12 341 THR A N 1
ATOM 2751 C CA . THR A 1 341 ? -6.572 -12.177 5.520 1.00 94.12 341 THR A CA 1
ATOM 2752 C C . THR A 1 341 ? -5.046 -12.232 5.631 1.00 94.12 341 THR A C 1
ATOM 2754 O O . THR A 1 341 ? -4.340 -11.568 4.874 1.00 94.12 341 THR A O 1
ATOM 2757 N N . CYS A 1 342 ? -4.510 -13.065 6.531 1.00 95.12 342 CYS A N 1
ATOM 2758 C CA . CYS A 1 342 ? -3.066 -13.259 6.659 1.00 95.12 342 CYS A CA 1
ATOM 2759 C C . CYS A 1 342 ? -2.436 -13.853 5.394 1.00 95.12 342 CYS A C 1
ATOM 2761 O O . CYS A 1 342 ? -1.368 -13.404 4.980 1.00 95.12 342 CYS A O 1
ATOM 2763 N N . PHE A 1 343 ? -3.077 -14.860 4.794 1.00 95.56 343 PHE A N 1
ATOM 2764 C CA . PHE A 1 343 ? -2.619 -15.460 3.543 1.00 95.56 343 PHE A CA 1
ATOM 2765 C C . PHE A 1 343 ? -2.594 -14.424 2.420 1.00 95.56 343 PHE A C 1
ATOM 2767 O O . PHE A 1 343 ? -1.596 -14.308 1.714 1.00 95.56 343 PHE A O 1
ATOM 2774 N N . LEU A 1 344 ? -3.647 -13.616 2.302 1.00 95.56 344 LEU A N 1
ATOM 2775 C CA . LEU A 1 344 ? -3.735 -12.615 1.254 1.00 95.56 344 LEU A CA 1
ATOM 2776 C C . LEU A 1 344 ? -2.721 -11.479 1.427 1.00 95.56 344 LEU A C 1
ATOM 2778 O O . LEU A 1 344 ? -2.122 -11.058 0.446 1.00 95.56 344 LEU A O 1
ATOM 2782 N N . LEU A 1 345 ? -2.469 -11.013 2.653 1.00 96.56 345 LEU A N 1
ATOM 2783 C CA . LEU A 1 345 ? -1.404 -10.038 2.923 1.00 96.56 345 LEU A CA 1
ATOM 2784 C C . LEU A 1 345 ? -0.020 -10.589 2.562 1.00 96.56 345 LEU A C 1
ATOM 2786 O O . LEU A 1 345 ? 0.785 -9.887 1.949 1.00 96.56 345 LEU A O 1
ATOM 2790 N N . ALA A 1 346 ? 0.246 -11.856 2.896 1.00 96.25 346 ALA A N 1
ATOM 2791 C CA . ALA A 1 346 ? 1.478 -12.525 2.490 1.00 96.25 346 ALA A CA 1
ATOM 2792 C C . ALA A 1 346 ? 1.571 -12.647 0.958 1.00 96.25 346 ALA A C 1
ATOM 2794 O O . ALA A 1 346 ? 2.633 -12.405 0.387 1.00 96.25 346 ALA A O 1
ATOM 2795 N N . TYR A 1 347 ? 0.454 -12.939 0.288 1.00 94.62 347 TYR A N 1
ATOM 2796 C CA . TYR A 1 347 ? 0.385 -13.000 -1.168 1.00 94.62 347 TYR A CA 1
ATOM 2797 C C . TYR A 1 347 ? 0.586 -11.629 -1.831 1.00 94.62 347 TYR A C 1
ATOM 2799 O O . TYR A 1 347 ? 1.331 -11.543 -2.799 1.00 94.62 347 TYR A O 1
ATOM 2807 N N . ILE A 1 348 ? 0.010 -10.542 -1.300 1.00 95.38 348 ILE A N 1
ATOM 2808 C CA . ILE A 1 348 ? 0.248 -9.173 -1.795 1.00 95.38 348 ILE A CA 1
ATOM 2809 C C . ILE A 1 348 ? 1.723 -8.802 -1.652 1.00 95.38 348 ILE A C 1
ATOM 2811 O O . ILE A 1 348 ? 2.298 -8.233 -2.577 1.00 95.38 348 ILE A O 1
ATOM 2815 N N . CYS A 1 349 ? 2.349 -9.144 -0.524 1.00 95.12 349 CYS A N 1
ATOM 2816 C CA . CYS A 1 349 ? 3.781 -8.944 -0.327 1.00 95.12 349 CYS A CA 1
ATOM 2817 C C . CYS A 1 349 ? 4.601 -9.695 -1.385 1.00 95.12 349 CYS A C 1
ATOM 2819 O O . CYS A 1 349 ? 5.420 -9.095 -2.079 1.00 95.12 349 CYS A O 1
ATOM 2821 N N . PHE A 1 350 ? 4.357 -10.997 -1.534 1.00 92.44 350 PHE A N 1
ATOM 2822 C CA . PHE A 1 350 ? 5.034 -11.842 -2.516 1.00 92.44 350 PHE A CA 1
ATOM 2823 C C . PHE A 1 350 ? 4.848 -11.320 -3.949 1.00 92.44 350 PHE A C 1
ATOM 2825 O O . PHE A 1 350 ? 5.822 -11.117 -4.674 1.00 92.44 350 PHE A O 1
ATOM 2832 N N . PHE A 1 351 ? 3.603 -11.029 -4.333 1.00 91.56 351 PHE A N 1
ATOM 2833 C CA . PHE A 1 351 ? 3.260 -10.512 -5.651 1.00 91.56 351 PHE A CA 1
ATOM 2834 C C . PHE A 1 351 ? 3.884 -9.137 -5.896 1.00 91.56 351 PHE A C 1
ATOM 2836 O O . PHE A 1 351 ? 4.456 -8.909 -6.955 1.00 91.56 351 PHE A O 1
ATOM 2843 N N . GLY A 1 352 ? 3.815 -8.222 -4.928 1.00 90.56 352 GLY A N 1
ATOM 2844 C CA . GLY A 1 352 ? 4.352 -6.867 -5.049 1.00 90.56 352 GLY A CA 1
ATOM 2845 C C . GLY A 1 352 ? 5.872 -6.828 -5.221 1.00 90.56 352 GLY A C 1
ATOM 2846 O O . GLY A 1 352 ? 6.365 -5.980 -5.966 1.00 90.56 352 GLY A O 1
ATOM 2847 N N . ILE A 1 353 ? 6.589 -7.765 -4.588 1.00 90.94 353 ILE A N 1
ATOM 2848 C CA . ILE A 1 353 ? 8.040 -7.937 -4.736 1.00 90.94 353 ILE A CA 1
ATOM 2849 C C . ILE A 1 353 ? 8.379 -8.539 -6.102 1.00 90.94 353 ILE A C 1
ATOM 2851 O O . ILE A 1 353 ? 9.220 -7.991 -6.805 1.00 90.94 353 ILE A O 1
ATOM 2855 N N . LEU A 1 354 ? 7.743 -9.647 -6.494 1.00 87.62 354 LEU A N 1
ATOM 2856 C CA . LEU A 1 354 ? 8.181 -10.416 -7.667 1.00 87.62 354 LEU A CA 1
ATOM 2857 C C . LEU A 1 354 ? 7.529 -9.994 -8.984 1.00 87.62 354 LEU A C 1
ATOM 2859 O O . LEU A 1 354 ? 8.203 -9.947 -10.004 1.00 87.62 354 LEU A O 1
ATOM 2863 N N . PHE A 1 355 ? 6.233 -9.695 -8.987 1.00 85.62 355 PHE A N 1
ATOM 2864 C CA . PHE A 1 355 ? 5.461 -9.429 -10.210 1.00 85.62 355 PHE A CA 1
ATOM 2865 C C . PHE A 1 355 ? 4.900 -8.008 -10.272 1.00 85.62 355 PHE A C 1
ATOM 2867 O O . PHE A 1 355 ? 4.416 -7.574 -11.322 1.00 85.62 355 PHE A O 1
ATOM 2874 N N . GLY A 1 356 ? 4.972 -7.271 -9.161 1.00 83.44 356 GLY A N 1
ATOM 2875 C CA . GLY A 1 356 ? 4.373 -5.955 -9.004 1.00 83.44 356 GLY A CA 1
ATOM 2876 C C . GLY A 1 356 ? 4.845 -4.977 -10.070 1.00 83.44 356 GLY A C 1
ATOM 2877 O O . GLY A 1 356 ? 4.020 -4.301 -10.671 1.00 83.44 356 GLY A O 1
ATOM 2878 N N . VAL A 1 357 ? 6.146 -4.947 -10.369 1.00 84.81 357 VAL A N 1
ATOM 2879 C CA . VAL A 1 357 ? 6.728 -3.996 -11.332 1.00 84.81 357 VAL A CA 1
ATOM 2880 C C . VAL A 1 357 ? 6.143 -4.163 -12.739 1.00 84.81 357 VAL A C 1
ATOM 2882 O O . VAL A 1 357 ? 5.905 -3.164 -13.416 1.00 84.81 357 VAL A O 1
ATOM 2885 N N . ARG A 1 358 ? 5.870 -5.405 -13.163 1.00 80.56 358 ARG A N 1
ATOM 2886 C CA . ARG A 1 358 ? 5.251 -5.716 -14.461 1.00 80.56 358 ARG A CA 1
ATOM 2887 C C . ARG A 1 358 ? 3.746 -5.453 -14.442 1.00 80.56 358 ARG A C 1
ATOM 2889 O O . ARG A 1 358 ? 3.213 -4.829 -15.353 1.00 80.56 358 ARG A O 1
ATOM 2896 N N . ASN A 1 359 ? 3.073 -5.897 -13.382 1.00 83.25 359 ASN A N 1
ATOM 2897 C CA . ASN A 1 359 ? 1.617 -5.898 -13.265 1.00 83.25 359 ASN A CA 1
ATOM 2898 C C . ASN A 1 359 ? 1.149 -4.978 -12.126 1.00 83.25 359 ASN A C 1
ATOM 2900 O O . ASN A 1 359 ? 0.405 -5.401 -11.237 1.00 83.25 359 ASN A O 1
ATOM 2904 N N . THR A 1 360 ? 1.560 -3.704 -12.160 1.00 86.75 360 THR A N 1
ATOM 2905 C CA . THR A 1 360 ? 1.257 -2.723 -11.095 1.00 86.75 360 THR A CA 1
ATOM 2906 C C . THR A 1 360 ? -0.239 -2.610 -10.830 1.00 86.75 360 THR A C 1
ATOM 2908 O O . THR A 1 360 ? -0.682 -2.535 -9.687 1.00 86.75 360 THR A O 1
ATOM 2911 N N . TYR A 1 361 ? -1.028 -2.666 -11.898 1.00 86.00 361 TYR A N 1
ATOM 2912 C CA . TYR A 1 361 ? -2.472 -2.543 -11.847 1.00 86.00 361 TYR A CA 1
ATOM 2913 C C . TYR A 1 361 ? -3.154 -3.714 -11.108 1.00 86.00 361 TYR A C 1
ATOM 2915 O O . TYR A 1 361 ? -4.193 -3.530 -10.477 1.00 86.00 361 TYR A O 1
ATOM 2923 N N . PHE A 1 362 ? -2.557 -4.910 -11.084 1.00 89.44 362 PHE A N 1
ATOM 2924 C CA . PHE A 1 362 ? -3.134 -6.048 -10.360 1.00 89.44 362 PHE A CA 1
ATOM 2925 C C . PHE A 1 362 ? -3.048 -5.897 -8.835 1.00 89.44 362 PHE A C 1
ATOM 2927 O O . PHE A 1 362 ? -3.893 -6.426 -8.117 1.00 89.44 362 PHE A O 1
ATOM 2934 N N . ILE A 1 363 ? -2.093 -5.108 -8.327 1.00 91.94 363 ILE A N 1
ATOM 2935 C CA . ILE A 1 363 ? -1.984 -4.800 -6.892 1.00 91.94 363 ILE A CA 1
ATOM 2936 C C . ILE A 1 363 ? -3.266 -4.143 -6.374 1.00 91.94 363 ILE A C 1
ATOM 2938 O O . ILE A 1 363 ? -3.733 -4.473 -5.284 1.00 91.94 363 ILE A O 1
ATOM 2942 N N . TYR A 1 364 ? -3.877 -3.271 -7.178 1.00 92.75 364 TYR A N 1
ATOM 2943 C CA . TYR A 1 364 ? -5.167 -2.671 -6.854 1.00 92.75 364 TYR A CA 1
ATOM 2944 C C . TYR A 1 364 ? -6.261 -3.741 -6.680 1.00 92.75 364 TYR A C 1
ATOM 2946 O O . TYR A 1 364 ? -7.016 -3.710 -5.709 1.00 92.75 364 TYR A O 1
ATOM 2954 N N . HIS A 1 365 ? -6.316 -4.738 -7.568 1.00 92.19 365 HIS A N 1
ATOM 2955 C CA . HIS A 1 365 ? -7.285 -5.831 -7.460 1.00 92.19 365 HIS A CA 1
ATOM 2956 C C . HIS A 1 365 ? -7.042 -6.729 -6.246 1.00 92.19 365 HIS A C 1
ATOM 2958 O O . HIS A 1 365 ? -8.004 -7.152 -5.605 1.00 92.19 365 HIS A O 1
ATOM 2964 N N . LEU A 1 366 ? -5.782 -6.979 -5.887 1.00 94.25 366 LEU A N 1
ATOM 2965 C CA . LEU A 1 366 ? -5.462 -7.715 -4.665 1.00 94.25 366 LEU A CA 1
ATOM 29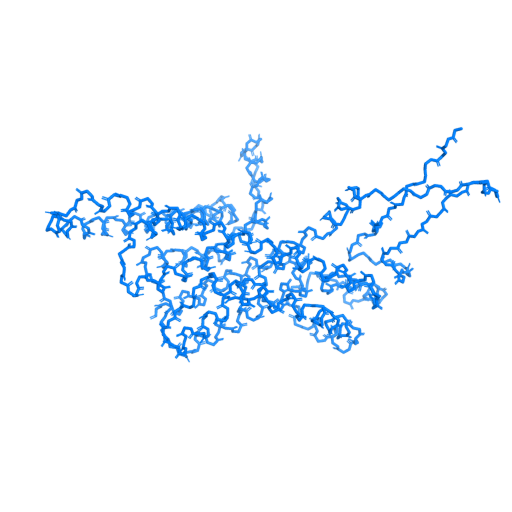66 C C . LEU A 1 366 ? -5.859 -6.944 -3.409 1.00 94.25 366 LEU A C 1
ATOM 2968 O O . LEU A 1 366 ? -6.382 -7.538 -2.470 1.00 94.25 366 LEU A O 1
ATOM 2972 N N . PHE A 1 367 ? -5.686 -5.623 -3.407 1.00 95.69 367 PHE A N 1
ATOM 2973 C CA . PHE A 1 367 ? -6.199 -4.784 -2.331 1.00 95.69 367 PHE A CA 1
ATOM 2974 C C . PHE A 1 367 ? -7.733 -4.799 -2.267 1.00 95.69 367 PHE A C 1
ATOM 2976 O O . PHE A 1 367 ? -8.295 -4.858 -1.178 1.00 95.69 367 PHE A O 1
ATOM 2983 N N . ASN A 1 368 ? -8.425 -4.824 -3.408 1.00 95.19 368 ASN A N 1
ATOM 2984 C CA . ASN A 1 368 ? -9.879 -4.988 -3.437 1.00 95.19 368 ASN A CA 1
ATOM 2985 C C . ASN A 1 368 ? -10.317 -6.345 -2.850 1.00 95.19 368 ASN A C 1
ATOM 2987 O O . ASN A 1 368 ? -11.269 -6.408 -2.075 1.00 95.19 368 ASN A O 1
ATOM 2991 N N . LEU A 1 369 ? -9.586 -7.427 -3.138 1.00 95.12 369 LEU A N 1
ATOM 2992 C CA . LEU A 1 369 ? -9.827 -8.724 -2.500 1.00 95.12 369 LEU A CA 1
ATOM 2993 C C . LEU A 1 369 ? -9.562 -8.668 -0.984 1.00 95.12 369 LEU A C 1
ATOM 2995 O O . LEU A 1 369 ? -10.327 -9.232 -0.204 1.00 95.12 369 LEU A O 1
ATOM 2999 N N . LEU A 1 370 ? -8.525 -7.939 -0.556 1.00 96.19 370 LEU A N 1
ATOM 3000 C CA . LEU A 1 370 ? -8.205 -7.739 0.861 1.00 96.19 370 LEU A CA 1
ATOM 3001 C C . LEU A 1 370 ? -9.301 -6.965 1.578 1.00 96.19 370 LEU A C 1
ATOM 3003 O O . LEU A 1 370 ? -9.672 -7.318 2.694 1.00 96.19 370 LEU A O 1
ATOM 3007 N N . ALA A 1 371 ? -9.864 -5.954 0.926 1.00 95.62 371 ALA A N 1
ATOM 3008 C CA . ALA A 1 371 ? -11.004 -5.226 1.450 1.00 95.62 371 ALA A CA 1
ATOM 3009 C C . ALA A 1 371 ? -12.200 -6.156 1.699 1.00 95.62 371 ALA A C 1
ATOM 3011 O O . ALA A 1 371 ? -12.832 -6.054 2.749 1.00 95.62 371 ALA A O 1
ATOM 3012 N N . CYS A 1 372 ? -12.448 -7.120 0.806 1.00 94.75 372 CYS A N 1
ATOM 3013 C CA . CYS A 1 372 ? -13.481 -8.139 0.994 1.00 94.75 372 CYS A CA 1
ATOM 3014 C C . CYS A 1 372 ? -13.222 -8.994 2.246 1.00 94.75 372 CYS A C 1
ATOM 3016 O O . CYS A 1 372 ? -14.082 -9.083 3.122 1.00 94.75 372 CYS A O 1
ATOM 3018 N N . THR A 1 373 ? -12.019 -9.566 2.387 1.00 94.06 373 THR A N 1
ATOM 3019 C CA . THR A 1 373 ? -11.692 -10.419 3.545 1.00 94.06 373 THR A CA 1
ATOM 3020 C C . THR A 1 373 ? -11.717 -9.646 4.861 1.00 94.06 373 THR A C 1
ATOM 3022 O O . THR A 1 373 ? -12.152 -10.180 5.879 1.00 94.06 373 THR A O 1
ATOM 3025 N N . LEU A 1 374 ? -11.290 -8.378 4.842 1.00 93.69 374 LEU A N 1
ATOM 3026 C CA . LEU A 1 374 ? -11.353 -7.493 6.002 1.00 93.69 374 LEU A CA 1
ATOM 3027 C C . LEU A 1 374 ? -12.797 -7.178 6.397 1.00 93.69 374 LEU A C 1
ATOM 3029 O O . LEU A 1 374 ? -13.102 -7.251 7.581 1.00 93.69 374 LEU A O 1
ATOM 3033 N N . CYS A 1 375 ? -13.683 -6.884 5.439 1.00 91.94 375 CYS A N 1
ATOM 3034 C CA . CYS A 1 375 ? -15.106 -6.667 5.722 1.00 91.94 375 CYS A CA 1
ATOM 3035 C C . CYS A 1 375 ? -15.727 -7.894 6.386 1.00 91.94 375 CYS A C 1
ATOM 3037 O O . CYS A 1 375 ? -16.357 -7.773 7.429 1.00 91.94 375 CYS A O 1
ATOM 3039 N N . ILE A 1 376 ? -15.506 -9.079 5.811 1.00 90.62 376 ILE A N 1
ATOM 3040 C CA . ILE A 1 376 ? -16.045 -10.334 6.346 1.00 90.62 376 ILE A CA 1
ATOM 3041 C C . ILE A 1 376 ? -15.483 -10.619 7.748 1.00 90.62 376 ILE A C 1
ATOM 3043 O O . ILE A 1 376 ? -16.195 -11.146 8.587 1.00 90.62 376 ILE A O 1
ATOM 3047 N N . GLY A 1 377 ? -14.227 -10.258 8.030 1.00 87.12 377 GLY A N 1
ATOM 3048 C CA . GLY A 1 377 ? -13.629 -10.413 9.361 1.00 87.12 377 GLY A CA 1
ATOM 3049 C C . GLY A 1 377 ? -14.091 -9.397 10.418 1.00 87.12 377 GLY A C 1
ATOM 3050 O O . GLY A 1 377 ? -13.726 -9.543 11.585 1.00 87.12 377 GLY A O 1
ATOM 3051 N N . MET A 1 378 ? -14.825 -8.349 10.030 1.00 87.06 378 MET A N 1
ATOM 3052 C CA . MET A 1 378 ? -15.405 -7.369 10.961 1.00 87.06 378 MET A CA 1
ATOM 3053 C C . MET A 1 378 ? -16.796 -7.779 11.459 1.00 87.06 378 MET A C 1
ATOM 3055 O O . MET A 1 378 ? -17.167 -7.415 12.578 1.00 87.06 378 MET A O 1
ATOM 3059 N N . PHE A 1 379 ? -17.549 -8.515 10.638 1.00 80.12 379 PHE A N 1
ATOM 3060 C CA . PHE A 1 379 ? -18.826 -9.126 11.011 1.00 80.12 379 PHE A CA 1
ATOM 3061 C C . PHE A 1 379 ? -18.590 -10.437 11.756 1.00 80.12 379 PHE A C 1
ATOM 3063 O O . PHE A 1 379 ? -19.338 -10.677 12.732 1.00 80.12 379 PHE A O 1
#

Organism: NCBI:txid766949

Radius of gyration: 24.84 Å; chains: 1; bounding box: 74×51×68 Å

Secondary structure (DSSP, 8-state):
-----B--S--S-TT---S----SS------SSS--S----B--HHHHHHHHHHHHTTHHHHHHHHHHHHHHHHHHHHHHHHSSPPPHHHHHHHHHHHHHHHHHHHHHHHHHHTT-HHHHHHHHHH--------TT-HHHHTT---STT---S--HHHHHHHHHHHHHHHHHHHHHHHHHHHHHHHHHHHHHHHTTS--S-TTTHHHHHHHHHHHHHHHHHHHHHHHHHHHHHT--HHHHHHHHHHHHHHHHHHHHHH--S-HHHHHHHHHHHHHHHHHHHHHHHHHHHHHHHHHHHHH-TTS-------GGGTHHHHHHHHHHHTT----S---HHHHHHHHHHHHHHHHHHHTTTT-HHHHHHHHHHHHHHHHHHH-

Foldseek 3Di:
DPDDDDQEQAPDAFQAQDPDDADSGDDDDDDPDPDDPDDDDDDPPVNNVVNLCVRCVLLLLLQLLLLLLVLVLVQLVVCLVPVARDFLVVSLVVSLVCCVVCVLVVLLVVQVLLVDVVSVVVVVVVPPPCPDPPPPCPVRVVRGQQWFSRDRYPDPNSSVSSSVSNVSSSVVLCVLLVVLVVLLVVLVVVVVVVVVPDDDPPPPPPVVVPVCLVVVLVVLVVVLVVLLVCLQPADALLVVLVVLLVVLVVLLSVLSNPDDPDRLSNRLSSQSSSVSSSSVSLNVVSVVVVVVVVVCCVVPVPDGDPRVSPSLLRVLVSLLSSCSSNSFFFDSDPDPLSVVLSVLSNVSSVCSRINCSVCVVVSSSSVSVSSNSGSVRRD

Sequence (379 aa):
MSKHISITTAVNPPYIPTKTIKHLIQLKLFNNDNEVHSLIIKIDLKHTLKLIIRRYRLSLATLPVALISIIFLFQIRGFANSGNFSGLGDSLRRTCSFITYWGPVLCTIIEMLLQFDIIKLLLNFVDCVKVNDNLFNKSYSKFQKNEFLGNGSLSLDSIFIDYLVLMLSLGLVMLLGGLILLVENLITKCKKNETYETTNDESKEKISKSSLKQILSLGRVIKFFILIVAVFFYVPYQLVFTLLTISHLFYVIFLFISSSSKINNKNTIEFNKTVLLMMLSILPICIPIVVVFLHNFAVNWKTPFRSHHNVLAIFPIISLVFCLQNGMMLKQEKNFNFRSTCFLLAYICFFGILFGVRNTYFIYHLFNLLACTLCIGMF